Protein AF-0000000075741171 (afdb_homodimer)

Sequence (704 aa):
MGLRVVQWATGSVGVAAIKGVLEHPELELVGCWVYSEAKSGVDVGEIIGTPPLGVITTNSVDEILALDADAVIYAPLMPSVDEVAALLHSGKNVVTPLGWFYPTEKEAAPLEVAAQSGNATLHGAGIGPGAATELFPLLLSVMSTGVTFVRSEEFSDLRTYGAPDVLRYVMGFGGTPDSALTGPMQKLLDGGFMQSVRLCVDRLGFAADPQIRTSQEVAVATSPIESPIGVIEPGQVAGRRFHWEAVVGDTAVVEITVNWLMGEENLDPPWSFGPAGERYEIEVRGHPDAFVTIKGWQPDSVAAGLQSNPGIVATAAHCVNAVPATCAAPAGIQSFFDLPLITGRAAPELSNMGLRVVQWATGSVGVAAIKGVLEHPELELVGCWVYSEAKSGVDVGEIIGTPPLGVITTNSVDEILALDADAVIYAPLMPSVDEVAALLHSGKNVVTPLGWFYPTEKEAAPLEVAAQSGNATLHGAGIGPGAATELFPLLLSVMSTGVTFVRSEEFSDLRTYGAPDVLRYVMGFGGTPDSALTGPMQKLLDGGFMQSVRLCVDRLGFAADPQIRTSQEVAVATSPIESPIGVIEPGQVAGRRFHWEAVVGDTAVVEITVNWLMGEENLDPPWSFGPAGERYEIEVRGHPDAFVTIKGWQPDSVAAGLQSNPGIVATAAHCVNAVPATCAAPAGIQSFFDLPLITGRAAPELSN

Solvent-accessible surface area (backbone atoms only — not comparable to full-atom values): 33930 Å² total; per-residue (Å²): 133,51,49,31,29,26,39,30,28,69,49,72,43,24,42,37,26,53,55,34,30,73,44,35,90,58,39,36,76,67,38,33,36,32,85,48,72,86,54,32,72,33,44,47,15,64,75,69,73,48,70,79,69,84,31,56,23,33,60,52,67,66,58,58,54,70,46,94,45,48,30,31,45,46,42,55,96,67,88,50,72,67,60,53,24,52,39,13,44,57,35,21,15,38,30,22,62,84,34,63,37,59,58,53,69,80,72,34,47,66,46,36,54,20,7,52,72,17,62,7,18,36,31,32,26,18,41,75,45,50,26,54,51,28,49,46,51,41,48,58,26,18,36,16,28,41,32,59,31,38,36,19,37,40,34,42,56,53,48,20,50,78,44,40,64,51,43,36,74,47,65,22,39,57,34,44,59,68,56,38,76,69,42,63,42,62,65,62,48,44,66,37,49,50,31,26,50,49,49,48,34,61,68,29,38,42,47,46,48,88,66,67,47,72,51,73,50,71,18,20,17,70,40,76,38,85,42,69,74,41,72,28,46,59,62,14,23,38,27,41,35,42,39,40,35,31,25,42,87,91,41,69,36,34,40,39,37,41,37,40,23,53,60,63,61,52,38,47,62,76,57,65,65,59,96,73,40,60,32,37,36,33,36,37,37,37,42,28,38,38,41,34,41,40,34,42,49,56,51,93,39,48,73,50,9,56,74,53,38,25,42,44,28,20,24,18,15,25,33,51,43,41,45,65,59,44,62,71,43,72,53,18,70,40,30,77,76,70,41,70,81,52,41,23,38,27,18,63,90,46,41,104,136,49,50,31,30,26,40,31,27,71,48,73,42,23,42,38,26,52,56,35,30,73,45,36,90,56,39,36,76,67,38,33,37,31,85,48,74,87,55,32,72,33,45,48,16,65,75,69,73,48,69,79,70,83,29,55,22,32,60,50,67,66,59,58,54,69,46,92,46,47,30,32,44,47,44,58,96,65,88,49,71,67,59,52,26,52,38,14,46,56,34,22,15,37,30,21,58,86,36,64,38,57,57,52,68,80,73,35,48,66,44,37,53,19,7,53,71,19,62,8,18,36,33,31,26,19,42,77,44,50,25,54,50,28,48,48,52,41,48,58,27,18,36,15,28,39,31,58,34,38,37,19,37,40,34,43,56,52,47,21,50,78,43,42,64,50,42,38,73,47,66,22,38,58,33,45,59,68,56,38,76,69,42,62,41,63,64,64,48,43,68,35,49,50,30,24,50,50,50,47,34,61,68,29,38,43,47,45,49,87,66,68,48,72,52,73,49,71,16,19,18,70,40,76,37,86,44,69,74,43,71,26,44,58,62,15,22,37,27,42,35,42,39,41,35,32,25,42,87,90,40,67,38,35,39,41,38,41,37,42,24,55,60,62,61,52,38,46,62,76,55,64,64,61,97,75,40,60,32,37,37,32,36,36,38,36,43,27,38,39,40,33,40,39,33,44,47,56,52,94,39,49,72,50,8,54,74,52,36,25,42,44,29,19,24,17,15,26,31,50,44,40,45,65,58,43,63,71,45,71,54,19,70,40,30,79,76,70,40,70,80,51,39,24,36,27,18,65,90,46,41,105

pLDDT: mean 96.68, std 3.21, range [69.19, 98.94]

Nearest PDB structures (foldseek):
  6g1m-assembly2_C  TM=8.496E-01  e=7.023E-28  Petrotoga mobilis SJ95
  6g1h-assembly1_A-2  TM=8.628E-01  e=2.404E-27  Petrotoga mobilis SJ95
  6g1m-assembly2_D  TM=8.468E-01  e=2.557E-27  Petrotoga mobilis SJ95
  6g1m-assembly1_B  TM=8.532E-01  e=1.346E-26  Petrotoga mobilis SJ95
  6iaq-assembly1_A  TM=8.305E-01  e=4.998E-22  Mycolicibacterium smegmatis

Structure (mmCIF, N/CA/C/O backbone):
data_AF-0000000075741171-model_v1
#
loop_
_entity.id
_entity.type
_entity.pdbx_description
1 polymer '2,4-diaminopentanoate dehydrogenase C-terminal domain-containing protein'
#
loop_
_atom_site.group_PDB
_atom_site.id
_atom_site.type_symbol
_atom_site.label_atom_id
_atom_site.label_alt_id
_atom_site.label_comp_id
_atom_site.label_asym_id
_atom_site.label_entity_id
_atom_site.label_seq_id
_atom_site.pdbx_PDB_ins_code
_atom_site.Cartn_x
_atom_site.Cartn_y
_atom_site.Cartn_z
_atom_site.occupancy
_atom_site.B_iso_or_equiv
_atom_site.auth_seq_id
_atom_site.auth_comp_id
_atom_site.auth_asym_id
_atom_site.auth_atom_id
_atom_site.pdbx_PDB_model_num
ATOM 1 N N . MET A 1 1 ? -20.875 2.428 21.984 1 69.19 1 MET A N 1
ATOM 2 C CA . MET A 1 1 ? -20.609 3.865 22.031 1 69.19 1 MET A CA 1
ATOM 3 C C . MET A 1 1 ? -19.25 4.191 21.406 1 69.19 1 MET A C 1
ATOM 5 O O . MET A 1 1 ? -18.344 3.369 21.453 1 69.19 1 MET A O 1
ATOM 9 N N . GLY A 1 2 ? -19.062 5.25 20.516 1 92.12 2 GLY A N 1
ATOM 10 C CA . GLY A 1 2 ? -17.844 5.57 19.766 1 92.12 2 GLY A CA 1
ATOM 11 C C . GLY A 1 2 ? -16.734 6.129 20.641 1 92.12 2 GLY A C 1
ATOM 12 O O . GLY A 1 2 ? -17 6.59 21.766 1 92.12 2 GLY A O 1
ATOM 13 N N . LEU A 1 3 ? -15.523 5.996 20.391 1 98.62 3 LEU A N 1
ATOM 14 C CA . LEU A 1 3 ? -14.383 6.586 21.078 1 98.62 3 LEU A CA 1
ATOM 15 C C . LEU A 1 3 ? -14.484 8.109 21.094 1 98.62 3 LEU A C 1
ATOM 17 O O . LEU A 1 3 ? -14.773 8.727 20.062 1 98.62 3 LEU A O 1
ATOM 21 N N . ARG A 1 4 ? -14.391 8.672 22.266 1 98.88 4 ARG A N 1
ATOM 22 C CA . ARG A 1 4 ? -14.469 10.109 22.5 1 98.88 4 ARG A CA 1
ATOM 23 C C . ARG A 1 4 ? -13.148 10.797 22.141 1 98.88 4 ARG A C 1
ATOM 25 O O . ARG A 1 4 ? -12.133 10.555 22.797 1 98.88 4 ARG A O 1
ATOM 32 N N . VAL A 1 5 ? -13.203 11.766 21.203 1 98.94 5 VAL A N 1
ATOM 33 C CA . VAL A 1 5 ? -11.977 12.297 20.625 1 98.94 5 VAL A CA 1
ATOM 34 C C . VAL A 1 5 ? -11.938 13.82 20.797 1 98.94 5 VAL A C 1
ATOM 36 O O . VAL A 1 5 ? -12.961 14.484 20.641 1 98.94 5 VAL A O 1
ATOM 39 N N . VAL A 1 6 ? -10.766 14.328 21.125 1 98.94 6 VAL A N 1
ATOM 40 C CA . VAL A 1 6 ? -10.492 15.758 21.156 1 98.94 6 VAL A CA 1
ATOM 41 C C . VAL A 1 6 ? -9.617 16.156 19.969 1 98.94 6 VAL A C 1
ATOM 43 O O . VAL A 1 6 ? -8.656 15.453 19.641 1 98.94 6 VAL A O 1
ATOM 46 N N . GLN A 1 7 ? -9.984 17.203 19.312 1 98.94 7 GLN A N 1
ATOM 47 C CA . GLN A 1 7 ? -9.094 17.781 18.312 1 98.94 7 GLN A CA 1
ATOM 48 C C . GLN A 1 7 ? -8.242 18.891 18.938 1 98.94 7 GLN A C 1
ATOM 50 O O . GLN A 1 7 ? -8.766 19.812 19.562 1 98.94 7 GLN A O 1
ATOM 55 N N . TRP A 1 8 ? -6.918 18.703 18.812 1 98.81 8 TRP A N 1
ATOM 56 C CA . TRP A 1 8 ? -5.977 19.703 19.297 1 98.81 8 TRP A CA 1
ATOM 57 C C . TRP A 1 8 ? -5.488 20.594 18.156 1 98.81 8 TRP A C 1
ATOM 59 O O . TRP A 1 8 ? -4.719 20.141 17.312 1 98.81 8 TRP A O 1
ATOM 69 N N . ALA A 1 9 ? -5.82 21.891 18.156 1 97.5 9 ALA A N 1
ATOM 70 C CA . ALA A 1 9 ? -5.516 22.906 17.156 1 97.5 9 ALA A CA 1
ATOM 71 C C . ALA A 1 9 ? -6.453 22.797 15.961 1 97.5 9 ALA A C 1
ATOM 73 O O . ALA A 1 9 ? -6.879 21.688 15.594 1 97.5 9 ALA A O 1
ATOM 74 N N . THR A 1 10 ? -6.789 23.891 15.344 1 96.38 10 THR A N 1
ATOM 75 C CA . THR A 1 10 ? -7.797 23.938 14.289 1 96.38 10 THR A CA 1
ATOM 76 C C . THR A 1 10 ? -7.238 24.594 13.031 1 96.38 10 THR A C 1
ATOM 78 O O . THR A 1 10 ? -7.918 25.406 12.398 1 96.38 10 THR A O 1
ATOM 81 N N . GLY A 1 11 ? -5.934 24.359 12.758 1 92.69 11 GLY A N 1
ATOM 82 C CA . GLY A 1 11 ? -5.445 24.656 11.422 1 92.69 11 GLY A CA 1
ATOM 83 C C . GLY A 1 11 ? -6.059 23.781 10.352 1 92.69 11 GLY A C 1
ATOM 84 O O . GLY A 1 11 ? -7.07 23.109 10.586 1 92.69 11 GLY A O 1
ATOM 85 N N . SER A 1 12 ? -5.496 23.797 9.18 1 93.12 12 SER A N 1
ATOM 86 C CA . SER A 1 12 ? -6.062 23.047 8.047 1 93.12 12 SER A CA 1
ATOM 87 C C . SER A 1 12 ? -6.156 21.562 8.359 1 93.12 12 SER A C 1
ATOM 89 O O . SER A 1 12 ? -7.168 20.922 8.047 1 93.12 12 SER A O 1
ATOM 91 N N . VAL A 1 13 ? -5.086 21 8.969 1 95.31 13 VAL A N 1
ATOM 92 C CA . VAL A 1 13 ? -5.113 19.594 9.336 1 95.31 13 VAL A CA 1
ATOM 93 C C . VAL A 1 13 ? -6.184 19.359 10.398 1 95.31 13 VAL A C 1
ATOM 95 O O . VAL A 1 13 ? -6.934 18.375 10.32 1 95.31 13 VAL A O 1
ATOM 98 N N . GLY A 1 14 ? -6.25 20.219 11.383 1 97.06 14 GLY A N 1
ATOM 99 C CA . GLY A 1 14 ? -7.242 20.078 12.438 1 97.06 14 GLY A CA 1
ATOM 100 C C . GLY A 1 14 ? -8.672 20.125 11.922 1 97.06 14 GLY A C 1
ATOM 101 O O . GLY A 1 14 ? -9.5 19.312 12.32 1 97.06 14 GLY A O 1
ATOM 102 N N . VAL A 1 15 ? -8.953 21.078 11.07 1 96.56 15 VAL A N 1
ATOM 103 C CA . VAL A 1 15 ? -10.281 21.203 10.484 1 96.56 15 VAL A CA 1
ATOM 104 C C . VAL A 1 15 ? -10.633 19.938 9.711 1 96.56 15 VAL A C 1
ATOM 106 O O . VAL A 1 15 ? -11.742 19.406 9.836 1 96.56 15 VAL A O 1
ATOM 109 N N . ALA A 1 16 ? -9.68 19.469 8.906 1 97.12 16 ALA A N 1
ATOM 110 C CA . ALA A 1 16 ? -9.898 18.234 8.156 1 97.12 16 ALA A CA 1
ATOM 111 C C . ALA A 1 16 ? -10.141 17.062 9.102 1 97.12 16 ALA A C 1
ATOM 113 O O . ALA A 1 16 ? -10.992 16.203 8.828 1 97.12 16 ALA A O 1
ATOM 114 N N . ALA A 1 17 ? -9.422 17 10.188 1 98.56 17 ALA A N 1
ATOM 115 C CA . ALA A 1 17 ? -9.57 15.914 11.156 1 98.56 17 ALA A CA 1
ATOM 116 C C . ALA A 1 17 ? -10.945 15.945 11.812 1 98.56 17 ALA A C 1
ATOM 118 O O . ALA A 1 17 ? -11.578 14.906 12 1 98.56 17 ALA A O 1
ATOM 119 N N . ILE A 1 18 ? -11.391 17.141 12.18 1 98.62 18 ILE A N 1
ATOM 120 C CA . ILE A 1 18 ? -12.719 17.281 12.773 1 98.62 18 ILE A CA 1
ATOM 121 C C . ILE A 1 18 ? -13.766 16.703 11.828 1 98.62 18 ILE A C 1
ATOM 123 O O . ILE A 1 18 ? -14.602 15.891 12.242 1 98.62 18 ILE A O 1
ATOM 127 N N . LYS A 1 19 ? -13.695 17.078 10.578 1 98 19 LYS A N 1
ATOM 128 C CA . LYS A 1 19 ? -14.648 16.562 9.594 1 98 19 LYS A CA 1
ATOM 129 C C . LYS A 1 19 ? -14.562 15.047 9.477 1 98 19 LYS A C 1
ATOM 131 O O . LYS A 1 19 ? -15.586 14.367 9.375 1 98 19 LYS A O 1
ATOM 136 N N . GLY A 1 20 ? -13.336 14.523 9.484 1 98.19 20 GLY A N 1
ATOM 137 C CA . GLY A 1 20 ? -13.141 13.078 9.453 1 98.19 20 GLY A CA 1
ATOM 138 C C . GLY A 1 20 ? -13.727 12.367 10.648 1 98.19 20 GLY A C 1
ATOM 139 O O . GLY A 1 20 ? -14.32 11.297 10.508 1 98.19 20 GLY A O 1
ATOM 140 N N . VAL A 1 21 ? -13.555 12.945 11.797 1 98.56 21 VAL A N 1
ATOM 141 C CA . VAL A 1 21 ? -14.094 12.367 13.023 1 98.56 21 VAL A CA 1
ATOM 142 C C . VAL A 1 21 ? -15.617 12.305 12.945 1 98.56 21 VAL A C 1
ATOM 144 O O . VAL A 1 21 ? -16.219 11.297 13.305 1 98.56 21 VAL A O 1
ATOM 147 N N . LEU A 1 22 ? -16.219 13.352 12.461 1 97.12 22 LEU A N 1
ATOM 148 C CA . LEU A 1 22 ? -17.672 13.445 12.391 1 97.12 22 LEU A CA 1
ATOM 149 C C . LEU A 1 22 ? -18.234 12.406 11.43 1 97.12 22 LEU A C 1
ATOM 151 O O . LEU A 1 22 ? -19.359 11.953 11.602 1 97.12 22 LEU A O 1
ATOM 155 N N . GLU A 1 23 ? -17.422 11.984 10.477 1 94.94 23 GLU A N 1
ATOM 156 C CA . GLU A 1 23 ? -17.875 11.016 9.477 1 94.94 23 GLU A CA 1
ATOM 157 C C . GLU A 1 23 ? -17.547 9.586 9.906 1 94.94 23 GLU A C 1
ATOM 159 O O . GLU A 1 23 ? -18.078 8.625 9.344 1 94.94 23 GLU A O 1
ATOM 164 N N . HIS A 1 24 ? -16.703 9.43 10.82 1 97.31 24 HIS A N 1
ATOM 165 C CA . HIS A 1 24 ? -16.203 8.117 11.203 1 97.31 24 HIS A CA 1
ATOM 166 C C . HIS A 1 24 ? -17.188 7.379 12.094 1 97.31 24 HIS A C 1
ATOM 168 O O . HIS A 1 24 ? -17.688 7.93 13.078 1 97.31 24 HIS A O 1
ATOM 174 N N . PRO A 1 25 ? -17.453 6.137 11.867 1 96.44 25 PRO A N 1
ATOM 175 C CA . PRO A 1 25 ? -18.516 5.418 12.578 1 96.44 25 PRO A CA 1
ATOM 176 C C . PRO A 1 25 ? -18.141 5.086 14.016 1 96.44 25 PRO A C 1
ATOM 178 O O . PRO A 1 25 ? -19.016 4.785 14.836 1 96.44 25 PRO A O 1
ATOM 181 N N . GLU A 1 26 ? -16.891 5.184 14.344 1 97.44 26 GLU A N 1
ATOM 182 C CA . GLU A 1 26 ? -16.453 4.711 15.656 1 97.44 26 GLU A CA 1
ATOM 183 C C . GLU A 1 26 ? -15.977 5.867 16.531 1 97.44 26 GLU A C 1
ATOM 185 O O . GLU A 1 26 ? -15.398 5.648 17.594 1 97.44 26 GLU A O 1
ATOM 190 N N . LEU A 1 27 ? -16.188 7.145 16.047 1 98.56 27 LEU A N 1
ATOM 191 C CA . LEU A 1 27 ? -15.617 8.266 16.781 1 98.56 27 LEU A CA 1
ATOM 192 C C . LEU A 1 27 ? -16.672 9.328 17.062 1 98.56 27 LEU A C 1
ATOM 194 O O . LEU A 1 27 ? -17.641 9.477 16.297 1 98.56 27 LEU A O 1
ATOM 198 N N . GLU A 1 28 ? -16.469 9.969 18.156 1 98.5 28 GLU A N 1
ATOM 199 C CA . GLU A 1 28 ? -17.297 11.102 18.562 1 98.5 28 GLU A CA 1
ATOM 200 C C . GLU A 1 28 ? -16.422 12.289 19 1 98.5 28 GLU A C 1
ATOM 202 O O . GLU A 1 28 ? -15.531 12.141 19.828 1 98.5 28 GLU A O 1
ATOM 207 N N . LEU A 1 29 ? -16.688 13.438 18.438 1 98.75 29 LEU A N 1
ATOM 208 C CA . LEU A 1 29 ? -15.961 14.641 18.844 1 98.75 29 LEU A CA 1
ATOM 209 C C . LEU A 1 29 ? -16.516 15.188 20.156 1 98.75 29 LEU A C 1
ATOM 211 O O . LEU A 1 29 ? -17.703 15.523 20.234 1 98.75 29 LEU A O 1
ATOM 215 N N . VAL A 1 30 ? -15.594 15.344 21.156 1 98.69 30 VAL A N 1
ATOM 216 C CA . VAL A 1 30 ? -16.141 15.734 22.453 1 98.69 30 VAL A CA 1
ATOM 217 C C . VAL A 1 30 ? -15.422 16.984 22.953 1 98.69 30 VAL A C 1
ATOM 219 O O . VAL A 1 30 ? -15.82 17.578 23.969 1 98.69 30 VAL A O 1
ATOM 222 N N . GLY A 1 31 ? -14.344 17.375 22.266 1 98.81 31 GLY A N 1
ATOM 223 C CA . GLY A 1 31 ? -13.578 18.547 22.656 1 98.81 31 GLY A CA 1
ATOM 224 C C . GLY A 1 31 ? -12.727 19.109 21.531 1 98.81 31 GLY A C 1
ATOM 225 O O . GLY A 1 31 ? -12.516 18.438 20.516 1 98.81 31 GLY A O 1
ATOM 226 N N . CYS A 1 32 ? -12.289 20.312 21.75 1 98.88 32 CYS A N 1
ATOM 227 C CA . CYS A 1 32 ? -11.453 21 20.766 1 98.88 32 CYS A CA 1
ATOM 228 C C . CYS A 1 32 ? -10.617 22.094 21.438 1 98.88 32 CYS A C 1
ATOM 230 O O . CYS A 1 32 ? -11.164 23 22.062 1 98.88 32 CYS A O 1
ATOM 232 N N . TRP A 1 33 ? -9.336 21.938 21.297 1 98.69 33 TRP A N 1
ATOM 233 C CA . TRP A 1 33 ? -8.422 22.938 21.828 1 98.69 33 TRP A CA 1
ATOM 234 C C . TRP A 1 33 ? -7.98 23.906 20.734 1 98.69 33 TRP A C 1
ATOM 236 O O . TRP A 1 33 ? -7.664 23.484 19.625 1 98.69 33 TRP A O 1
ATOM 246 N N . VAL A 1 34 ? -7.918 25.234 21 1 97.88 34 VAL A N 1
ATOM 247 C CA . VAL A 1 34 ? -7.504 26.25 20.047 1 97.88 34 VAL A CA 1
ATOM 248 C C . VAL A 1 34 ? -6.445 27.156 20.688 1 97.88 34 VAL A C 1
ATOM 250 O O . VAL A 1 34 ? -6.363 27.266 21.906 1 97.88 34 VAL A O 1
ATOM 253 N N . TYR A 1 35 ? -5.668 27.766 19.844 1 93.81 35 TYR A N 1
ATOM 254 C CA . TYR A 1 35 ? -4.574 28.609 20.312 1 93.81 35 TYR A CA 1
ATOM 255 C C . TYR A 1 35 ? -5.09 29.984 20.719 1 93.81 35 TYR A C 1
ATOM 257 O O . TYR A 1 35 ? -4.758 30.469 21.812 1 93.81 35 TYR A O 1
ATOM 265 N N . SER A 1 36 ? -5.906 30.578 19.844 1 91.69 36 SER A N 1
ATOM 266 C CA . SER A 1 36 ? -6.219 32 20 1 91.69 36 SER A CA 1
ATOM 267 C C . SER A 1 36 ? -7.438 32.188 20.891 1 91.69 36 SER A C 1
ATOM 269 O O . SER A 1 36 ? -8.367 31.391 20.875 1 91.69 36 SER A O 1
ATOM 271 N N . GLU A 1 37 ? -7.457 33.281 21.547 1 93.31 37 GLU A N 1
ATOM 272 C CA . GLU A 1 37 ? -8.594 33.688 22.359 1 93.31 37 GLU A CA 1
ATOM 273 C C . GLU A 1 37 ? -9.844 33.906 21.516 1 93.31 37 GLU A C 1
ATOM 275 O O . GLU A 1 37 ? -10.961 33.594 21.953 1 93.31 37 GLU A O 1
ATOM 280 N N . ALA A 1 38 ? -9.609 34.312 20.344 1 93.31 38 ALA A N 1
ATOM 281 C CA . ALA A 1 38 ? -10.719 34.625 19.438 1 93.31 38 ALA A CA 1
ATOM 282 C C . ALA A 1 38 ? -11.484 33.375 19.062 1 93.31 38 ALA A C 1
ATOM 284 O O . ALA A 1 38 ? -12.68 33.438 18.781 1 93.31 38 ALA A O 1
ATOM 285 N N . LYS A 1 39 ? -10.875 32.25 19.078 1 94.75 39 LYS A N 1
ATOM 286 C CA . LYS A 1 39 ? -11.5 30.969 18.703 1 94.75 39 LYS A CA 1
ATOM 287 C C . LYS A 1 39 ? -12.023 30.234 19.938 1 94.75 39 LYS A C 1
ATOM 289 O O . LYS A 1 39 ? -12.719 29.219 19.812 1 94.75 39 LYS A O 1
ATOM 294 N N . SER A 1 40 ? -11.625 30.703 21.062 1 97.12 40 SER A N 1
ATOM 295 C CA . SER A 1 40 ? -12.055 30.031 22.297 1 97.12 40 SER A CA 1
ATOM 296 C C . SER A 1 40 ? -13.5 30.375 22.641 1 97.12 40 SER A C 1
ATOM 298 O O . SER A 1 40 ? -13.914 31.531 22.484 1 97.12 40 SER A O 1
ATOM 300 N N . GLY A 1 41 ? -14.227 29.375 23.125 1 97.75 41 GLY A N 1
ATOM 301 C CA . GLY A 1 41 ? -15.602 29.594 23.531 1 97.75 41 GLY A CA 1
ATOM 302 C C . GLY A 1 41 ? -16.594 29.578 22.375 1 97.75 41 GLY A C 1
ATOM 303 O O . GLY A 1 41 ? -17.75 29.969 22.531 1 97.75 41 GLY A O 1
ATOM 304 N N . VAL A 1 42 ? -16.109 29.172 21.281 1 97.31 42 VAL A N 1
ATOM 305 C CA . VAL A 1 42 ? -16.938 29.125 20.094 1 97.31 42 VAL A CA 1
ATOM 306 C C . VAL A 1 42 ? -17.297 27.688 19.75 1 97.31 42 VAL A C 1
ATOM 308 O O . VAL A 1 42 ? -16.547 26.766 20.078 1 97.31 42 VAL A O 1
ATOM 311 N N . ASP A 1 43 ? -18.516 27.484 19.188 1 98.5 43 ASP A N 1
ATOM 312 C CA . ASP A 1 43 ? -18.891 26.141 18.75 1 98.5 43 ASP A CA 1
ATOM 313 C C . ASP A 1 43 ? -17.984 25.672 17.609 1 98.5 43 ASP A C 1
ATOM 315 O O . ASP A 1 43 ? -17.703 26.438 16.672 1 98.5 43 ASP A O 1
ATOM 319 N N . VAL A 1 44 ? -17.547 24.438 17.641 1 98.5 44 VAL A N 1
ATOM 320 C CA . VAL A 1 44 ? -16.641 23.875 16.641 1 98.5 44 VAL A CA 1
ATOM 321 C C . VAL A 1 44 ? -17.297 23.969 15.258 1 98.5 44 VAL A C 1
ATOM 323 O O . VAL A 1 44 ? -16.609 24.141 14.25 1 98.5 44 VAL A O 1
ATOM 326 N N . GLY A 1 45 ? -18.609 23.797 15.164 1 98.12 45 GLY A N 1
ATOM 327 C CA . GLY A 1 45 ? -19.312 23.922 13.898 1 98.12 45 GLY A CA 1
ATOM 328 C C . GLY A 1 45 ? -19.016 25.219 13.18 1 98.12 45 GLY A C 1
ATOM 329 O O . GLY A 1 45 ? -18.891 25.25 11.953 1 98.12 45 GLY A O 1
ATOM 330 N N . GLU A 1 46 ? -18.859 26.328 13.938 1 97.31 46 GLU A N 1
ATOM 331 C CA . GLU A 1 46 ? -18.531 27.625 13.359 1 97.31 46 GLU A CA 1
ATOM 332 C C . GLU A 1 46 ? -17.141 27.609 12.727 1 97.31 46 GLU A C 1
ATOM 334 O O . GLU A 1 46 ? -16.922 28.219 11.68 1 97.31 46 GLU A O 1
ATOM 339 N N . ILE A 1 47 ? -16.312 26.922 13.336 1 95.62 47 ILE A N 1
ATOM 340 C CA . ILE A 1 47 ? -14.93 26.859 12.875 1 95.62 47 ILE A CA 1
ATOM 341 C C . ILE A 1 47 ? -14.852 26.094 11.562 1 95.62 47 ILE A C 1
ATOM 343 O O . ILE A 1 47 ? -14.117 26.469 10.656 1 95.62 47 ILE A O 1
ATOM 347 N N . ILE A 1 48 ? -15.609 25.062 11.422 1 96.06 48 ILE A N 1
ATOM 348 C CA . ILE A 1 48 ? -15.461 24.188 10.25 1 96.06 48 ILE A CA 1
ATOM 349 C C . ILE A 1 48 ? -16.547 24.516 9.227 1 96.06 48 ILE A C 1
ATOM 351 O O . ILE A 1 48 ? -16.641 23.859 8.188 1 96.06 48 ILE A O 1
ATOM 355 N N . GLY A 1 49 ? -17.422 25.453 9.477 1 95.38 49 GLY A N 1
ATOM 356 C CA . GLY A 1 49 ? -18.406 25.922 8.516 1 95.38 49 GLY A CA 1
ATOM 357 C C . GLY A 1 49 ? -19.641 25.031 8.445 1 95.38 49 GLY A C 1
ATOM 358 O O . GLY A 1 49 ? -20.156 24.781 7.355 1 95.38 49 GLY A O 1
ATOM 359 N N . THR A 1 50 ? -20.047 24.469 9.578 1 96.31 50 THR A N 1
ATOM 360 C CA . THR A 1 50 ? -21.234 23.641 9.672 1 96.31 50 THR A CA 1
ATOM 361 C C . THR A 1 50 ? -22.188 24.172 10.734 1 96.31 50 THR A C 1
ATOM 363 O O . THR A 1 50 ? -21.844 25.109 11.477 1 96.31 50 THR A O 1
ATOM 366 N N . PRO A 1 51 ? -23.469 23.625 10.781 1 96.94 51 PRO A N 1
ATOM 367 C CA . PRO A 1 51 ? -24.312 23.953 11.93 1 96.94 51 PRO A CA 1
ATOM 368 C C . PRO A 1 51 ? -23.688 23.562 13.266 1 96.94 51 PRO A C 1
ATOM 370 O O . PRO A 1 51 ? -22.75 22.766 13.297 1 96.94 51 PRO A O 1
ATOM 373 N N . PRO A 1 52 ? -24.188 24.172 14.305 1 97.88 52 PRO A N 1
ATOM 374 C CA . PRO A 1 52 ? -23.594 23.891 15.617 1 97.88 52 PRO A CA 1
ATOM 375 C C . PRO A 1 52 ? -23.516 22.406 15.93 1 97.88 52 PRO A C 1
ATOM 377 O O . PRO A 1 52 ? -24.438 21.656 15.609 1 97.88 52 PRO A O 1
ATOM 380 N N . LEU A 1 53 ? -22.391 22.016 16.469 1 97.94 53 LEU A N 1
ATOM 381 C CA . LEU A 1 53 ? -22.156 20.609 16.812 1 97.94 53 LEU A CA 1
ATOM 382 C C . LEU A 1 53 ? -22.375 20.375 18.312 1 97.94 53 LEU A C 1
ATOM 384 O O . LEU A 1 53 ? -22.469 19.234 18.75 1 97.94 53 LEU A O 1
ATOM 388 N N . GLY A 1 54 ? -22.359 21.469 19.062 1 98.25 54 GLY A N 1
ATOM 389 C CA . GLY A 1 54 ? -22.484 21.344 20.5 1 98.25 54 GLY A CA 1
ATOM 390 C C . GLY A 1 54 ? -21.172 21.109 21.203 1 98.25 54 GLY A C 1
ATOM 391 O O . GLY A 1 54 ? -21.141 20.75 22.391 1 98.25 54 GLY A O 1
ATOM 392 N N . VAL A 1 55 ? -20.078 21.172 20.547 1 98.62 55 VAL A N 1
ATOM 393 C CA . VAL A 1 55 ? -18.734 21.078 21.109 1 98.62 55 VAL A CA 1
ATOM 394 C C . VAL A 1 55 ? -18.078 22.453 21.125 1 98.62 55 VAL A C 1
ATOM 396 O O . VAL A 1 55 ? -17.875 23.062 20.078 1 98.62 55 VAL A O 1
ATOM 399 N N . ILE A 1 56 ? -17.75 22.953 22.344 1 98.5 56 ILE A N 1
ATOM 400 C CA . ILE A 1 56 ? -17.25 24.312 22.5 1 98.5 56 ILE A CA 1
ATOM 401 C C . ILE A 1 56 ? -15.727 24.266 22.641 1 98.5 56 ILE A C 1
ATOM 403 O O . ILE A 1 56 ? -15.18 23.453 23.391 1 98.5 56 ILE A O 1
ATOM 407 N N . THR A 1 57 ? -15.07 25.094 21.891 1 98.62 57 THR A N 1
ATOM 408 C CA . THR A 1 57 ? -13.617 25.156 21.906 1 98.62 57 THR A CA 1
ATOM 409 C C . THR A 1 57 ? -13.109 25.766 23.219 1 98.62 57 THR A C 1
ATOM 411 O O . THR A 1 57 ? -13.844 26.484 23.891 1 98.62 57 THR A O 1
ATOM 414 N N . THR A 1 58 ? -11.938 25.422 23.578 1 98.62 58 THR A N 1
ATOM 415 C CA . THR A 1 58 ? -11.266 26.016 24.734 1 98.62 58 THR A CA 1
ATOM 416 C C . THR A 1 58 ? -9.781 26.203 24.453 1 98.62 58 THR A C 1
ATOM 418 O O . THR A 1 58 ? -9.195 25.484 23.641 1 98.62 58 THR A O 1
ATOM 421 N N . ASN A 1 59 ? -9.195 27.172 25 1 98.19 59 ASN A N 1
ATOM 422 C CA . ASN A 1 59 ? -7.75 27.328 24.938 1 98.19 59 ASN A CA 1
ATOM 423 C C . ASN A 1 59 ? -7.086 26.953 26.266 1 98.19 59 ASN A C 1
ATOM 425 O O . ASN A 1 59 ? -5.918 27.266 26.484 1 98.19 59 ASN A O 1
ATOM 429 N N . SER A 1 60 ? -7.844 26.312 27.109 1 97.88 60 SER A N 1
ATOM 430 C CA . SER A 1 60 ? -7.34 25.828 28.391 1 97.88 60 SER A CA 1
ATOM 431 C C . SER A 1 60 ? -6.875 24.375 28.281 1 97.88 60 SER A C 1
ATOM 433 O O . SER A 1 60 ? -7.691 23.469 28.109 1 97.88 60 SER A O 1
ATOM 435 N N . VAL A 1 61 ? -5.598 24.172 28.516 1 98 61 VAL A N 1
ATOM 436 C CA . VAL A 1 61 ? -5.035 22.828 28.516 1 98 61 VAL A CA 1
ATOM 437 C C . VAL A 1 61 ? -5.629 22.016 29.656 1 98 61 VAL A C 1
ATOM 439 O O . VAL A 1 61 ? -5.969 20.844 29.484 1 98 61 VAL A O 1
ATOM 442 N N . ASP A 1 62 ? -5.859 22.641 30.75 1 98.25 62 ASP A N 1
ATOM 443 C CA . ASP A 1 62 ? -6.387 21.969 31.938 1 98.25 62 ASP A CA 1
ATOM 444 C C . ASP A 1 62 ? -7.789 21.422 31.672 1 98.25 62 ASP A C 1
ATOM 446 O O . ASP A 1 62 ? -8.141 20.328 32.156 1 98.25 62 ASP A O 1
ATOM 450 N N . GLU A 1 63 ? -8.539 22.172 30.953 1 98.5 63 GLU A N 1
ATOM 451 C CA . GLU A 1 63 ? -9.891 21.719 30.625 1 98.5 63 GLU A CA 1
ATOM 452 C C . GLU A 1 63 ? -9.859 20.469 29.766 1 98.5 63 GLU A C 1
ATOM 454 O O . GLU A 1 63 ? -10.68 19.562 29.938 1 98.5 63 GLU A O 1
ATOM 459 N N . ILE A 1 64 ? -8.922 20.406 28.859 1 98.75 64 ILE A N 1
ATOM 460 C CA . ILE A 1 64 ? -8.789 19.234 28 1 98.75 64 ILE A CA 1
ATOM 461 C C . ILE A 1 64 ? -8.312 18.047 28.828 1 98.75 64 ILE A C 1
ATOM 463 O O . ILE A 1 64 ? -8.852 16.938 28.703 1 98.75 64 ILE A O 1
ATOM 467 N N . LEU A 1 65 ? -7.34 18.297 29.688 1 98.75 65 LEU A N 1
ATOM 468 C CA . LEU A 1 65 ? -6.789 17.234 30.516 1 98.75 65 LEU A CA 1
ATOM 469 C C . LEU A 1 65 ? -7.855 16.641 31.422 1 98.75 65 LEU A C 1
ATOM 471 O O . LEU A 1 65 ? -7.84 15.438 31.719 1 98.75 65 LEU A O 1
ATOM 475 N N . ALA A 1 66 ? -8.805 17.469 31.844 1 98.44 66 ALA A N 1
ATOM 476 C CA . ALA A 1 66 ? -9.836 17.031 32.781 1 98.44 66 ALA A CA 1
ATOM 477 C C . ALA A 1 66 ? -11 16.375 32.062 1 98.44 66 ALA A C 1
ATOM 479 O O . ALA A 1 66 ? -11.82 15.688 32.688 1 98.44 66 ALA A O 1
ATOM 480 N N . LEU A 1 67 ? -11.102 16.609 30.766 1 98.44 67 LEU A N 1
ATOM 481 C CA . LEU A 1 67 ? -12.211 16.125 29.953 1 98.44 67 LEU A CA 1
ATOM 482 C C . LEU A 1 67 ? -12.156 14.602 29.828 1 98.44 67 LEU A C 1
ATOM 484 O O . LEU A 1 67 ? -11.078 14.031 29.625 1 98.44 67 LEU A O 1
ATOM 488 N N . ASP A 1 68 ? -13.273 13.93 30.031 1 98.31 68 ASP A N 1
ATOM 489 C CA . ASP A 1 68 ? -13.344 12.492 29.781 1 98.31 68 ASP A CA 1
ATOM 490 C C . ASP A 1 68 ? -13.289 12.203 28.281 1 98.31 68 ASP A C 1
ATOM 492 O O . ASP A 1 68 ? -14.297 12.312 27.578 1 98.31 68 ASP A O 1
ATOM 496 N N . ALA A 1 69 ? -12.141 11.859 27.766 1 98.75 69 ALA A N 1
ATOM 497 C CA . ALA A 1 69 ? -11.891 11.562 26.359 1 98.75 69 ALA A CA 1
ATOM 498 C C . ALA A 1 69 ? -10.914 10.398 26.219 1 98.75 69 ALA A C 1
ATOM 500 O O . ALA A 1 69 ? -10.078 10.164 27.094 1 98.75 69 ALA A O 1
ATOM 501 N N . ASP A 1 70 ? -11.078 9.656 25.109 1 98.88 70 ASP A N 1
ATOM 502 C CA . ASP A 1 70 ? -10.25 8.477 24.875 1 98.88 70 ASP A CA 1
ATOM 503 C C . ASP A 1 70 ? -8.969 8.844 24.109 1 98.88 70 ASP A C 1
ATOM 505 O O . ASP A 1 70 ? -7.945 8.18 24.266 1 98.88 70 ASP A O 1
ATOM 509 N N . ALA A 1 71 ? -9.039 9.875 23.266 1 98.94 71 ALA A N 1
ATOM 510 C CA . ALA A 1 71 ? -7.906 10.164 22.391 1 98.94 71 ALA A CA 1
ATOM 511 C C . ALA A 1 71 ? -7.887 11.641 22 1 98.94 71 ALA A C 1
ATOM 513 O O . ALA A 1 71 ? -8.922 12.312 22.047 1 98.94 71 ALA A O 1
ATOM 514 N N . VAL A 1 72 ? -6.738 12.102 21.688 1 98.94 72 VAL A N 1
ATOM 515 C CA . VAL A 1 72 ? -6.512 13.43 21.125 1 98.94 72 VAL A CA 1
ATOM 516 C C . VAL A 1 72 ? -5.816 13.312 19.766 1 98.94 72 VAL A C 1
ATOM 518 O O . VAL A 1 72 ? -4.805 12.617 19.641 1 98.94 72 VAL A O 1
ATOM 521 N N . ILE A 1 73 ? -6.402 13.891 18.781 1 98.94 73 ILE A N 1
ATOM 522 C CA . ILE A 1 73 ? -5.672 14.117 17.531 1 98.94 73 ILE A CA 1
ATOM 523 C C . ILE A 1 73 ? -4.91 15.438 17.625 1 98.94 73 ILE A C 1
ATOM 525 O O . ILE A 1 73 ? -5.512 16.516 17.578 1 98.94 73 ILE A O 1
ATOM 529 N N . TYR A 1 74 ? -3.584 15.312 17.781 1 98.81 74 TYR A N 1
ATOM 530 C CA . TYR A 1 74 ? -2.691 16.406 18.109 1 98.81 74 TYR A CA 1
ATOM 531 C C . TYR A 1 74 ? -2.027 16.969 16.859 1 98.81 74 TYR A C 1
ATOM 533 O O . TYR A 1 74 ? -1.107 16.359 16.312 1 98.81 74 TYR A O 1
ATOM 541 N N . ALA A 1 75 ? -2.459 18.219 16.422 1 97.31 75 ALA A N 1
ATOM 542 C CA . ALA A 1 75 ? -1.981 18.703 15.125 1 97.31 75 ALA A CA 1
ATOM 543 C C . ALA A 1 75 ? -1.646 20.188 15.195 1 97.31 75 ALA A C 1
ATOM 545 O O . ALA A 1 75 ? -2.084 20.969 14.352 1 97.31 75 ALA A O 1
ATOM 546 N N . PRO A 1 76 ? -0.882 20.609 16.172 1 94.94 76 PRO A N 1
ATOM 547 C CA . PRO A 1 76 ? -0.384 21.984 16.141 1 94.94 76 PRO A CA 1
ATOM 548 C C . PRO A 1 76 ? 0.687 22.203 15.078 1 94.94 76 PRO A C 1
ATOM 550 O O . PRO A 1 76 ? 1.124 21.25 14.438 1 94.94 76 PRO A O 1
ATOM 553 N N . LEU A 1 77 ? 1.031 23.453 14.859 1 86.19 77 LEU A N 1
ATOM 554 C CA . LEU A 1 77 ? 2.084 23.75 13.891 1 86.19 77 LEU A CA 1
ATOM 555 C C . LEU A 1 77 ? 3.416 23.156 14.336 1 86.19 77 LEU A C 1
ATOM 557 O O . LEU A 1 77 ? 4.125 22.531 13.539 1 86.19 77 LEU A O 1
ATOM 561 N N . MET A 1 78 ? 3.729 23.328 15.641 1 87.81 78 MET A N 1
ATOM 562 C CA . MET A 1 78 ? 4.961 22.797 16.219 1 87.81 78 MET A CA 1
ATOM 563 C C . MET A 1 78 ? 4.652 21.828 17.359 1 87.81 78 MET A C 1
ATOM 565 O O . MET A 1 78 ? 3.773 22.078 18.172 1 87.81 78 MET A O 1
ATOM 569 N N . PRO A 1 79 ? 5.34 20.781 17.344 1 91.62 79 PRO A N 1
ATOM 570 C CA . PRO A 1 79 ? 5.105 19.812 18.422 1 91.62 79 PRO A CA 1
ATOM 571 C C . PRO A 1 79 ? 5.625 20.297 19.766 1 91.62 79 PRO A C 1
ATOM 573 O O . PRO A 1 79 ? 6.598 21.047 19.828 1 91.62 79 PRO A O 1
ATOM 576 N N . SER A 1 80 ? 5.004 19.938 20.812 1 95.94 80 SER A N 1
ATOM 577 C CA . SER A 1 80 ? 5.438 20.125 22.188 1 95.94 80 SER A CA 1
ATOM 578 C C . SER A 1 80 ? 5.469 18.797 22.953 1 95.94 80 SER A C 1
ATOM 580 O O . SER A 1 80 ? 4.418 18.219 23.234 1 95.94 80 SER A O 1
ATOM 582 N N . VAL A 1 81 ? 6.66 18.406 23.297 1 97.19 81 VAL A N 1
ATOM 583 C CA . VAL A 1 81 ? 6.828 17.156 24.047 1 97.19 81 VAL A CA 1
ATOM 584 C C . VAL A 1 81 ? 6.066 17.25 25.359 1 97.19 81 VAL A C 1
ATOM 586 O O . VAL A 1 81 ? 5.426 16.281 25.781 1 97.19 81 VAL A O 1
ATOM 589 N N . ASP A 1 82 ? 6.078 18.406 25.938 1 97.94 82 ASP A N 1
ATOM 590 C CA . ASP A 1 82 ? 5.414 18.609 27.219 1 97.94 82 ASP A CA 1
ATOM 591 C C . ASP A 1 82 ? 3.902 18.453 27.094 1 97.94 82 ASP A C 1
ATOM 593 O O . ASP A 1 82 ? 3.258 17.859 27.953 1 97.94 82 ASP A O 1
ATOM 597 N N . GLU A 1 83 ? 3.344 19.016 26.031 1 98.12 83 GLU A N 1
ATOM 598 C CA . GLU A 1 83 ? 1.907 18.891 25.812 1 98.12 83 GLU A CA 1
ATOM 599 C C . GLU A 1 83 ? 1.507 17.438 25.594 1 98.12 83 GLU A C 1
ATOM 601 O O . GLU A 1 83 ? 0.538 16.953 26.188 1 98.12 83 GLU A O 1
ATOM 606 N N . VAL A 1 84 ? 2.273 16.781 24.781 1 98.69 84 VAL A N 1
ATOM 607 C CA . VAL A 1 84 ? 1.97 15.383 24.469 1 98.69 84 VAL A CA 1
ATOM 608 C C . VAL A 1 84 ? 2.115 14.531 25.734 1 98.69 84 VAL A C 1
ATOM 610 O O . VAL A 1 84 ? 1.268 13.68 26.016 1 98.69 84 VAL A O 1
ATOM 613 N N . ALA A 1 85 ? 3.156 14.797 26.5 1 98.69 85 ALA A N 1
ATOM 614 C CA . ALA A 1 85 ? 3.355 14.07 27.75 1 98.69 85 ALA A CA 1
ATOM 615 C C . ALA A 1 85 ? 2.191 14.297 28.703 1 98.69 85 ALA A C 1
ATOM 617 O O . ALA A 1 85 ? 1.717 13.359 29.344 1 98.69 85 ALA A O 1
ATOM 618 N N . ALA A 1 86 ? 1.772 15.523 28.797 1 98.75 86 ALA A N 1
ATOM 619 C CA . ALA A 1 86 ? 0.657 15.844 29.688 1 98.75 86 ALA A CA 1
ATOM 620 C C . ALA A 1 86 ? -0.607 15.094 29.281 1 98.75 86 ALA A C 1
ATOM 622 O O . ALA A 1 86 ? -1.336 14.578 30.125 1 98.75 86 ALA A O 1
ATOM 623 N N . LEU A 1 87 ? -0.864 15.055 28 1 98.88 87 LEU A N 1
ATOM 624 C CA . LEU A 1 87 ? -2.023 14.336 27.484 1 98.88 87 LEU A CA 1
ATOM 625 C C . LEU A 1 87 ? -1.938 12.852 27.812 1 98.88 87 LEU A C 1
ATOM 627 O O . LEU A 1 87 ? -2.898 12.266 28.312 1 98.88 87 LEU A O 1
ATOM 631 N N . LEU A 1 88 ? -0.793 12.266 27.578 1 98.88 88 LEU A N 1
ATOM 632 C CA . LEU A 1 88 ? -0.586 10.859 27.875 1 98.88 88 LEU A CA 1
ATOM 633 C C . LEU A 1 88 ? -0.748 10.586 29.375 1 98.88 88 LEU A C 1
ATOM 635 O O . LEU A 1 88 ? -1.432 9.641 29.766 1 98.88 88 LEU A O 1
ATOM 639 N N . HIS A 1 89 ? -0.198 11.477 30.203 1 98.5 89 HIS A N 1
ATOM 640 C CA . HIS A 1 89 ? -0.304 11.344 31.656 1 98.5 89 HIS A CA 1
ATOM 641 C C . HIS A 1 89 ? -1.762 11.359 32.094 1 98.5 89 HIS A C 1
ATOM 643 O O . HIS A 1 89 ? -2.125 10.695 33.062 1 98.5 89 HIS A O 1
ATOM 649 N N . SER A 1 90 ? -2.516 12.07 31.391 1 98.62 90 SER A N 1
ATOM 650 C CA . SER A 1 90 ? -3.918 12.219 31.766 1 98.62 90 SER A CA 1
ATOM 651 C C . SER A 1 90 ? -4.742 11.023 31.297 1 98.62 90 SER A C 1
ATOM 653 O O . SER A 1 90 ? -5.961 10.992 31.5 1 98.62 90 SER A O 1
ATOM 655 N N . GLY A 1 91 ? -4.121 10.055 30.609 1 98.75 91 GLY A N 1
ATOM 656 C CA . GLY A 1 91 ? -4.797 8.836 30.188 1 98.75 91 GLY A CA 1
ATOM 657 C C . GLY A 1 91 ? -5.367 8.922 28.781 1 98.75 91 GLY A C 1
ATOM 658 O O . GLY A 1 91 ? -6.07 8.016 28.328 1 98.75 91 GLY A O 1
ATOM 659 N N . LYS A 1 92 ? -5.113 9.977 28.141 1 98.94 92 LYS A N 1
ATOM 660 C CA . LYS A 1 92 ? -5.613 10.125 26.781 1 98.94 92 LYS A CA 1
ATOM 661 C C . LYS A 1 92 ? -4.594 9.633 25.75 1 98.94 92 LYS A C 1
ATOM 663 O O . LYS A 1 92 ? -3.42 10.008 25.812 1 98.94 92 LYS A O 1
ATOM 668 N N . ASN A 1 93 ? -5.016 8.742 24.828 1 98.94 93 ASN A N 1
ATOM 669 C CA . ASN A 1 93 ? -4.18 8.352 23.688 1 98.94 93 ASN A CA 1
ATOM 670 C C . ASN A 1 93 ? -3.953 9.523 22.734 1 98.94 93 ASN A C 1
ATOM 672 O O . ASN A 1 93 ? -4.785 10.43 22.641 1 98.94 93 ASN A O 1
ATOM 676 N N . VAL A 1 94 ? -2.814 9.523 22.062 1 98.94 94 VAL A N 1
ATOM 677 C CA . VAL A 1 94 ? -2.488 10.633 21.172 1 98.94 94 VAL A CA 1
ATOM 678 C C . VAL A 1 94 ? -2.133 10.086 19.797 1 98.94 94 VAL A C 1
ATOM 680 O O . VAL A 1 94 ? -1.32 9.164 19.672 1 98.94 94 VAL A O 1
ATOM 683 N N . VAL A 1 95 ? -2.789 10.594 18.797 1 98.88 95 VAL A N 1
ATOM 684 C CA . VAL A 1 95 ? -2.404 10.398 17.391 1 98.88 95 VAL A CA 1
ATOM 685 C C . VAL A 1 95 ? -1.974 11.734 16.797 1 98.88 95 VAL A C 1
ATOM 687 O O . VAL A 1 95 ? -2.654 12.75 16.953 1 98.88 95 VAL A O 1
ATOM 690 N N . THR A 1 96 ? -0.832 11.75 16.047 1 98.56 96 THR A N 1
ATOM 691 C CA . THR A 1 96 ? -0.316 13.039 15.586 1 98.56 96 THR A CA 1
ATOM 692 C C . THR A 1 96 ? 0.42 12.891 14.258 1 98.56 96 THR A C 1
ATOM 694 O O . THR A 1 96 ? 1.09 11.875 14.023 1 98.56 96 THR A O 1
ATOM 697 N N . PRO A 1 97 ? 0.314 13.867 13.391 1 96.75 97 PRO A N 1
ATOM 698 C CA . PRO A 1 97 ? 1.079 13.844 12.148 1 96.75 97 PRO A CA 1
ATOM 699 C C . PRO A 1 97 ? 2.471 14.453 12.297 1 96.75 97 PRO A C 1
ATOM 7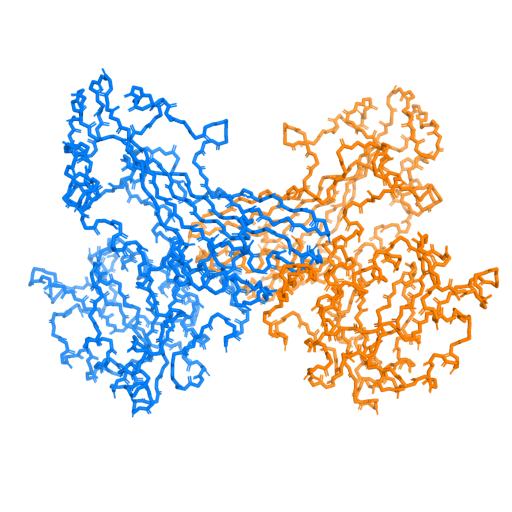01 O O . PRO A 1 97 ? 3.152 14.703 11.297 1 96.75 97 PRO A O 1
ATOM 704 N N . LEU A 1 98 ? 2.965 14.695 13.5 1 93.56 98 LEU A N 1
ATOM 705 C CA . LEU A 1 98 ? 4.16 15.5 13.719 1 93.56 98 LEU A CA 1
ATOM 706 C C . LEU A 1 98 ? 5.359 14.625 14.047 1 93.56 98 LEU A C 1
ATOM 708 O O . LEU A 1 98 ? 6.414 15.125 14.438 1 93.56 98 LEU A O 1
ATOM 712 N N . GLY A 1 99 ? 5.062 13.289 13.906 1 92.31 99 GLY A N 1
ATOM 713 C CA . GLY A 1 99 ? 6.195 12.398 14.117 1 92.31 99 GLY A CA 1
ATOM 714 C C . GLY A 1 99 ? 5.934 11.336 15.164 1 92.31 99 GLY A C 1
ATOM 715 O O . GLY A 1 99 ? 4.855 10.734 15.195 1 92.31 99 GLY A O 1
ATOM 716 N N . TRP A 1 100 ? 7.051 10.859 15.844 1 94.25 100 TRP A N 1
ATOM 717 C CA . TRP A 1 100 ? 7.098 9.891 16.938 1 94.25 100 TRP A CA 1
ATOM 718 C C . TRP A 1 100 ? 6.586 8.531 16.484 1 94.25 100 TRP A C 1
ATOM 720 O O . TRP A 1 100 ? 6.062 7.754 17.281 1 94.25 100 TRP A O 1
ATOM 730 N N . PHE A 1 101 ? 6.641 8.242 15.211 1 95.62 101 PHE A N 1
ATOM 731 C CA . PHE A 1 101 ? 6.289 6.902 14.75 1 95.62 101 PHE A CA 1
ATOM 732 C C . PHE A 1 101 ? 7.488 5.969 14.844 1 95.62 101 PHE A C 1
ATOM 734 O O . PHE A 1 101 ? 7.328 4.746 14.836 1 95.62 101 PHE A O 1
ATOM 741 N N . TYR A 1 102 ? 8.664 6.508 14.852 1 96.94 102 TYR A N 1
ATOM 742 C CA . TYR A 1 102 ? 9.891 5.734 15.008 1 96.94 102 TYR A CA 1
ATOM 743 C C . TYR A 1 102 ? 10.992 6.578 15.633 1 96.94 102 TYR A C 1
ATOM 745 O O . TYR A 1 102 ? 12.094 6.68 15.086 1 96.94 102 TYR A O 1
ATOM 753 N N . PRO A 1 103 ? 10.773 7.086 16.781 1 96.12 103 PRO A N 1
ATOM 754 C CA . PRO A 1 103 ? 11.742 7.977 17.422 1 96.12 103 PRO A CA 1
ATOM 755 C C . PRO A 1 103 ? 12.969 7.238 17.953 1 96.12 103 PRO A C 1
ATOM 757 O O . PRO A 1 103 ? 12.922 6.023 18.156 1 96.12 103 PRO A O 1
ATOM 760 N N . THR A 1 104 ? 14.055 7.996 18.141 1 95.12 104 THR A N 1
ATOM 761 C CA . THR A 1 104 ? 15.188 7.449 18.859 1 95.12 104 THR A CA 1
ATOM 762 C C . THR A 1 104 ? 14.82 7.191 20.328 1 95.12 104 THR A C 1
ATOM 764 O O . THR A 1 104 ? 13.805 7.688 20.812 1 95.12 104 THR A O 1
ATOM 767 N N . GLU A 1 105 ? 15.688 6.508 20.953 1 95.25 105 GLU A N 1
ATOM 768 C CA . GLU A 1 105 ? 15.453 6.227 22.359 1 95.25 105 GLU A CA 1
ATOM 769 C C . GLU A 1 105 ? 15.406 7.512 23.188 1 95.25 105 GLU A C 1
ATOM 771 O O . GLU A 1 105 ? 14.562 7.66 24.062 1 95.25 105 GLU A O 1
ATOM 776 N N . LYS A 1 106 ? 16.297 8.414 22.859 1 94.94 106 LYS A N 1
ATOM 777 C CA . LYS A 1 106 ? 16.375 9.672 23.594 1 94.94 106 LYS A CA 1
ATOM 778 C C . LYS A 1 106 ? 15.109 10.5 23.406 1 94.94 106 LYS A C 1
ATOM 780 O O . LYS A 1 106 ? 14.586 11.07 24.375 1 94.94 106 LYS A O 1
ATOM 785 N N . GLU A 1 107 ? 14.609 10.523 22.188 1 93.56 107 GLU A N 1
ATOM 786 C CA . GLU A 1 107 ? 13.398 11.273 21.875 1 93.56 107 GLU A CA 1
ATOM 787 C C . GLU A 1 107 ? 12.172 10.633 22.516 1 93.56 107 GLU A C 1
ATOM 789 O O . GLU A 1 107 ? 11.227 11.328 22.891 1 93.56 107 GLU A O 1
ATOM 794 N N . ALA A 1 108 ? 12.211 9.336 22.688 1 96.38 108 ALA A N 1
ATOM 795 C CA . ALA A 1 108 ? 11.055 8.547 23.109 1 96.38 108 ALA A CA 1
ATOM 796 C C . ALA A 1 108 ? 10.93 8.523 24.625 1 96.38 108 ALA A C 1
ATOM 798 O O . ALA A 1 108 ? 9.82 8.406 25.156 1 96.38 108 ALA A O 1
ATOM 799 N N . ALA A 1 109 ? 11.961 8.617 25.312 1 97 109 ALA A N 1
ATOM 800 C CA . ALA A 1 109 ? 12.055 8.289 26.734 1 97 109 ALA A CA 1
ATOM 801 C C . ALA A 1 109 ? 11.008 9.047 27.531 1 97 109 ALA A C 1
ATOM 803 O O . ALA A 1 109 ? 10.211 8.438 28.266 1 97 109 ALA A O 1
ATOM 804 N N . PRO A 1 110 ? 10.961 10.383 27.406 1 97.5 110 PRO A N 1
ATOM 805 C CA . PRO A 1 110 ? 9.977 11.094 28.234 1 97.5 110 PRO A CA 1
ATOM 806 C C . PRO A 1 110 ? 8.539 10.727 27.891 1 97.5 110 PRO A C 1
ATOM 808 O O . PRO A 1 110 ? 7.68 10.703 28.766 1 97.5 110 PRO A O 1
ATOM 811 N N . LEU A 1 111 ? 8.273 10.469 26.656 1 98.38 111 LEU A N 1
ATOM 812 C CA . LEU A 1 111 ? 6.922 10.156 26.219 1 98.38 111 LEU A CA 1
ATOM 813 C C . LEU A 1 111 ? 6.531 8.734 26.594 1 98.38 111 LEU A C 1
ATOM 815 O O . LEU A 1 111 ? 5.367 8.461 26.891 1 98.38 111 LEU A O 1
ATOM 819 N N . GLU A 1 112 ? 7.527 7.836 26.594 1 98.44 112 GLU A N 1
ATOM 820 C CA . GLU A 1 112 ? 7.285 6.477 27.062 1 98.44 112 GLU A CA 1
ATOM 821 C C . GLU A 1 112 ? 6.871 6.469 28.531 1 98.44 112 GLU A C 1
ATOM 823 O O . GLU A 1 112 ? 5.934 5.762 28.922 1 98.44 112 GLU A O 1
ATOM 828 N N . VAL A 1 113 ? 7.547 7.246 29.344 1 98.38 113 VAL A N 1
ATOM 829 C CA . VAL A 1 113 ? 7.238 7.34 30.766 1 98.38 113 VAL A CA 1
ATOM 830 C C . VAL A 1 113 ? 5.82 7.875 30.953 1 98.38 113 VAL A C 1
ATOM 832 O O . VAL A 1 113 ? 5.047 7.332 31.75 1 98.38 113 VAL A O 1
ATOM 835 N N . ALA A 1 114 ? 5.539 8.914 30.219 1 98.75 114 ALA A N 1
ATOM 836 C CA . ALA A 1 114 ? 4.211 9.516 30.297 1 98.75 114 ALA A CA 1
ATOM 837 C C . ALA A 1 114 ? 3.133 8.523 29.875 1 98.75 114 ALA A C 1
ATOM 839 O O . ALA A 1 114 ? 2.096 8.414 30.531 1 98.75 114 ALA A O 1
ATOM 840 N N . ALA A 1 115 ? 3.334 7.82 28.812 1 98.88 115 ALA A N 1
ATOM 841 C CA . ALA A 1 115 ? 2.379 6.855 28.266 1 98.88 115 ALA A CA 1
ATOM 842 C C . ALA A 1 115 ? 2.102 5.738 29.266 1 98.88 115 ALA A C 1
ATOM 844 O O . ALA A 1 115 ? 0.946 5.363 29.484 1 98.88 115 ALA A O 1
ATOM 845 N N . GLN A 1 116 ? 3.143 5.211 29.828 1 98.69 116 GLN A N 1
ATOM 846 C CA . GLN A 1 116 ? 2.992 4.148 30.812 1 98.69 116 GLN A CA 1
ATOM 847 C C . GLN A 1 116 ? 2.246 4.648 32.062 1 98.69 116 GLN A C 1
ATOM 849 O O . GLN A 1 116 ? 1.368 3.959 32.562 1 98.69 116 GLN A O 1
ATOM 854 N N . SER A 1 117 ? 2.629 5.844 32.469 1 98.5 117 SER A N 1
ATOM 855 C CA . SER A 1 117 ? 2.01 6.426 33.656 1 98.5 117 SER A CA 1
ATOM 856 C C . SER A 1 117 ? 0.512 6.633 33.438 1 98.5 117 SER A C 1
ATOM 858 O O . SER A 1 117 ? -0.28 6.426 34.375 1 98.5 117 SER A O 1
ATOM 860 N N . GLY A 1 118 ? 0.122 7.047 32.312 1 98.75 118 GLY A N 1
ATOM 861 C CA . GLY A 1 118 ? -1.271 7.34 32 1 98.75 118 GLY A CA 1
ATOM 862 C C . GLY A 1 118 ? -2.014 6.164 31.406 1 98.75 118 GLY A C 1
ATOM 863 O O . GLY A 1 118 ? -3.217 6.25 31.141 1 98.75 118 GLY A O 1
ATOM 864 N N . ASN A 1 119 ? -1.262 5.043 31.188 1 98.81 119 ASN A N 1
ATOM 865 C CA . ASN A 1 119 ? -1.81 3.9 30.453 1 98.81 119 ASN A CA 1
ATOM 866 C C . ASN A 1 119 ? -2.418 4.32 29.125 1 98.81 119 ASN A C 1
ATOM 868 O O . ASN A 1 119 ? -3.57 3.99 28.828 1 98.81 119 ASN A O 1
ATOM 872 N N . ALA A 1 120 ? -1.643 5.012 28.359 1 98.88 120 ALA A N 1
ATOM 873 C CA . ALA A 1 120 ? -2.086 5.582 27.078 1 98.88 120 ALA A CA 1
ATOM 874 C C . ALA A 1 120 ? -1.073 5.305 25.984 1 98.88 120 ALA A C 1
ATOM 876 O O . ALA A 1 120 ? 0.06 4.898 26.25 1 98.88 120 ALA A O 1
ATOM 877 N N . THR A 1 121 ? -1.471 5.488 24.766 1 98.94 121 THR A N 1
ATOM 878 C CA . THR A 1 121 ? -0.671 5.16 23.594 1 98.94 121 THR A CA 1
ATOM 879 C C . THR A 1 121 ? -0.441 6.398 22.734 1 98.94 121 THR A C 1
ATOM 881 O O . THR A 1 121 ? -1.354 7.203 22.531 1 98.94 121 THR A O 1
ATOM 884 N N . LEU A 1 122 ? 0.784 6.586 22.297 1 98.88 122 LEU A N 1
ATOM 885 C CA . LEU A 1 122 ? 1.151 7.578 21.281 1 98.88 122 LEU A CA 1
ATOM 886 C C . LEU A 1 122 ? 1.432 6.914 19.938 1 98.88 122 LEU A C 1
ATOM 888 O O . LEU A 1 122 ? 2.164 5.922 19.875 1 98.88 122 LEU A O 1
ATOM 892 N N . HIS A 1 123 ? 0.809 7.453 18.875 1 98.69 123 HIS A N 1
ATOM 893 C CA . HIS A 1 123 ? 1.039 6.961 17.516 1 98.69 123 HIS A CA 1
ATOM 894 C C . HIS A 1 123 ? 1.176 8.109 16.531 1 98.69 123 HIS A C 1
ATOM 896 O O . HIS A 1 123 ? 0.322 9 16.484 1 98.69 123 HIS A O 1
ATOM 902 N N . GLY A 1 124 ? 2.297 8.094 15.828 1 98 124 GLY A N 1
ATOM 903 C CA . GLY A 1 124 ? 2.479 9.039 14.734 1 98 124 GLY A CA 1
ATOM 904 C C . GLY A 1 124 ? 1.957 8.531 13.406 1 98 124 GLY A C 1
ATOM 905 O O . GLY A 1 124 ? 2.195 7.375 13.047 1 98 124 GLY A O 1
ATOM 906 N N . ALA A 1 125 ? 1.235 9.398 12.695 1 97 125 ALA A N 1
ATOM 907 C CA . ALA A 1 125 ? 0.675 9.07 11.383 1 97 125 ALA A CA 1
ATOM 908 C C . ALA A 1 125 ? 0.675 10.289 10.469 1 97 125 ALA A C 1
ATOM 910 O O . ALA A 1 125 ? 0.65 11.43 10.945 1 97 125 ALA A O 1
ATOM 911 N N . GLY A 1 126 ? 0.727 10.125 9.227 1 96.5 126 GLY A N 1
ATOM 912 C CA . GLY A 1 126 ? 0.746 11.203 8.258 1 96.5 126 GLY A CA 1
ATOM 913 C C . GLY A 1 126 ? 0.799 10.719 6.82 1 96.5 126 GLY A C 1
ATOM 914 O O . GLY A 1 126 ? 0.31 9.625 6.512 1 96.5 126 GLY A O 1
ATOM 915 N N . ILE A 1 127 ? 1.295 11.477 5.895 1 96.31 127 ILE A N 1
ATOM 916 C CA . ILE A 1 127 ? 1.35 11.133 4.477 1 96.31 127 ILE A CA 1
ATOM 917 C C . ILE A 1 127 ? 2.803 10.938 4.051 1 96.31 127 ILE A C 1
ATOM 919 O O . ILE A 1 127 ? 3.145 9.914 3.451 1 96.31 127 ILE A O 1
ATOM 923 N N . GLY A 1 128 ? 3.613 11.82 4.25 1 93.19 128 GLY A N 1
ATOM 924 C CA . GLY A 1 128 ? 5.051 11.875 4.043 1 93.19 128 GLY A CA 1
ATOM 925 C C . GLY A 1 128 ? 5.75 12.859 4.965 1 93.19 128 GLY A C 1
ATOM 926 O O . GLY A 1 128 ? 5.961 14.016 4.602 1 93.19 128 GLY A O 1
ATOM 927 N N . PRO A 1 129 ? 6.227 12.508 6.312 1 93.81 129 PRO A N 1
ATOM 928 C CA . PRO A 1 129 ? 6.297 11.117 6.766 1 93.81 129 PRO A CA 1
ATOM 929 C C . PRO A 1 129 ? 4.941 10.562 7.191 1 93.81 129 PRO A C 1
ATOM 931 O O . PRO A 1 129 ? 4.008 11.328 7.438 1 93.81 129 PRO A O 1
ATOM 934 N N . GLY A 1 130 ? 4.859 9.148 7.309 1 93.12 130 GLY A N 1
ATOM 935 C CA . GLY A 1 130 ? 3.682 8.477 7.836 1 93.12 130 GLY A CA 1
ATOM 936 C C . GLY A 1 130 ? 3.18 7.363 6.934 1 93.12 130 GLY A C 1
ATOM 937 O O . GLY A 1 130 ? 2.859 6.27 7.406 1 93.12 130 GLY A O 1
ATOM 938 N N . ALA A 1 131 ? 3.037 7.68 5.629 1 96 131 ALA A N 1
ATOM 939 C CA . ALA A 1 131 ? 2.441 6.691 4.734 1 96 131 ALA A CA 1
ATOM 940 C C . ALA A 1 131 ? 3.271 6.531 3.465 1 96 131 ALA A C 1
ATOM 942 O O . ALA A 1 131 ? 3.998 5.547 3.312 1 96 131 ALA A O 1
ATOM 943 N N . ALA A 1 132 ? 3.461 7.578 2.691 1 97.5 132 ALA A N 1
ATOM 944 C CA . ALA A 1 132 ? 4.031 7.531 1.348 1 97.5 132 ALA A CA 1
ATOM 945 C C . ALA A 1 132 ? 5.535 7.285 1.398 1 97.5 132 ALA A C 1
ATOM 947 O O . ALA A 1 132 ? 6.133 6.832 0.418 1 97.5 132 ALA A O 1
ATOM 948 N N . THR A 1 133 ? 6.16 7.539 2.566 1 97.94 133 THR A N 1
ATOM 949 C CA . THR A 1 133 ? 7.621 7.531 2.566 1 97.94 133 THR A CA 1
ATOM 950 C C . THR A 1 133 ? 8.156 6.328 3.338 1 97.94 133 THR A C 1
ATOM 952 O O . THR A 1 133 ? 9.344 6.008 3.25 1 97.94 133 THR A O 1
ATOM 955 N N . GLU A 1 134 ? 7.324 5.684 4.148 1 97.69 134 GLU A N 1
ATOM 956 C CA . GLU A 1 134 ? 7.809 4.516 4.875 1 97.69 134 GLU A CA 1
ATOM 957 C C . GLU A 1 134 ? 6.77 3.398 4.887 1 97.69 134 GLU A C 1
ATOM 959 O O . GLU A 1 134 ? 7.012 2.311 4.359 1 97.69 134 GLU A O 1
ATOM 964 N N . LEU A 1 135 ? 5.543 3.701 5.293 1 97.94 135 LEU A N 1
ATOM 965 C CA . LEU A 1 135 ? 4.535 2.656 5.449 1 97.94 135 LEU A CA 1
ATOM 966 C C . LEU A 1 135 ? 4.25 1.975 4.113 1 97.94 135 LEU A C 1
ATOM 968 O O . LEU A 1 135 ? 4.375 0.753 3.998 1 97.94 135 LEU A O 1
ATOM 972 N N . PHE A 1 136 ? 3.918 2.74 3.084 1 98.44 136 PHE A N 1
ATOM 973 C CA . PHE A 1 136 ? 3.486 2.15 1.823 1 98.44 136 PHE A CA 1
ATOM 974 C C . PHE A 1 136 ? 4.656 1.486 1.107 1 98.44 136 PHE A C 1
ATOM 976 O O . PHE A 1 136 ? 4.531 0.365 0.61 1 98.44 136 PHE A O 1
ATOM 983 N N . PRO A 1 137 ? 5.848 2.125 1.056 1 98.5 137 PRO A N 1
ATOM 984 C CA . PRO A 1 137 ? 6.961 1.406 0.425 1 98.5 137 PRO A CA 1
ATOM 985 C C . PRO A 1 137 ? 7.285 0.089 1.126 1 98.5 137 PRO A C 1
ATOM 987 O O . PRO A 1 137 ? 7.605 -0.903 0.467 1 98.5 137 PRO A O 1
ATOM 990 N N . LEU A 1 138 ? 7.211 0.086 2.434 1 98.5 138 LEU A N 1
ATOM 991 C CA . LEU A 1 138 ? 7.48 -1.138 3.18 1 98.5 138 LEU A CA 1
ATOM 992 C C . LEU A 1 138 ? 6.418 -2.195 2.891 1 98.5 138 LEU A C 1
ATOM 994 O O . LEU A 1 138 ? 6.746 -3.363 2.672 1 98.5 138 LEU A O 1
ATOM 998 N N . LEU A 1 139 ? 5.195 -1.769 2.84 1 97.44 139 LEU A N 1
ATOM 999 C CA . LEU A 1 139 ? 4.125 -2.721 2.557 1 97.44 139 LEU A CA 1
ATOM 1000 C C . LEU A 1 139 ? 4.219 -3.229 1.122 1 97.44 139 LEU A C 1
ATOM 1002 O O . LEU A 1 139 ? 4.012 -4.418 0.866 1 97.44 139 LEU A O 1
ATOM 1006 N N . LEU A 1 140 ? 4.555 -2.324 0.189 1 98.25 140 LEU A N 1
ATOM 1007 C CA . LEU A 1 140 ? 4.715 -2.695 -1.213 1 98.25 140 LEU A CA 1
ATOM 1008 C C . LEU A 1 140 ? 5.855 -3.691 -1.386 1 98.25 140 LEU A C 1
ATOM 1010 O O . LEU A 1 140 ? 5.812 -4.547 -2.273 1 98.25 140 LEU A O 1
ATOM 1014 N N . SER A 1 141 ? 6.816 -3.658 -0.511 1 98.75 141 SER A N 1
ATOM 1015 C CA . SER A 1 141 ? 8.016 -4.48 -0.639 1 98.75 141 SER A CA 1
ATOM 1016 C C . SER A 1 141 ? 7.699 -5.957 -0.428 1 98.75 141 SER A C 1
ATOM 1018 O O . SER A 1 141 ? 8.5 -6.824 -0.785 1 98.75 141 SER A O 1
ATOM 1020 N N . VAL A 1 142 ? 6.508 -6.281 0.118 1 98.56 142 VAL A N 1
ATOM 1021 C CA . VAL A 1 142 ? 6.133 -7.672 0.341 1 98.56 142 VAL A CA 1
ATOM 1022 C C . VAL A 1 142 ? 6.07 -8.414 -0.994 1 98.56 142 VAL A C 1
ATOM 1024 O O . VAL A 1 142 ? 6.211 -9.633 -1.04 1 98.56 142 VAL A O 1
ATOM 1027 N N . MET A 1 143 ? 5.973 -7.648 -2.123 1 98.75 143 MET A N 1
ATOM 1028 C CA . MET A 1 143 ? 5.789 -8.203 -3.459 1 98.75 143 MET A CA 1
ATOM 1029 C C . MET A 1 143 ? 7.137 -8.469 -4.129 1 98.75 143 MET A C 1
ATOM 1031 O O . MET A 1 143 ? 7.188 -8.844 -5.301 1 98.75 143 MET A O 1
ATOM 1035 N N . SER A 1 144 ? 8.211 -8.273 -3.375 1 98.69 144 SER A N 1
ATOM 1036 C CA . SER A 1 144 ? 9.555 -8.461 -3.928 1 98.69 144 SER A CA 1
ATOM 1037 C C . SER A 1 144 ? 10.438 -9.258 -2.977 1 98.69 144 SER A C 1
ATOM 1039 O O . SER A 1 144 ? 10.266 -9.195 -1.757 1 98.69 144 SER A O 1
ATOM 1041 N N . THR A 1 145 ? 11.336 -10.031 -3.486 1 98.31 145 THR A N 1
ATOM 1042 C CA . THR A 1 145 ? 12.43 -10.602 -2.717 1 98.31 145 THR A CA 1
ATOM 1043 C C . THR A 1 145 ? 13.758 -9.938 -3.084 1 98.31 145 THR A C 1
ATOM 1045 O O . THR A 1 145 ? 13.852 -9.258 -4.105 1 98.31 145 THR A O 1
ATOM 1048 N N . GLY A 1 146 ? 14.711 -10.078 -2.221 1 98.38 146 GLY A N 1
ATOM 1049 C CA . GLY A 1 146 ? 16.016 -9.523 -2.516 1 98.38 146 GLY A CA 1
ATOM 1050 C C . GLY A 1 146 ? 15.984 -8.031 -2.801 1 98.38 146 GLY A C 1
ATOM 1051 O O . GLY A 1 146 ? 16.516 -7.574 -3.811 1 98.38 146 GLY A O 1
ATOM 1052 N N . VAL A 1 147 ? 15.359 -7.266 -1.959 1 98.81 147 VAL A N 1
ATOM 1053 C CA . VAL A 1 147 ? 15.195 -5.832 -2.166 1 98.81 147 VAL A CA 1
ATOM 1054 C C . VAL A 1 147 ? 16.562 -5.145 -2.125 1 98.81 147 VAL A C 1
ATOM 1056 O O . VAL A 1 147 ? 17.344 -5.367 -1.201 1 98.81 147 VAL A O 1
ATOM 1059 N N . THR A 1 148 ? 16.828 -4.258 -3.129 1 98.81 148 THR A N 1
ATOM 1060 C CA . THR A 1 148 ? 18.125 -3.592 -3.193 1 98.81 148 THR A CA 1
ATOM 1061 C C . THR A 1 148 ? 17.969 -2.088 -2.992 1 98.81 148 THR A C 1
ATOM 1063 O O . THR A 1 148 ? 18.953 -1.388 -2.719 1 98.81 148 THR A O 1
ATOM 1066 N N . PHE A 1 149 ? 16.844 -1.638 -3.221 1 98.88 149 PHE A N 1
ATOM 1067 C CA . PHE A 1 149 ? 16.625 -0.196 -3.209 1 98.88 149 PHE A CA 1
ATOM 1068 C C . PHE A 1 149 ? 15.148 0.127 -2.996 1 98.88 149 PHE A C 1
ATOM 1070 O O . PHE A 1 149 ? 14.273 -0.531 -3.566 1 98.88 149 PHE A O 1
ATOM 1077 N N . VAL A 1 150 ? 14.836 1.126 -2.111 1 98.94 150 VAL A N 1
ATOM 1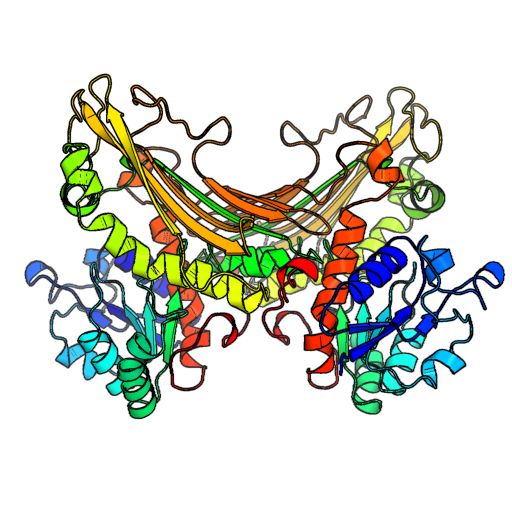078 C CA . VAL A 1 150 ? 13.492 1.682 -1.943 1 98.94 150 VAL A CA 1
ATOM 1079 C C . VAL A 1 150 ? 13.547 3.203 -2.051 1 98.94 150 VAL A C 1
ATOM 1081 O O . VAL A 1 150 ? 14.422 3.844 -1.454 1 98.94 150 VAL A O 1
ATOM 1084 N N . ARG A 1 151 ? 12.602 3.766 -2.814 1 98.75 151 ARG A N 1
ATOM 1085 C CA . ARG A 1 151 ? 12.555 5.211 -3.018 1 98.75 151 ARG A CA 1
ATOM 1086 C C . ARG A 1 151 ? 11.133 5.738 -2.869 1 98.75 151 ARG A C 1
ATOM 1088 O O . ARG A 1 151 ? 10.18 5.098 -3.318 1 98.75 151 ARG A O 1
ATOM 1095 N N . SER A 1 152 ? 11.008 6.875 -2.225 1 98.81 152 SER A N 1
ATOM 1096 C CA . SER A 1 152 ? 9.781 7.664 -2.191 1 98.81 152 SER A CA 1
ATOM 1097 C C . SER A 1 152 ? 10.039 9.109 -2.588 1 98.81 152 SER A C 1
ATOM 1099 O O . SER A 1 152 ? 11.031 9.711 -2.162 1 98.81 152 SER A O 1
ATOM 1101 N N . GLU A 1 153 ? 9.188 9.672 -3.381 1 98.62 153 GLU A N 1
ATOM 1102 C CA . GLU A 1 153 ? 9.414 11.023 -3.887 1 98.62 153 GLU A CA 1
ATOM 1103 C C . GLU A 1 153 ? 8.094 11.789 -4.02 1 98.62 153 GLU A C 1
ATOM 1105 O O . GLU A 1 153 ? 7.105 11.242 -4.52 1 98.62 153 GLU A O 1
ATOM 1110 N N . GLU A 1 154 ? 8.094 12.961 -3.479 1 98.38 154 GLU A N 1
ATOM 1111 C CA . GLU A 1 154 ? 6.938 13.852 -3.539 1 98.38 154 GLU A CA 1
ATOM 1112 C C . GLU A 1 154 ? 7.141 14.953 -4.57 1 98.38 154 GLU A C 1
ATOM 1114 O O . GLU A 1 154 ? 8.203 15.57 -4.633 1 98.38 154 GLU A O 1
ATOM 1119 N N . PHE A 1 155 ? 6.117 15.242 -5.395 1 98.31 155 PHE A N 1
ATOM 1120 C CA . PHE A 1 155 ? 6.07 16.359 -6.336 1 98.31 155 PHE A CA 1
ATOM 1121 C C . PHE A 1 155 ? 4.863 17.25 -6.066 1 98.31 155 PHE A C 1
ATOM 1123 O O . PHE A 1 155 ? 3.727 16.859 -6.348 1 98.31 155 PHE A O 1
ATOM 1130 N N . SER A 1 156 ? 5.109 18.438 -5.543 1 97.62 156 SER A N 1
ATOM 1131 C CA . SER A 1 156 ? 3.986 19.266 -5.121 1 97.62 156 SER A CA 1
ATOM 1132 C C . SER A 1 156 ? 4.156 20.703 -5.594 1 97.62 156 SER A C 1
ATOM 1134 O O . SER A 1 156 ? 5.25 21.266 -5.5 1 97.62 156 SER A O 1
ATOM 1136 N N . ASP A 1 157 ? 3.123 21.297 -6.133 1 97.5 157 ASP A N 1
ATOM 1137 C CA . ASP A 1 157 ? 3.033 22.734 -6.406 1 97.5 157 ASP A CA 1
ATOM 1138 C C . ASP A 1 157 ? 2.619 23.5 -5.16 1 97.5 157 ASP A C 1
ATOM 1140 O O . ASP A 1 157 ? 1.456 23.469 -4.754 1 97.5 157 ASP A O 1
ATOM 1144 N N . LEU A 1 158 ? 3.529 24.266 -4.605 1 96.5 158 LEU A N 1
ATOM 1145 C CA . LEU A 1 158 ? 3.301 24.906 -3.316 1 96.5 158 LEU A CA 1
ATOM 1146 C C . LEU A 1 158 ? 2.471 26.172 -3.484 1 96.5 158 LEU A C 1
ATOM 1148 O O . LEU A 1 158 ? 2.072 26.797 -2.494 1 96.5 158 LEU A O 1
ATOM 1152 N N . ARG A 1 159 ? 2.156 26.609 -4.738 1 95.81 159 ARG A N 1
ATOM 1153 C CA . ARG A 1 159 ? 1.189 27.672 -4.965 1 95.81 159 ARG A CA 1
ATOM 1154 C C . ARG A 1 159 ? -0.188 27.297 -4.434 1 95.81 159 ARG A C 1
ATOM 1156 O O . ARG A 1 159 ? -1.041 28.156 -4.223 1 95.81 159 ARG A O 1
ATOM 1163 N N . THR A 1 160 ? -0.349 25.922 -4.172 1 93.31 160 THR A N 1
ATOM 1164 C CA . THR A 1 160 ? -1.634 25.391 -3.734 1 93.31 160 THR A CA 1
ATOM 1165 C C . THR A 1 160 ? -1.729 25.391 -2.211 1 93.31 160 THR A C 1
ATOM 1167 O O . THR A 1 160 ? -2.766 25.031 -1.647 1 93.31 160 THR A O 1
ATOM 1170 N N . TYR A 1 161 ? -0.701 25.797 -1.542 1 90.25 161 TYR A N 1
ATOM 1171 C CA . TYR A 1 161 ? -0.628 25.766 -0.085 1 90.25 161 TYR A CA 1
ATOM 1172 C C . TYR A 1 161 ? -1.059 27.109 0.502 1 90.25 161 TYR A C 1
ATOM 1174 O O . TYR A 1 161 ? -0.336 28.109 0.394 1 90.25 161 TYR A O 1
ATOM 1182 N N . GLY A 1 162 ? -2.172 27.156 1.136 1 85.44 162 GLY A N 1
ATOM 1183 C CA . GLY A 1 162 ? -2.785 28.391 1.618 1 85.44 162 GLY A CA 1
ATOM 1184 C C . GLY A 1 162 ? -2.227 28.844 2.951 1 85.44 162 GLY A C 1
ATOM 1185 O O . GLY A 1 162 ? -2.984 29.125 3.883 1 85.44 162 GLY A O 1
ATOM 1186 N N . ALA A 1 163 ? -0.998 28.906 3.137 1 87.12 163 ALA A N 1
ATOM 1187 C CA . ALA A 1 163 ? -0.318 29.422 4.324 1 87.12 163 ALA A CA 1
ATOM 1188 C C . ALA A 1 163 ? 0.88 30.281 3.941 1 87.12 163 ALA A C 1
ATOM 1190 O O . ALA A 1 163 ? 2.029 29.859 4.086 1 87.12 163 ALA A O 1
ATOM 1191 N N . PRO A 1 164 ? 0.656 31.5 3.559 1 91.69 164 PRO A N 1
ATOM 1192 C CA . PRO A 1 164 ? 1.707 32.344 2.996 1 91.69 164 PRO A CA 1
ATOM 1193 C C . PRO A 1 164 ? 2.859 32.594 3.971 1 91.69 164 PRO A C 1
ATOM 1195 O O . PRO A 1 164 ? 4.023 32.594 3.562 1 91.69 164 PRO A O 1
ATOM 1198 N N . ASP A 1 165 ? 2.568 32.75 5.219 1 90.06 165 ASP A N 1
ATOM 1199 C CA . ASP A 1 165 ? 3.619 33 6.195 1 90.06 165 ASP A CA 1
ATOM 1200 C C . ASP A 1 165 ? 4.543 31.797 6.348 1 90.06 165 ASP A C 1
ATOM 1202 O O . ASP A 1 165 ? 5.762 31.953 6.457 1 90.06 165 ASP A O 1
ATOM 1206 N N . VAL A 1 166 ? 3.957 30.656 6.359 1 88.06 166 VAL A N 1
ATOM 1207 C CA . VAL A 1 166 ? 4.75 29.422 6.434 1 88.06 166 VAL A CA 1
ATOM 1208 C C . VAL A 1 166 ? 5.617 29.297 5.184 1 88.06 166 VAL A C 1
ATOM 1210 O O . VAL A 1 166 ? 6.809 29 5.277 1 88.06 166 VAL A O 1
ATOM 1213 N N . LEU A 1 167 ? 5.074 29.578 3.99 1 93.62 167 LEU A N 1
ATOM 1214 C CA . LEU A 1 167 ? 5.781 29.484 2.719 1 93.62 167 LEU A CA 1
ATOM 1215 C C . LEU A 1 167 ? 6.996 30.406 2.693 1 93.62 167 LEU A C 1
ATOM 1217 O O . LEU A 1 167 ? 8.094 29.984 2.312 1 93.62 167 LEU A O 1
ATOM 1221 N N . ARG A 1 168 ? 6.75 31.578 3.213 1 93.69 168 ARG A N 1
ATOM 1222 C CA . ARG A 1 168 ? 7.797 32.594 3.115 1 93.69 168 ARG A CA 1
ATOM 1223 C C . ARG A 1 168 ? 8.82 32.438 4.238 1 93.69 168 ARG A C 1
ATOM 1225 O O . ARG A 1 168 ? 10.016 32.312 3.979 1 93.69 168 ARG A O 1
ATOM 1232 N N . TYR A 1 169 ? 8.336 32.219 5.438 1 90.56 169 TYR A N 1
ATOM 1233 C CA . TYR A 1 169 ? 9.234 32.438 6.57 1 90.56 169 TYR A CA 1
ATOM 1234 C C . TYR A 1 169 ? 9.766 31.094 7.086 1 90.56 169 TYR A C 1
ATOM 1236 O O . TYR A 1 169 ? 10.82 31.047 7.719 1 90.56 169 TYR A O 1
ATOM 1244 N N . VAL A 1 170 ? 9.039 30.094 6.797 1 88.25 170 VAL A N 1
ATOM 1245 C CA . VAL A 1 170 ? 9.484 28.781 7.262 1 88.25 170 VAL A CA 1
ATOM 1246 C C . VAL A 1 170 ? 10.125 28.016 6.105 1 88.25 170 VAL A C 1
ATOM 1248 O O . VAL A 1 170 ? 11.25 27.531 6.227 1 88.25 170 VAL A O 1
ATOM 1251 N N . MET A 1 171 ? 9.523 28.016 4.926 1 93.06 171 MET A N 1
ATOM 1252 C CA . MET A 1 171 ? 9.977 27.219 3.791 1 93.06 171 MET A CA 1
ATOM 1253 C C . MET A 1 171 ? 10.992 27.984 2.949 1 93.06 171 MET A C 1
ATOM 1255 O O . MET A 1 171 ? 11.711 27.391 2.143 1 93.06 171 MET A O 1
ATOM 1259 N N . GLY A 1 172 ? 10.984 29.312 3.148 1 95.19 172 GLY A N 1
ATOM 1260 C CA . GLY A 1 172 ? 12.055 30.109 2.566 1 95.19 172 GLY A CA 1
ATOM 1261 C C . GLY A 1 172 ? 11.766 30.531 1.14 1 95.19 172 GLY A C 1
ATOM 1262 O O . GLY A 1 172 ? 12.641 31.047 0.449 1 95.19 172 GLY A O 1
ATOM 1263 N N . PHE A 1 173 ? 10.547 30.469 0.66 1 97.38 173 PHE A N 1
ATOM 1264 C CA . PHE A 1 173 ? 10.203 30.922 -0.682 1 97.38 173 PHE A CA 1
ATOM 1265 C C . PHE A 1 173 ? 10.195 32.438 -0.753 1 97.38 173 PHE A C 1
ATOM 1267 O O . PHE A 1 173 ? 9.844 33.125 0.219 1 97.38 173 PHE A O 1
ATOM 1274 N N . GLY A 1 174 ? 10.531 32.938 -1.869 1 97.69 174 GLY A N 1
ATOM 1275 C CA . GLY A 1 174 ? 10.523 34.375 -2.066 1 97.69 174 GLY A CA 1
ATOM 1276 C C . GLY A 1 174 ? 11.727 35.094 -1.456 1 97.69 174 GLY A C 1
ATOM 1277 O O . GLY A 1 174 ? 11.875 36.312 -1.582 1 97.69 174 GLY A O 1
ATOM 1278 N N . GLY A 1 175 ? 12.547 34.344 -0.771 1 97.25 175 GLY A N 1
ATOM 1279 C CA . GLY A 1 175 ? 13.789 34.875 -0.225 1 97.25 175 GLY A CA 1
ATOM 1280 C C . GLY A 1 175 ? 14.984 34.594 -1.109 1 97.25 175 GLY A C 1
ATOM 1281 O O . GLY A 1 175 ? 14.836 34.312 -2.297 1 97.25 175 GLY A O 1
ATOM 1282 N N . THR A 1 176 ? 16.172 34.75 -0.481 1 97.31 176 THR A N 1
ATOM 1283 C CA . THR A 1 176 ? 17.406 34.469 -1.219 1 97.31 176 THR A CA 1
ATOM 1284 C C . THR A 1 176 ? 17.797 33 -1.085 1 97.31 176 THR A C 1
ATOM 1286 O O . THR A 1 176 ? 17.422 32.344 -0.111 1 97.31 176 THR A O 1
ATOM 1289 N N . PRO A 1 177 ? 18.5 32.469 -2.143 1 97.19 177 PRO A N 1
ATOM 1290 C CA . PRO A 1 177 ? 19 31.109 -2.018 1 97.19 177 PRO A CA 1
ATOM 1291 C C . PRO A 1 177 ? 19.766 30.875 -0.72 1 97.19 177 PRO A C 1
ATOM 1293 O O . PRO A 1 177 ? 19.578 29.859 -0.059 1 97.19 177 PRO A O 1
ATOM 1296 N N . ASP A 1 178 ? 20.609 31.844 -0.337 1 96.81 178 ASP A N 1
ATOM 1297 C CA . ASP A 1 178 ? 21.406 31.688 0.878 1 96.81 178 ASP A CA 1
ATOM 1298 C C . ASP A 1 178 ? 20.516 31.578 2.111 1 96.81 178 ASP A C 1
ATOM 1300 O O . ASP A 1 178 ? 20.75 30.734 2.975 1 96.81 178 ASP A O 1
ATOM 1304 N N . SER A 1 179 ? 19.594 32.406 2.17 1 95.44 179 SER A N 1
ATOM 1305 C CA . SER A 1 179 ? 18.672 32.406 3.305 1 95.44 179 SER A CA 1
ATOM 1306 C C . SER A 1 179 ? 17.891 31.094 3.361 1 95.44 179 SER A C 1
ATOM 1308 O O . SER A 1 179 ? 17.656 30.547 4.441 1 95.44 179 SER A O 1
ATOM 1310 N N . ALA A 1 180 ? 17.5 30.656 2.232 1 95.19 180 ALA A N 1
ATOM 1311 C CA . ALA A 1 180 ? 16.734 29.406 2.176 1 95.19 180 ALA A CA 1
ATOM 1312 C C . ALA A 1 180 ? 17.594 28.219 2.598 1 95.19 180 ALA A C 1
ATOM 1314 O O . ALA A 1 180 ? 17.156 27.344 3.348 1 95.19 180 ALA A O 1
ATOM 1315 N N . LEU A 1 181 ? 18.828 28.141 2.16 1 95.19 181 LEU A N 1
ATOM 1316 C CA . LEU A 1 181 ? 19.719 27 2.379 1 95.19 181 LEU A CA 1
ATOM 1317 C C . LEU A 1 181 ? 20.219 26.984 3.82 1 95.19 181 LEU A C 1
ATOM 1319 O O . LEU A 1 181 ? 20.656 25.938 4.305 1 95.19 181 LEU A O 1
ATOM 1323 N N . THR A 1 182 ? 20.141 28.078 4.52 1 92.56 182 THR A N 1
ATOM 1324 C CA . THR A 1 182 ? 20.609 28.141 5.898 1 92.56 182 THR A CA 1
ATOM 1325 C C . THR A 1 182 ? 19.438 28.234 6.871 1 92.56 182 THR A C 1
ATOM 1327 O O . THR A 1 182 ? 19.641 28.25 8.086 1 92.56 182 THR A O 1
ATOM 1330 N N . GLY A 1 183 ? 18.25 28.344 6.336 1 88.5 183 GLY A N 1
ATOM 1331 C CA . GLY A 1 183 ? 17.062 28.453 7.164 1 88.5 183 GLY A CA 1
ATOM 1332 C C . GLY A 1 183 ? 16.734 27.172 7.914 1 88.5 183 GLY A C 1
ATOM 1333 O O . GLY A 1 183 ? 17.469 26.188 7.812 1 88.5 183 GLY A O 1
ATOM 1334 N N . PRO A 1 184 ? 15.719 27.172 8.656 1 88.38 184 PRO A N 1
ATOM 1335 C CA . PRO A 1 184 ? 15.406 26.094 9.586 1 88.38 184 PRO A CA 1
ATOM 1336 C C . PRO A 1 184 ? 14.695 24.922 8.914 1 88.38 184 PRO A C 1
ATOM 1338 O O . PRO A 1 184 ? 14.562 23.844 9.516 1 88.38 184 PRO A O 1
ATOM 1341 N N . MET A 1 185 ? 14.305 25.047 7.672 1 89.38 185 MET A N 1
ATOM 1342 C CA . MET A 1 185 ? 13.367 24.109 7.066 1 89.38 185 MET A CA 1
ATOM 1343 C C . MET A 1 185 ? 13.969 22.703 7.012 1 89.38 185 MET A C 1
ATOM 1345 O O . MET A 1 185 ? 13.305 21.719 7.359 1 89.38 185 MET A O 1
ATOM 1349 N N . GLN A 1 186 ? 15.188 22.609 6.633 1 89 186 GLN A N 1
ATOM 1350 C CA . GLN A 1 186 ? 15.828 21.297 6.547 1 89 186 GLN A CA 1
ATOM 1351 C C . GLN A 1 186 ? 15.797 20.578 7.895 1 89 186 GLN A C 1
ATOM 1353 O O . GLN A 1 186 ? 15.469 19.391 7.965 1 89 186 GLN A O 1
ATOM 1358 N N . LYS A 1 187 ? 16.156 21.266 8.891 1 88.31 187 LYS A N 1
ATOM 1359 C CA . LYS A 1 187 ? 16.188 20.688 10.227 1 88.31 187 LYS A CA 1
ATOM 1360 C C . LYS A 1 187 ? 14.797 20.234 10.672 1 88.31 187 LYS A C 1
ATOM 1362 O O . LYS A 1 187 ? 14.648 19.188 11.297 1 88.31 187 LYS A O 1
ATOM 1367 N N . LEU A 1 188 ? 13.875 21.031 10.336 1 88.19 188 LEU A N 1
ATOM 1368 C CA . LEU A 1 188 ? 12.492 20.703 10.672 1 88.19 188 LEU A CA 1
ATOM 1369 C C . LEU A 1 188 ? 12.047 19.438 9.953 1 88.19 188 LEU A C 1
ATOM 1371 O O . LEU A 1 188 ? 11.383 18.578 10.547 1 88.19 188 LEU A O 1
ATOM 1375 N N . LEU A 1 189 ? 12.453 19.281 8.695 1 92.5 189 LEU A N 1
ATOM 1376 C CA . LEU A 1 189 ? 12.078 18.109 7.898 1 92.5 189 LEU A CA 1
ATOM 1377 C C . LEU A 1 189 ? 12.859 16.875 8.344 1 92.5 189 LEU A C 1
ATOM 1379 O O . LEU A 1 189 ? 12.344 15.758 8.281 1 92.5 189 LEU A O 1
ATOM 1383 N N . ASP A 1 190 ? 14.086 17.062 8.82 1 93.5 190 ASP A N 1
ATOM 1384 C CA . ASP A 1 190 ? 14.945 15.953 9.234 1 93.5 190 ASP A CA 1
ATOM 1385 C C . ASP A 1 190 ? 14.266 15.102 10.305 1 93.5 190 ASP A C 1
ATOM 1387 O O . ASP A 1 190 ? 14.375 13.875 10.281 1 93.5 190 ASP A O 1
ATOM 1391 N N . GLY A 1 191 ? 13.617 15.695 11.211 1 88.5 191 GLY A N 1
ATOM 1392 C CA . GLY A 1 191 ? 12.992 14.969 12.305 1 88.5 191 GLY A CA 1
ATOM 1393 C C . GLY A 1 191 ? 12.07 13.859 11.844 1 88.5 191 GLY A C 1
ATOM 1394 O O . GLY A 1 191 ? 12.109 12.75 12.383 1 88.5 191 GLY A O 1
ATOM 1395 N N . GLY A 1 192 ? 11.273 14.117 10.836 1 93.62 192 GLY A N 1
ATOM 1396 C CA . GLY A 1 192 ? 10.328 13.141 10.328 1 93.62 192 GLY A CA 1
ATOM 1397 C C . GLY A 1 192 ? 10.93 12.227 9.273 1 93.62 192 GLY A C 1
ATOM 1398 O O . GLY A 1 192 ? 10.836 11 9.383 1 93.62 192 GLY A O 1
ATOM 1399 N N . PHE A 1 193 ? 11.688 12.766 8.336 1 97.38 193 PHE A N 1
ATOM 1400 C CA . PHE A 1 193 ? 12.117 12 7.176 1 97.38 193 PHE A CA 1
ATOM 1401 C C . PHE A 1 193 ? 13.273 11.07 7.539 1 97.38 193 PHE A C 1
ATOM 1403 O O . PHE A 1 193 ? 13.43 10 6.945 1 97.38 193 PHE A O 1
ATOM 1410 N N . MET A 1 194 ? 14.039 11.469 8.57 1 97.25 194 MET A N 1
ATOM 1411 C CA . MET A 1 194 ? 15.086 10.555 9.023 1 97.25 194 MET A CA 1
ATOM 1412 C C . MET A 1 194 ? 14.477 9.328 9.695 1 97.25 194 MET A C 1
ATOM 1414 O O . MET A 1 194 ? 15.016 8.227 9.594 1 97.25 194 MET A O 1
ATOM 1418 N N . GLN A 1 195 ? 13.367 9.523 10.453 1 97.12 195 GLN A N 1
ATOM 1419 C CA . GLN A 1 195 ? 12.648 8.367 10.992 1 97.12 195 GLN A CA 1
ATOM 1420 C C . GLN A 1 195 ? 12.188 7.441 9.875 1 97.12 195 GLN A C 1
ATOM 1422 O O . GLN A 1 195 ? 12.297 6.219 9.992 1 97.12 195 GLN A O 1
ATOM 1427 N N . SER A 1 196 ? 11.68 8.055 8.758 1 98.12 196 SER A N 1
ATOM 1428 C CA . SER A 1 196 ? 11.219 7.277 7.613 1 98.12 196 SER A CA 1
ATOM 1429 C C . SER A 1 196 ? 12.344 6.414 7.043 1 98.12 196 SER A C 1
ATOM 1431 O O . SER A 1 196 ? 12.156 5.215 6.824 1 98.12 196 SER A O 1
ATOM 1433 N N . VAL A 1 197 ? 13.461 7.059 6.832 1 98.62 197 VAL A N 1
ATOM 1434 C CA . VAL A 1 197 ? 14.602 6.355 6.246 1 98.62 197 VAL A CA 1
ATOM 1435 C C . VAL A 1 197 ? 15.055 5.234 7.18 1 98.62 197 VAL A C 1
ATOM 1437 O O . VAL A 1 197 ? 15.242 4.094 6.746 1 98.62 197 VAL A O 1
ATOM 1440 N N . ARG A 1 198 ? 15.164 5.527 8.453 1 98 198 ARG A N 1
ATOM 1441 C CA . ARG A 1 198 ? 15.625 4.535 9.422 1 98 198 ARG A CA 1
ATOM 1442 C C . ARG A 1 198 ? 14.664 3.361 9.508 1 98 198 ARG A C 1
ATOM 1444 O O . ARG A 1 198 ? 15.086 2.207 9.586 1 98 198 ARG A O 1
ATOM 1451 N N . LEU A 1 199 ? 13.414 3.682 9.531 1 98.06 199 LEU A N 1
ATOM 1452 C CA . LEU A 1 199 ? 12.414 2.619 9.609 1 98.06 199 LEU A CA 1
ATOM 1453 C C . LEU A 1 199 ? 12.523 1.69 8.398 1 98.06 199 LEU A C 1
ATOM 1455 O O . LEU A 1 199 ? 12.469 0.467 8.547 1 98.06 199 LEU A O 1
ATOM 1459 N N . CYS A 1 200 ? 12.664 2.23 7.164 1 98.69 200 CYS A N 1
ATOM 1460 C CA . CYS A 1 200 ? 12.82 1.411 5.969 1 98.69 200 CYS A CA 1
ATOM 1461 C C . CYS A 1 200 ? 14.062 0.533 6.066 1 98.69 200 CYS A C 1
ATOM 1463 O O . CYS A 1 200 ? 14 -0.667 5.793 1 98.69 200 CYS A O 1
ATOM 1465 N N . VAL A 1 201 ? 15.141 1.184 6.508 1 98.69 201 VAL A N 1
ATOM 1466 C CA . VAL A 1 201 ? 16.406 0.466 6.629 1 98.69 201 VAL A CA 1
ATOM 1467 C C . VAL A 1 201 ? 16.234 -0.705 7.598 1 98.69 201 VAL A C 1
ATOM 1469 O O . VAL A 1 201 ? 16.594 -1.84 7.273 1 98.69 201 VAL A O 1
ATOM 1472 N N . ASP A 1 202 ? 15.68 -0.428 8.742 1 97.94 202 ASP A N 1
ATOM 1473 C CA . ASP A 1 202 ? 15.578 -1.418 9.805 1 97.94 202 ASP A CA 1
ATOM 1474 C C . ASP A 1 202 ? 14.625 -2.549 9.422 1 97.94 202 ASP A C 1
ATOM 1476 O O . ASP A 1 202 ? 14.945 -3.725 9.609 1 97.94 202 ASP A O 1
ATOM 1480 N N . ARG A 1 203 ? 13.492 -2.244 8.867 1 97.88 203 ARG A N 1
ATOM 1481 C CA . ARG A 1 203 ? 12.469 -3.248 8.594 1 97.88 203 ARG A CA 1
ATOM 1482 C C . ARG A 1 203 ? 12.883 -4.145 7.43 1 97.88 203 ARG A C 1
ATOM 1484 O O . ARG A 1 203 ? 12.57 -5.336 7.414 1 97.88 203 ARG A O 1
ATOM 1491 N N . LEU A 1 204 ? 13.562 -3.594 6.426 1 98.56 204 LEU A N 1
ATOM 1492 C CA . LEU A 1 204 ? 13.984 -4.387 5.277 1 98.56 204 LEU A CA 1
ATOM 1493 C C . LEU A 1 204 ? 15.266 -5.152 5.59 1 98.56 204 LEU A C 1
ATOM 1495 O O . LEU A 1 204 ? 15.594 -6.129 4.91 1 98.56 204 LEU A O 1
ATOM 1499 N N . GLY A 1 205 ? 16.031 -4.641 6.523 1 98.31 205 GLY A N 1
ATOM 1500 C CA . GLY A 1 205 ? 17.234 -5.344 6.969 1 98.31 205 GLY A CA 1
ATOM 1501 C C . GLY A 1 205 ? 18.484 -4.934 6.215 1 98.31 205 GLY A C 1
ATOM 1502 O O . GLY A 1 205 ? 19.375 -5.754 6 1 98.31 205 GLY A O 1
ATOM 1503 N N . PHE A 1 206 ? 18.547 -3.682 5.754 1 98.69 206 PHE A N 1
ATOM 1504 C CA . PHE A 1 206 ? 19.766 -3.191 5.109 1 98.69 206 PHE A CA 1
ATOM 1505 C C . PHE A 1 206 ? 20.875 -2.963 6.133 1 98.69 206 PHE A C 1
ATOM 1507 O O . PHE A 1 206 ? 20.609 -2.467 7.23 1 98.69 206 PHE A O 1
ATOM 1514 N N . ALA A 1 207 ? 22.062 -3.305 5.812 1 98.44 207 ALA A N 1
ATOM 1515 C CA . ALA A 1 207 ? 23.219 -2.969 6.641 1 98.44 207 ALA A CA 1
ATOM 1516 C C . ALA A 1 207 ? 23.75 -1.575 6.309 1 98.44 207 ALA A C 1
ATOM 1518 O O . ALA A 1 207 ? 24.922 -1.407 5.992 1 98.44 207 ALA A O 1
ATOM 1519 N N . ALA A 1 208 ? 22.906 -0.591 6.453 1 98.56 208 ALA A N 1
ATOM 1520 C CA . ALA A 1 208 ? 23.234 0.761 6.004 1 98.56 208 ALA A CA 1
ATOM 1521 C C . ALA A 1 208 ? 24.078 1.495 7.035 1 98.56 208 ALA A C 1
ATOM 1523 O O . ALA A 1 208 ? 24.016 1.197 8.234 1 98.56 208 ALA A O 1
ATOM 1524 N N . ASP A 1 209 ? 24.906 2.42 6.547 1 97.5 209 ASP A N 1
ATOM 1525 C CA . ASP A 1 209 ? 25.562 3.379 7.43 1 97.5 209 ASP A CA 1
ATOM 1526 C C . ASP A 1 209 ? 24.562 4.074 8.336 1 97.5 209 ASP A C 1
ATOM 1528 O O . ASP A 1 209 ? 23.484 4.473 7.891 1 97.5 209 ASP A O 1
ATOM 1532 N N . PRO A 1 210 ? 24.906 4.125 9.594 1 95.38 210 PRO A N 1
ATOM 1533 C CA . PRO A 1 210 ? 23.969 4.758 10.531 1 95.38 210 PRO A CA 1
ATOM 1534 C C . PRO A 1 210 ? 23.719 6.223 10.195 1 95.38 210 PRO A C 1
ATOM 1536 O O . PRO A 1 210 ? 22.656 6.766 10.555 1 95.38 210 PRO A O 1
ATOM 1539 N N . GLN A 1 211 ? 24.656 6.832 9.547 1 96.5 211 GLN A N 1
ATOM 1540 C CA . GLN A 1 211 ? 24.484 8.234 9.18 1 96.5 211 GLN A CA 1
ATOM 1541 C C . GLN A 1 211 ? 23.625 8.375 7.93 1 96.5 211 GLN A C 1
ATOM 1543 O O . GLN A 1 211 ? 23.969 7.836 6.871 1 96.5 211 GLN A O 1
ATOM 1548 N N . ILE A 1 212 ? 22.547 9.07 8.078 1 97.62 212 ILE A N 1
ATOM 1549 C CA . ILE A 1 212 ? 21.688 9.398 6.945 1 97.62 212 ILE A CA 1
ATOM 1550 C C . ILE A 1 212 ? 22.203 10.664 6.262 1 97.62 212 ILE A C 1
ATOM 1552 O O . ILE A 1 212 ? 22.406 11.688 6.914 1 97.62 212 ILE A O 1
ATOM 1556 N N . ARG A 1 213 ? 22.406 10.57 4.973 1 97.5 213 ARG A N 1
ATOM 1557 C CA . ARG A 1 213 ? 22.859 11.727 4.203 1 97.5 213 ARG A CA 1
ATOM 1558 C C . ARG A 1 213 ? 21.688 12.633 3.844 1 97.5 213 ARG A C 1
ATOM 1560 O O . ARG A 1 213 ? 20.609 12.156 3.457 1 97.5 213 ARG A O 1
ATOM 1567 N N . THR A 1 214 ? 21.906 13.93 4.078 1 97.06 214 THR A N 1
ATOM 1568 C CA . THR A 1 214 ? 20.875 14.906 3.744 1 97.06 214 THR A CA 1
ATOM 1569 C C . THR A 1 214 ? 21.438 15.992 2.826 1 97.06 214 THR A C 1
ATOM 1571 O O . THR A 1 214 ? 22.625 16.328 2.906 1 97.06 214 THR A O 1
ATOM 1574 N N . SER A 1 215 ? 20.641 16.406 1.897 1 96.25 215 SER A N 1
ATOM 1575 C CA . SER A 1 215 ? 21.016 17.531 1.045 1 96.25 215 SER A CA 1
ATOM 1576 C C . SER A 1 215 ? 19.797 18.344 0.617 1 96.25 215 SER A C 1
ATOM 1578 O O . SER A 1 215 ? 18.656 17.859 0.73 1 96.25 215 SER A O 1
ATOM 1580 N N . GLN A 1 216 ? 19.953 19.531 0.208 1 96.69 216 GLN A N 1
ATOM 1581 C CA . GLN A 1 216 ? 18.891 20.391 -0.314 1 96.69 216 GLN A CA 1
ATOM 1582 C C . GLN A 1 216 ? 19.375 21.188 -1.523 1 96.69 216 GLN A C 1
ATOM 1584 O O . GLN A 1 216 ? 20.578 21.469 -1.652 1 96.69 216 GLN A O 1
ATOM 1589 N N . GLU A 1 217 ? 18.5 21.453 -2.416 1 97.69 217 GLU A N 1
ATOM 1590 C CA . GLU A 1 217 ? 18.688 22.281 -3.604 1 97.69 217 GLU A CA 1
ATOM 1591 C C . GLU A 1 217 ? 17.625 23.359 -3.705 1 97.69 217 GLU A C 1
ATOM 1593 O O . GLU A 1 217 ? 16.531 23.219 -3.146 1 97.69 217 GLU A O 1
ATOM 1598 N N . VAL A 1 218 ? 18.031 24.484 -4.387 1 98.12 218 VAL A N 1
ATOM 1599 C CA . VAL A 1 218 ? 17.062 25.562 -4.602 1 98.12 218 VAL A CA 1
ATOM 1600 C C . VAL A 1 218 ? 17.031 25.938 -6.082 1 98.12 218 VAL A C 1
ATOM 1602 O O . VAL A 1 218 ? 18.031 25.75 -6.797 1 98.12 218 VAL A O 1
ATOM 1605 N N . ALA A 1 219 ? 15.922 26.328 -6.551 1 98.69 219 ALA A N 1
ATOM 1606 C CA . ALA A 1 219 ? 15.734 27 -7.836 1 98.69 219 ALA A CA 1
ATOM 1607 C C . ALA A 1 219 ? 15.164 28.406 -7.645 1 98.69 219 ALA A C 1
ATOM 1609 O O . ALA A 1 219 ? 14.367 28.641 -6.73 1 98.69 219 ALA A O 1
ATOM 1610 N N . VAL A 1 220 ? 15.594 29.312 -8.492 1 98.75 220 VAL A N 1
ATOM 1611 C CA . VAL A 1 220 ? 15.109 30.688 -8.383 1 98.75 220 VAL A CA 1
ATOM 1612 C C . VAL A 1 220 ? 14.234 31.031 -9.586 1 98.75 220 VAL A C 1
ATOM 1614 O O . VAL A 1 220 ? 14.328 30.375 -10.633 1 98.75 220 VAL A O 1
ATOM 1617 N N . ALA A 1 221 ? 13.43 32.031 -9.422 1 98.75 221 ALA A N 1
ATOM 1618 C CA . ALA A 1 221 ? 12.594 32.531 -10.508 1 98.75 221 ALA A CA 1
ATOM 1619 C C . ALA A 1 221 ? 13.43 33.25 -11.555 1 98.75 221 ALA A C 1
ATOM 1621 O O . ALA A 1 221 ? 14.328 34.031 -11.211 1 98.75 221 ALA A O 1
ATOM 1622 N N . THR A 1 222 ? 13.148 33 -12.852 1 98.69 222 THR A N 1
ATOM 1623 C CA . THR A 1 222 ? 13.797 33.719 -13.938 1 98.69 222 THR A CA 1
ATOM 1624 C C . THR A 1 222 ? 12.914 34.844 -14.453 1 98.69 222 THR A C 1
ATOM 1626 O O . THR A 1 222 ? 13.383 35.719 -15.164 1 98.69 222 THR A O 1
ATOM 1629 N N . SER A 1 223 ? 11.648 34.812 -14.156 1 98.56 223 SER A N 1
ATOM 1630 C CA . SER A 1 223 ? 10.609 35.812 -14.383 1 98.56 223 SER A CA 1
ATOM 1631 C C . SER A 1 223 ? 9.617 35.875 -13.227 1 98.56 223 SER A C 1
ATOM 1633 O O . SER A 1 223 ? 9.586 34.938 -12.398 1 98.56 223 SER A O 1
ATOM 1635 N N . PRO A 1 224 ? 8.898 36.969 -13.125 1 98.38 224 PRO A N 1
ATOM 1636 C CA . PRO A 1 224 ? 7.934 37.031 -12.023 1 98.38 224 PRO A CA 1
ATOM 1637 C C . PRO A 1 224 ? 6.98 35.844 -12.016 1 98.38 224 PRO A C 1
ATOM 1639 O O . PRO A 1 224 ? 6.461 35.469 -13.062 1 98.38 224 PRO A O 1
ATOM 1642 N N . ILE A 1 225 ? 6.777 35.219 -10.82 1 98.06 225 ILE A N 1
ATOM 1643 C CA . ILE A 1 225 ? 5.867 34.094 -10.617 1 98.06 225 ILE A CA 1
ATOM 1644 C C . ILE A 1 225 ? 4.777 34.5 -9.617 1 98.06 225 ILE A C 1
ATOM 1646 O O . ILE A 1 225 ? 5.074 34.844 -8.477 1 98.06 225 ILE A O 1
ATOM 1650 N N . GLU A 1 226 ? 3.529 34.469 -10.07 1 96.31 226 GLU A N 1
ATOM 1651 C CA . GLU A 1 226 ? 2.416 34.688 -9.148 1 96.31 226 GLU A CA 1
ATOM 1652 C C . GLU A 1 226 ? 2.295 33.562 -8.148 1 96.31 226 GLU A C 1
ATOM 1654 O O . GLU A 1 226 ? 2.41 32.375 -8.516 1 96.31 226 GLU A O 1
ATOM 1659 N N . SER A 1 227 ? 2.088 33.906 -6.891 1 95.06 227 SER A N 1
ATOM 1660 C CA . SER A 1 227 ? 2.004 32.906 -5.828 1 95.06 227 SER A CA 1
ATOM 1661 C C . SER A 1 227 ? 1.17 33.406 -4.66 1 95.06 227 SER A C 1
ATOM 1663 O O . SER A 1 227 ? 0.793 34.594 -4.621 1 95.06 227 SER A O 1
ATOM 1665 N N . PRO A 1 228 ? 0.891 32.562 -3.725 1 92.31 228 PRO A N 1
ATOM 1666 C CA . PRO A 1 228 ? 0.132 32.969 -2.543 1 92.31 228 PRO A CA 1
ATOM 1667 C C . PRO A 1 228 ? 0.896 33.969 -1.669 1 92.31 228 PRO A C 1
ATOM 1669 O O . PRO A 1 228 ? 0.301 34.625 -0.817 1 92.31 228 PRO A O 1
ATOM 1672 N N . ILE A 1 229 ? 2.162 34.125 -1.852 1 94.88 229 ILE A N 1
ATOM 1673 C CA . ILE A 1 229 ? 2.953 35.031 -1.049 1 94.88 229 ILE A CA 1
ATOM 1674 C C . ILE A 1 229 ? 3.211 36.312 -1.844 1 94.88 229 ILE A C 1
ATOM 1676 O O . ILE A 1 229 ? 4.07 37.125 -1.475 1 94.88 229 ILE A O 1
ATOM 1680 N N . GLY A 1 230 ? 2.459 36.469 -2.818 1 95.62 230 GLY A N 1
ATOM 1681 C CA . GLY A 1 230 ? 2.723 37.531 -3.752 1 95.62 230 GLY A CA 1
ATOM 1682 C C . GLY A 1 230 ? 3.607 37.125 -4.914 1 95.62 230 GLY A C 1
ATOM 1683 O O . GLY A 1 230 ? 3.797 35.938 -5.16 1 95.62 230 GLY A O 1
ATOM 1684 N N . VAL A 1 231 ? 4.078 38.094 -5.57 1 97.75 231 VAL A N 1
ATOM 1685 C CA . VAL A 1 231 ? 4.914 37.844 -6.734 1 97.75 231 VAL A CA 1
ATOM 1686 C C . VAL A 1 231 ? 6.328 37.469 -6.285 1 97.75 231 VAL A C 1
ATOM 1688 O O . VAL A 1 231 ? 6.938 38.188 -5.488 1 97.75 231 VAL A O 1
ATOM 1691 N N . ILE A 1 232 ? 6.773 36.344 -6.711 1 98.44 232 ILE A N 1
ATOM 1692 C CA . ILE A 1 232 ? 8.172 35.969 -6.535 1 98.44 232 ILE A CA 1
ATOM 1693 C C . ILE A 1 232 ? 9.008 36.562 -7.664 1 98.44 232 ILE A C 1
ATOM 1695 O O . ILE A 1 232 ? 8.828 36.219 -8.828 1 98.44 232 ILE A O 1
ATOM 1699 N N . GLU A 1 233 ? 9.922 37.438 -7.34 1 98.44 233 GLU A N 1
ATOM 1700 C CA . GLU A 1 233 ? 10.703 38.156 -8.336 1 98.44 233 GLU A CA 1
ATOM 1701 C C . GLU A 1 233 ? 11.898 37.344 -8.805 1 98.44 233 GLU A C 1
ATOM 1703 O O . GLU A 1 233 ? 12.359 36.438 -8.102 1 98.44 233 GLU A O 1
ATOM 1708 N N . PRO A 1 234 ? 12.406 37.688 -10.055 1 98.56 234 PRO A N 1
ATOM 1709 C CA . PRO A 1 234 ? 13.609 37 -10.531 1 98.56 234 PRO A CA 1
ATOM 1710 C C . PRO A 1 234 ? 14.742 37 -9.5 1 98.56 234 PRO A C 1
ATOM 1712 O O . PRO A 1 234 ? 15 38.031 -8.883 1 98.56 234 PRO A O 1
ATOM 1715 N N . GLY A 1 235 ? 15.297 35.844 -9.32 1 98.5 235 GLY A N 1
ATOM 1716 C CA . GLY A 1 235 ? 16.391 35.719 -8.367 1 98.5 235 GLY A CA 1
ATOM 1717 C C . GLY A 1 235 ? 15.938 35.219 -7.004 1 98.5 235 GLY A C 1
ATOM 1718 O O . GLY A 1 235 ? 16.766 34.812 -6.191 1 98.5 235 GLY A O 1
ATOM 1719 N N . GLN A 1 236 ? 14.672 35.25 -6.738 1 98.56 236 GLN A N 1
ATOM 1720 C CA . GLN A 1 236 ? 14.133 34.75 -5.473 1 98.56 236 GLN A CA 1
ATOM 1721 C C . GLN A 1 236 ? 13.805 33.281 -5.543 1 98.56 236 GLN A C 1
ATOM 1723 O O . GLN A 1 236 ? 13.477 32.75 -6.609 1 98.56 236 GLN A O 1
ATOM 1728 N N . VAL A 1 237 ? 13.891 32.625 -4.426 1 98.69 237 VAL A N 1
ATOM 1729 C CA . VAL A 1 237 ? 13.688 31.172 -4.344 1 98.69 237 VAL A CA 1
ATOM 1730 C C . VAL A 1 237 ? 12.258 30.828 -4.758 1 98.69 237 VAL A C 1
ATOM 1732 O O . VAL A 1 237 ? 11.297 31.375 -4.211 1 98.69 237 VAL A O 1
ATOM 1735 N N . ALA A 1 238 ? 12.133 29.875 -5.699 1 98.75 238 ALA A N 1
ATOM 1736 C CA . ALA A 1 238 ? 10.844 29.453 -6.23 1 98.75 238 ALA A CA 1
ATOM 1737 C C . ALA A 1 238 ? 10.758 27.938 -6.34 1 98.75 238 ALA A C 1
ATOM 1739 O O . ALA A 1 238 ? 9.758 27.391 -6.809 1 98.75 238 ALA A O 1
ATOM 1740 N N . GLY A 1 239 ? 11.719 27.266 -5.996 1 98.56 239 GLY A N 1
ATOM 1741 C CA . GLY A 1 239 ? 11.773 25.812 -5.91 1 98.56 239 GLY A CA 1
ATOM 1742 C C . GLY A 1 239 ? 12.695 25.312 -4.82 1 98.56 239 GLY A C 1
ATOM 1743 O O . GLY A 1 239 ? 13.773 25.875 -4.605 1 98.56 239 GLY A O 1
ATOM 1744 N N . ARG A 1 240 ? 12.32 24.328 -4.156 1 98.25 240 ARG A N 1
ATOM 1745 C CA . ARG A 1 240 ? 13.141 23.688 -3.135 1 98.25 240 ARG A CA 1
ATOM 1746 C C . ARG A 1 240 ? 13.07 22.156 -3.262 1 98.25 240 ARG A C 1
ATOM 1748 O O . ARG A 1 240 ? 12 21.609 -3.521 1 98.25 240 ARG A O 1
ATOM 1755 N N . ARG A 1 241 ? 14.164 21.547 -3.195 1 97.94 241 ARG A N 1
ATOM 1756 C CA . ARG A 1 241 ? 14.273 20.094 -3.199 1 97.94 241 ARG A CA 1
ATOM 1757 C C . ARG A 1 241 ? 15.07 19.609 -1.995 1 97.94 241 ARG A C 1
ATOM 1759 O O . ARG A 1 241 ? 16.141 20.141 -1.688 1 97.94 241 ARG A O 1
ATOM 1766 N N . PHE A 1 242 ? 14.531 18.625 -1.271 1 98.25 242 PHE A N 1
ATOM 1767 C CA . PHE A 1 242 ? 15.18 18.031 -0.109 1 98.25 242 PHE A CA 1
ATOM 1768 C C . PHE A 1 242 ? 15.414 16.547 -0.323 1 98.25 242 PHE A C 1
ATOM 1770 O O . PHE A 1 242 ? 14.562 15.852 -0.888 1 98.25 242 PHE A O 1
ATOM 1777 N N . HIS A 1 243 ? 16.547 16.031 0.16 1 97.62 243 HIS A N 1
ATOM 1778 C CA . HIS A 1 243 ? 16.922 14.633 -0.031 1 97.62 243 HIS A CA 1
ATOM 1779 C C . HIS A 1 243 ? 17.375 14 1.279 1 97.62 243 HIS A C 1
ATOM 1781 O O . HIS A 1 243 ? 18.078 14.641 2.066 1 97.62 243 HIS A O 1
ATOM 1787 N N . TRP A 1 244 ? 16.984 12.812 1.526 1 98.56 244 TRP A N 1
ATOM 1788 C CA . TRP A 1 244 ? 17.484 11.938 2.578 1 98.56 244 TRP A CA 1
ATOM 1789 C C . TRP A 1 244 ? 17.875 10.578 2.01 1 98.56 244 TRP A C 1
ATOM 1791 O O . TRP A 1 244 ? 17.125 9.977 1.242 1 98.56 244 TRP A O 1
ATOM 1801 N N . GLU A 1 245 ? 19.047 10.086 2.387 1 98.31 245 GLU A N 1
ATOM 1802 C CA . GLU A 1 245 ? 19.562 8.867 1.766 1 98.31 245 GLU A CA 1
ATOM 1803 C C . GLU A 1 245 ? 20.312 8 2.777 1 98.31 245 GLU A C 1
ATOM 1805 O O . GLU A 1 245 ? 21.078 8.516 3.588 1 98.31 245 GLU A O 1
ATOM 1810 N N . ALA A 1 246 ? 20.016 6.754 2.789 1 98.81 246 ALA A N 1
ATOM 1811 C CA . ALA A 1 246 ? 20.828 5.75 3.465 1 98.81 246 ALA A CA 1
ATOM 1812 C C . ALA A 1 246 ? 21.656 4.945 2.463 1 98.81 246 ALA A C 1
ATOM 1814 O O . ALA A 1 246 ? 21.156 4.598 1.385 1 98.81 246 ALA A O 1
ATOM 1815 N N . VAL A 1 247 ? 22.906 4.645 2.814 1 98.69 247 VAL A N 1
ATOM 1816 C CA . VAL A 1 247 ? 23.797 3.951 1.886 1 98.69 247 VAL A CA 1
ATOM 1817 C C . VAL A 1 247 ? 24.422 2.74 2.574 1 98.69 247 VAL A C 1
ATOM 1819 O O . VAL A 1 247 ? 24.609 2.74 3.791 1 98.69 247 VAL A O 1
ATOM 1822 N N . VAL A 1 248 ? 24.625 1.689 1.891 1 98.44 248 VAL A N 1
ATOM 1823 C CA . VAL A 1 248 ? 25.531 0.597 2.23 1 98.44 248 VAL A CA 1
ATOM 1824 C C . VAL A 1 248 ? 26.812 0.709 1.405 1 98.44 248 VAL A C 1
ATOM 1826 O O . VAL A 1 248 ? 26.797 0.522 0.187 1 98.44 248 VAL A O 1
ATOM 1829 N N . GLY A 1 249 ? 27.938 0.992 2.072 1 96.19 249 GLY A N 1
ATOM 1830 C CA . GLY A 1 249 ? 29.078 1.423 1.288 1 96.19 249 GLY A CA 1
ATOM 1831 C C . GLY A 1 249 ? 28.797 2.65 0.444 1 96.19 249 GLY A C 1
ATOM 1832 O O . GLY A 1 249 ? 28.422 3.701 0.972 1 96.19 249 GLY A O 1
ATOM 1833 N N . ASP A 1 250 ? 28.859 2.49 -0.853 1 94.88 250 ASP A N 1
ATOM 1834 C CA . ASP A 1 250 ? 28.609 3.613 -1.751 1 94.88 250 ASP A CA 1
ATOM 1835 C C . ASP A 1 250 ? 27.281 3.443 -2.479 1 94.88 250 ASP A C 1
ATOM 1837 O O . ASP A 1 250 ? 26.953 4.215 -3.383 1 94.88 250 ASP A O 1
ATOM 1841 N N . THR A 1 251 ? 26.5 2.447 -2.018 1 97.62 251 THR A N 1
ATOM 1842 C CA . THR A 1 251 ? 25.25 2.137 -2.701 1 97.62 251 THR A CA 1
ATOM 1843 C C . THR A 1 251 ? 24.062 2.697 -1.93 1 97.62 251 THR A C 1
ATOM 1845 O O . THR A 1 251 ? 23.859 2.363 -0.76 1 97.62 251 THR A O 1
ATOM 1848 N N . ALA A 1 252 ? 23.297 3.557 -2.615 1 98.56 252 ALA A N 1
ATOM 1849 C CA . ALA A 1 252 ? 22.047 4.023 -2.01 1 98.56 252 ALA A CA 1
ATOM 1850 C C . ALA A 1 252 ? 21.031 2.889 -1.905 1 98.56 252 ALA A C 1
ATOM 1852 O O . ALA A 1 252 ? 20.781 2.178 -2.881 1 98.56 252 ALA A O 1
ATOM 1853 N N . VAL A 1 253 ? 20.422 2.705 -0.705 1 98.88 253 VAL A N 1
ATOM 1854 C CA . VAL A 1 253 ? 19.469 1.615 -0.532 1 98.88 253 VAL A CA 1
ATOM 1855 C C . VAL A 1 253 ? 18.094 2.182 -0.164 1 98.88 253 VAL A C 1
ATOM 1857 O O . VAL A 1 253 ? 17.078 1.521 -0.36 1 98.88 253 VAL A O 1
ATOM 1860 N N . VAL A 1 254 ? 18.062 3.377 0.422 1 98.94 254 VAL A N 1
ATOM 1861 C CA . VAL A 1 254 ? 16.812 4.09 0.692 1 98.94 254 VAL A CA 1
ATOM 1862 C C . VAL A 1 254 ? 16.969 5.559 0.305 1 98.94 254 VAL A C 1
ATOM 1864 O O . VAL A 1 254 ? 17.969 6.195 0.639 1 98.94 254 VAL A O 1
ATOM 1867 N N . GLU A 1 255 ? 16.062 6.066 -0.451 1 98.88 255 GLU A N 1
ATOM 1868 C CA . GLU A 1 255 ? 16.062 7.477 -0.829 1 98.88 255 GLU A CA 1
ATOM 1869 C C . GLU A 1 255 ? 14.664 8.086 -0.682 1 98.88 255 GLU A C 1
ATOM 1871 O O . GLU A 1 255 ? 13.672 7.484 -1.098 1 98.88 255 GLU A O 1
ATOM 1876 N N . ILE A 1 256 ? 14.609 9.195 -0.072 1 98.81 256 ILE A N 1
ATOM 1877 C CA . ILE A 1 256 ? 13.391 10 -0.009 1 98.81 256 ILE A CA 1
ATOM 1878 C C . ILE A 1 256 ? 13.672 11.398 -0.538 1 98.81 256 ILE A C 1
ATOM 1880 O O . ILE A 1 256 ? 14.664 12.023 -0.164 1 98.81 256 ILE A O 1
ATOM 1884 N N . THR A 1 257 ? 12.867 11.875 -1.46 1 98.62 257 THR A N 1
ATOM 1885 C CA . THR A 1 257 ? 13.031 13.203 -2.035 1 98.62 257 THR A CA 1
ATOM 1886 C C . THR A 1 257 ? 11.703 13.961 -2.02 1 98.62 257 THR A C 1
ATOM 1888 O O . THR A 1 257 ? 10.641 13.375 -2.234 1 98.62 257 THR A O 1
ATOM 1891 N N . VAL A 1 258 ? 11.781 15.188 -1.706 1 98.06 258 VAL A N 1
ATOM 1892 C CA . VAL A 1 258 ? 10.641 16.094 -1.74 1 98.06 258 VAL A CA 1
ATOM 1893 C C . VAL A 1 258 ? 10.914 17.234 -2.725 1 98.06 258 VAL A C 1
ATOM 1895 O O . VAL A 1 258 ? 11.922 17.938 -2.607 1 98.06 258 VAL A O 1
ATOM 1898 N N . ASN A 1 259 ? 10.031 17.422 -3.713 1 98.31 259 ASN A N 1
ATOM 1899 C CA . ASN A 1 259 ? 10.102 18.5 -4.68 1 98.31 259 ASN A CA 1
ATOM 1900 C C . ASN A 1 259 ? 8.969 19.5 -4.477 1 98.31 259 ASN A C 1
ATOM 1902 O O . ASN A 1 259 ? 7.809 19.203 -4.773 1 98.31 259 ASN A O 1
ATOM 1906 N N . TRP A 1 260 ? 9.344 20.641 -4.004 1 97.88 260 TRP A N 1
ATOM 1907 C CA . TRP A 1 260 ? 8.406 21.75 -3.82 1 97.88 260 TRP A CA 1
ATOM 1908 C C . TRP A 1 260 ? 8.695 22.875 -4.816 1 97.88 260 TRP A C 1
ATOM 1910 O O . TRP A 1 260 ? 9.711 23.562 -4.707 1 97.88 260 TRP A O 1
ATOM 1920 N N . LEU A 1 261 ? 7.773 23.078 -5.742 1 98.12 261 LEU A N 1
ATOM 1921 C CA . LEU A 1 261 ? 7.984 24.094 -6.766 1 98.12 261 LEU A CA 1
ATOM 1922 C C . LEU A 1 261 ? 6.859 25.125 -6.746 1 98.12 261 LEU A C 1
ATOM 1924 O O . LEU A 1 261 ? 5.715 24.797 -6.426 1 98.12 261 LEU A O 1
ATOM 1928 N N . MET A 1 262 ? 7.199 26.375 -7.055 1 97.75 262 MET A N 1
ATOM 1929 C CA . MET A 1 262 ? 6.215 27.406 -7.406 1 97.75 262 MET A CA 1
ATOM 1930 C C . MET A 1 262 ? 5.922 27.375 -8.906 1 97.75 262 MET A C 1
ATOM 1932 O O . MET A 1 262 ? 6.359 28.266 -9.641 1 97.75 262 MET A O 1
ATOM 1936 N N . GLY A 1 263 ? 5.102 26.344 -9.297 1 95.31 263 GLY A N 1
ATOM 1937 C CA . GLY A 1 263 ? 4.91 26.109 -10.719 1 95.31 263 GLY A CA 1
ATOM 1938 C C . GLY A 1 263 ? 6.109 25.469 -11.391 1 95.31 263 GLY A C 1
ATOM 1939 O O . GLY A 1 263 ? 7.098 25.156 -10.727 1 95.31 263 GLY A O 1
ATOM 1940 N N . GLU A 1 264 ? 5.98 25.234 -12.688 1 95.81 264 GLU A N 1
ATOM 1941 C CA . GLU A 1 264 ? 7.035 24.516 -13.406 1 95.81 264 GLU A CA 1
ATOM 1942 C C . GLU A 1 264 ? 7.656 25.406 -14.484 1 95.81 264 GLU A C 1
ATOM 1944 O O . GLU A 1 264 ? 8.422 24.922 -15.32 1 95.81 264 GLU A O 1
ATOM 1949 N N . GLU A 1 265 ? 7.301 26.625 -14.453 1 96.06 265 GLU A N 1
ATOM 1950 C CA . GLU A 1 265 ? 7.844 27.562 -15.422 1 96.06 265 GLU A CA 1
ATOM 1951 C C . GLU A 1 265 ? 8.75 28.594 -14.742 1 96.06 265 GLU A C 1
ATOM 1953 O O . GLU A 1 265 ? 8.586 28.891 -13.562 1 96.06 265 GLU A O 1
ATOM 1958 N N . ASN A 1 266 ? 9.711 29.094 -15.508 1 98 266 ASN A N 1
ATOM 1959 C CA . ASN A 1 266 ? 10.547 30.219 -15.102 1 98 266 ASN A CA 1
ATOM 1960 C C . ASN A 1 266 ? 11.398 29.875 -13.883 1 98 266 ASN A C 1
ATOM 1962 O O . ASN A 1 266 ? 11.531 30.688 -12.961 1 98 266 ASN A O 1
ATOM 1966 N N . LEU A 1 267 ? 11.828 28.672 -13.789 1 98.56 267 LEU A N 1
ATOM 1967 C CA . LEU A 1 267 ? 12.727 28.234 -12.727 1 98.56 267 LEU A CA 1
ATOM 1968 C C . LEU A 1 267 ? 14.148 28.062 -13.258 1 98.56 267 LEU A C 1
ATOM 1970 O O . LEU A 1 267 ? 14.352 27.625 -14.391 1 98.56 267 LEU A O 1
ATOM 1974 N N . ASP A 1 268 ? 15.141 28.391 -12.461 1 98.56 268 ASP A N 1
ATOM 1975 C CA . ASP A 1 268 ? 16.547 28.109 -12.719 1 98.56 268 ASP A CA 1
ATOM 1976 C C . ASP A 1 268 ? 17.219 27.484 -11.5 1 98.56 268 ASP A C 1
ATOM 1978 O O . ASP A 1 268 ? 17.406 28.141 -10.469 1 98.56 268 ASP A O 1
ATOM 1982 N N . PRO A 1 269 ? 17.688 26.266 -11.586 1 98.25 269 PRO A N 1
ATOM 1983 C CA . PRO A 1 269 ? 17.594 25.391 -12.766 1 98.25 269 PRO A CA 1
ATOM 1984 C C . PRO A 1 269 ? 16.156 25.094 -13.164 1 98.25 269 PRO A C 1
ATOM 1986 O O . PRO A 1 269 ? 15.234 25.312 -12.375 1 98.25 269 PRO A O 1
ATOM 1989 N N . PRO A 1 270 ? 15.93 24.609 -14.367 1 98.25 270 PRO A N 1
ATOM 1990 C CA . PRO A 1 270 ? 14.57 24.422 -14.891 1 98.25 270 PRO A CA 1
ATOM 1991 C C . PRO A 1 270 ? 13.938 23.125 -14.406 1 98.25 270 PRO A C 1
ATOM 1993 O O . PRO A 1 270 ? 13.742 22.188 -15.195 1 98.25 270 PRO A O 1
ATOM 1996 N N . TRP A 1 271 ? 13.57 23.062 -13.211 1 98.06 271 TRP A N 1
ATOM 1997 C CA . TRP A 1 271 ? 12.898 21.922 -12.625 1 98.06 271 TRP A CA 1
ATOM 1998 C C . TRP A 1 271 ? 11.484 21.781 -13.172 1 98.06 271 TRP A C 1
ATOM 2000 O O . TRP A 1 271 ? 10.844 22.766 -13.516 1 98.06 271 TRP A O 1
ATOM 2010 N N . SER A 1 272 ? 11.07 20.531 -13.32 1 97.12 272 SER A N 1
ATOM 2011 C CA . SER A 1 272 ? 9.695 20.219 -13.719 1 97.12 272 SER A CA 1
ATOM 2012 C C . SER A 1 272 ? 9.219 18.922 -13.078 1 97.12 272 SER A C 1
ATOM 2014 O O . SER A 1 272 ? 10.023 18.125 -12.594 1 97.12 272 SER A O 1
ATOM 2016 N N . PHE A 1 273 ? 7.914 18.75 -12.961 1 96.5 273 PHE A N 1
ATOM 2017 C CA . PHE A 1 273 ? 7.34 17.516 -12.445 1 96.5 273 PHE A CA 1
ATOM 2018 C C . PHE A 1 273 ? 7.332 16.438 -13.516 1 96.5 273 PHE A C 1
ATOM 2020 O O . PHE A 1 273 ? 7.121 15.258 -13.211 1 96.5 273 PHE A O 1
ATOM 2027 N N . GLY A 1 274 ? 7.566 16.828 -14.773 1 94.38 274 GLY A N 1
ATOM 2028 C CA . GLY A 1 274 ? 7.457 15.891 -15.883 1 94.38 274 GLY A CA 1
ATOM 2029 C C . GLY A 1 274 ? 6.023 15.633 -16.297 1 94.38 274 GLY A C 1
ATOM 2030 O O . GLY A 1 274 ? 5.105 16.312 -15.852 1 94.38 274 GLY A O 1
ATOM 2031 N N . PRO A 1 275 ? 5.828 14.641 -17.188 1 92.5 275 PRO A N 1
ATOM 2032 C CA . PRO A 1 275 ? 4.512 14.414 -17.797 1 92.5 275 PRO A CA 1
ATOM 2033 C C . PRO A 1 275 ? 3.467 13.953 -16.781 1 92.5 275 PRO A C 1
ATOM 2035 O O . PRO A 1 275 ? 2.268 14.148 -17 1 92.5 275 PRO A O 1
ATOM 2038 N N . ALA A 1 276 ? 3.9 13.445 -15.727 1 93.56 276 ALA A N 1
ATOM 2039 C CA . ALA A 1 276 ? 2.955 12.898 -14.758 1 93.56 276 ALA A CA 1
ATOM 2040 C C . ALA A 1 276 ? 2.459 13.977 -13.805 1 93.56 276 ALA A C 1
ATOM 2042 O O . ALA A 1 276 ? 1.511 13.758 -13.047 1 93.56 276 ALA A O 1
ATOM 2043 N N . GLY A 1 277 ? 3.096 15.18 -13.812 1 96.44 277 GLY A N 1
ATOM 2044 C CA . GLY A 1 277 ? 2.66 16.266 -12.953 1 96.44 277 GLY A CA 1
ATOM 2045 C C . GLY A 1 277 ? 2.836 15.969 -11.477 1 96.44 277 GLY A C 1
ATOM 2046 O O . GLY A 1 277 ? 3.75 15.242 -11.086 1 96.44 277 GLY A O 1
ATOM 2047 N N . GLU A 1 278 ? 2.072 16.609 -10.625 1 97.5 278 GLU A N 1
ATOM 2048 C CA . GLU A 1 278 ? 2.131 16.422 -9.18 1 97.5 278 GLU A CA 1
ATOM 2049 C C . GLU A 1 278 ? 1.708 15.008 -8.789 1 97.5 278 GLU A C 1
ATOM 2051 O O . GLU A 1 278 ? 0.757 14.461 -9.352 1 97.5 278 GLU A O 1
ATOM 2056 N N . ARG A 1 279 ? 2.459 14.406 -7.93 1 98.06 279 ARG A N 1
ATOM 2057 C CA . ARG A 1 279 ? 2.182 13.039 -7.496 1 98.06 279 ARG A CA 1
ATOM 2058 C C . ARG A 1 279 ? 3.131 12.617 -6.379 1 98.06 279 ARG A C 1
ATOM 2060 O O . ARG A 1 279 ? 4.031 13.375 -6.004 1 98.06 279 ARG A O 1
ATOM 2067 N N . TYR A 1 280 ? 2.846 11.523 -5.777 1 98.5 280 TYR A N 1
ATOM 2068 C CA . TYR A 1 280 ? 3.832 10.75 -5.039 1 98.5 280 TYR A CA 1
ATOM 2069 C C . TYR A 1 280 ? 4.316 9.562 -5.859 1 98.5 280 TYR A C 1
ATOM 2071 O O . TYR A 1 280 ? 3.555 8.984 -6.637 1 98.5 280 TYR A O 1
ATOM 2079 N N . GLU A 1 281 ? 5.559 9.234 -5.762 1 98.62 281 GLU A N 1
ATOM 2080 C CA . GLU A 1 281 ? 6.125 8.031 -6.363 1 98.62 281 GLU A CA 1
ATOM 2081 C C . GLU A 1 281 ? 6.742 7.121 -5.305 1 98.62 281 GLU A C 1
ATOM 2083 O O . GLU A 1 281 ? 7.316 7.602 -4.324 1 98.62 281 GLU A O 1
ATOM 2088 N N . ILE A 1 282 ? 6.617 5.867 -5.488 1 98.88 282 ILE A N 1
ATOM 2089 C CA . ILE A 1 282 ? 7.293 4.844 -4.699 1 98.88 282 ILE A CA 1
ATOM 2090 C C . ILE A 1 282 ? 7.949 3.824 -5.629 1 98.88 282 ILE A C 1
ATOM 2092 O O . ILE A 1 282 ? 7.328 3.371 -6.594 1 98.88 282 ILE A O 1
ATOM 2096 N N . GLU A 1 283 ? 9.148 3.539 -5.395 1 98.88 283 GLU A N 1
ATOM 2097 C CA . GLU A 1 283 ? 9.867 2.516 -6.145 1 98.88 283 GLU A CA 1
ATOM 2098 C C . GLU A 1 283 ? 10.484 1.479 -5.207 1 98.88 283 GLU A C 1
ATOM 2100 O O . GLU A 1 283 ? 11.086 1.833 -4.191 1 98.88 283 GLU A O 1
ATOM 2105 N N . VAL A 1 284 ? 10.281 0.253 -5.445 1 98.88 284 VAL A N 1
ATOM 2106 C CA . VAL A 1 284 ? 10.969 -0.868 -4.809 1 98.88 284 VAL A CA 1
ATOM 2107 C C . VAL A 1 284 ? 11.742 -1.663 -5.859 1 98.88 284 VAL A C 1
ATOM 2109 O O . VAL A 1 284 ? 11.156 -2.184 -6.809 1 98.88 284 VAL A O 1
ATOM 2112 N N . ARG A 1 285 ? 13.039 -1.743 -5.727 1 98.81 285 ARG A N 1
ATOM 2113 C CA . ARG A 1 285 ? 13.844 -2.58 -6.609 1 98.81 285 ARG A CA 1
ATOM 2114 C C . ARG A 1 285 ? 14.172 -3.912 -5.949 1 98.81 285 ARG A C 1
ATOM 2116 O O . ARG A 1 285 ? 14.719 -3.943 -4.844 1 98.81 285 ARG A O 1
ATOM 2123 N N . GLY A 1 286 ? 13.852 -4.941 -6.5 1 98.38 286 GLY A N 1
ATOM 2124 C CA . GLY A 1 286 ? 14.055 -6.328 -6.129 1 98.38 286 GLY A CA 1
ATOM 2125 C C . GLY A 1 286 ? 13.602 -7.309 -7.195 1 98.38 286 GLY A C 1
ATOM 2126 O O . GLY A 1 286 ? 13.781 -7.059 -8.391 1 98.38 286 GLY A O 1
ATOM 2127 N N . HIS A 1 287 ? 13.047 -8.516 -6.668 1 97.69 287 HIS A N 1
ATOM 2128 C CA . HIS A 1 287 ? 12.492 -9.5 -7.59 1 97.69 287 HIS A CA 1
ATOM 2129 C C . HIS A 1 287 ? 11 -9.719 -7.328 1 97.69 287 HIS A C 1
ATOM 2131 O O . HIS A 1 287 ? 10.633 -10.453 -6.41 1 97.69 287 HIS A O 1
ATOM 2137 N N . PRO A 1 288 ? 10.203 -9.047 -8.156 1 98.06 288 PRO A N 1
ATOM 2138 C CA . PRO A 1 288 ? 10.492 -8.078 -9.211 1 98.06 288 PRO A CA 1
ATOM 2139 C C . PRO A 1 288 ? 10.602 -6.648 -8.68 1 98.06 288 PRO A C 1
ATOM 2141 O O . PRO A 1 288 ? 10.461 -6.418 -7.48 1 98.06 288 PRO A O 1
ATOM 2144 N N . ASP A 1 289 ? 10.938 -5.715 -9.586 1 98.31 289 ASP A N 1
ATOM 2145 C CA . ASP A 1 289 ? 10.82 -4.285 -9.297 1 98.31 289 ASP A CA 1
ATOM 2146 C C . ASP A 1 289 ? 9.359 -3.844 -9.305 1 98.31 289 ASP A C 1
ATOM 2148 O O . ASP A 1 289 ? 8.508 -4.488 -9.93 1 98.31 289 ASP A O 1
ATOM 2152 N N . ALA A 1 290 ? 9.078 -2.797 -8.57 1 98.38 290 ALA A N 1
ATOM 2153 C CA . ALA A 1 290 ? 7.773 -2.146 -8.578 1 98.38 290 ALA A CA 1
ATOM 2154 C C . ALA A 1 290 ? 7.914 -0.628 -8.633 1 98.38 290 ALA A C 1
ATOM 2156 O O . ALA A 1 290 ? 8.789 -0.059 -7.977 1 98.38 290 ALA A O 1
ATOM 2157 N N . PHE A 1 291 ? 7.133 0.009 -9.445 1 98.5 291 PHE A N 1
ATOM 2158 C CA . PHE A 1 291 ? 7.035 1.46 -9.539 1 98.5 291 PHE A CA 1
ATOM 2159 C C . PHE A 1 291 ? 5.586 1.915 -9.391 1 98.5 291 PHE A C 1
ATOM 2161 O O . PHE A 1 291 ? 4.723 1.521 -10.18 1 98.5 291 PHE A O 1
ATOM 2168 N N . VAL A 1 292 ? 5.344 2.787 -8.414 1 98.56 292 VAL A N 1
ATOM 2169 C CA . VAL A 1 292 ? 3.984 3.172 -8.055 1 98.56 292 VAL A CA 1
ATOM 2170 C C . VAL A 1 292 ? 3.842 4.691 -8.117 1 98.56 292 VAL A C 1
ATOM 2172 O O . VAL A 1 292 ? 4.711 5.422 -7.637 1 98.56 292 VAL A O 1
ATOM 2175 N N . THR A 1 293 ? 2.801 5.164 -8.719 1 98.38 293 THR A N 1
ATOM 2176 C CA . THR A 1 293 ? 2.418 6.574 -8.695 1 98.38 293 THR A CA 1
ATOM 2177 C C . THR A 1 293 ? 1.097 6.762 -7.953 1 98.38 293 THR A C 1
ATOM 2179 O O . THR A 1 293 ? 0.151 5.996 -8.156 1 98.38 293 THR A O 1
ATOM 2182 N N . ILE A 1 294 ? 1.034 7.734 -7.109 1 98.44 294 ILE A N 1
ATOM 2183 C CA . ILE A 1 294 ? -0.175 8.039 -6.355 1 98.44 294 ILE A CA 1
ATOM 2184 C C . ILE A 1 294 ? -0.648 9.453 -6.688 1 98.44 294 ILE A C 1
ATOM 2186 O O . ILE A 1 294 ? 0.096 10.422 -6.512 1 98.44 294 ILE A O 1
ATOM 2190 N N . LYS A 1 295 ? -1.806 9.578 -7.141 1 98 295 LYS A N 1
ATOM 2191 C CA . LYS A 1 295 ? -2.475 10.844 -7.426 1 98 295 LYS A CA 1
ATOM 2192 C C . LYS A 1 295 ? -3.709 11.023 -6.551 1 98 295 LYS A C 1
ATOM 2194 O O . LYS A 1 295 ? -4.223 10.055 -5.98 1 98 295 LYS A O 1
ATOM 2199 N N . GLY A 1 296 ? -4.105 12.234 -6.406 1 97.75 296 GLY A N 1
ATOM 2200 C CA . GLY A 1 296 ? -5.281 12.539 -5.609 1 97.75 296 GLY A CA 1
ATOM 2201 C C . GLY A 1 296 ? -4.957 13.266 -4.316 1 97.75 296 GLY A C 1
ATOM 2202 O O . GLY A 1 296 ? -5.844 13.82 -3.67 1 97.75 296 GLY A O 1
ATOM 2203 N N . TRP A 1 297 ? -3.68 13.305 -4.043 1 97.75 297 TRP A N 1
ATOM 2204 C CA . TRP A 1 297 ? -3.266 13.945 -2.801 1 97.75 297 TRP A CA 1
ATOM 2205 C C . TRP A 1 297 ? -2.709 15.344 -3.072 1 97.75 297 TRP A C 1
ATOM 2207 O O . TRP A 1 297 ? -2.168 15.984 -2.172 1 97.75 297 TRP A O 1
ATOM 2217 N N . GLN A 1 298 ? -2.729 15.781 -4.34 1 96.62 298 GLN A N 1
ATOM 2218 C CA . GLN A 1 298 ? -2.453 17.156 -4.758 1 96.62 298 GLN A CA 1
ATOM 2219 C C . GLN A 1 298 ? -3.68 17.781 -5.414 1 96.62 298 GLN A C 1
ATOM 2221 O O . GLN A 1 298 ? -4.453 17.094 -6.086 1 96.62 298 GLN A O 1
ATOM 2226 N N . PRO A 1 299 ? -3.771 19.031 -5.195 1 94.94 299 PRO A N 1
ATOM 2227 C CA . PRO A 1 299 ? -4.93 19.688 -5.805 1 94.94 299 PRO A CA 1
ATOM 2228 C C . PRO A 1 299 ? -4.852 19.719 -7.328 1 94.94 299 PRO A C 1
ATOM 2230 O O . PRO A 1 299 ? -3.756 19.719 -7.895 1 94.94 299 PRO A O 1
ATOM 2233 N N . ASP A 1 300 ? -6.023 19.859 -7.969 1 91.69 300 ASP A N 1
ATOM 2234 C CA . ASP A 1 300 ? -6.113 19.891 -9.422 1 91.69 300 ASP A CA 1
ATOM 2235 C C . ASP A 1 300 ? -5.723 21.266 -9.969 1 91.69 300 ASP A C 1
ATOM 2237 O O . ASP A 1 300 ? -5.43 21.406 -11.156 1 91.69 300 ASP A O 1
ATOM 2241 N N . SER A 1 301 ? -5.836 22.266 -9.086 1 93.19 301 SER A N 1
ATOM 2242 C CA . SER A 1 301 ? -5.492 23.641 -9.445 1 93.19 301 SER A CA 1
ATOM 2243 C C . SER A 1 301 ? -5.094 24.438 -8.211 1 93.19 301 SER A C 1
ATOM 2245 O O . SER A 1 301 ? -5.355 24.031 -7.078 1 93.19 301 SER A O 1
ATOM 2247 N N . VAL A 1 302 ? -4.465 25.531 -8.461 1 91.94 302 VAL A N 1
ATOM 2248 C CA . VAL A 1 302 ? -4.086 26.422 -7.367 1 91.94 302 VAL A CA 1
ATOM 2249 C C . VAL A 1 302 ? -5.332 26.891 -6.617 1 91.94 302 VAL A C 1
ATOM 2251 O O . VAL A 1 302 ? -5.379 26.828 -5.387 1 91.94 302 VAL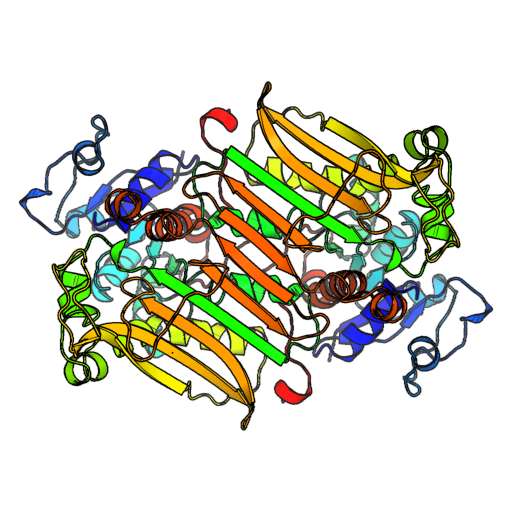 A O 1
ATOM 2254 N N . ALA A 1 303 ? -6.34 27.266 -7.344 1 92.81 303 ALA A N 1
ATOM 2255 C CA . ALA A 1 303 ? -7.59 27.75 -6.754 1 92.81 303 ALA A CA 1
ATOM 2256 C C . ALA A 1 303 ? -8.227 26.672 -5.871 1 92.81 303 ALA A C 1
ATOM 2258 O O . ALA A 1 303 ? -8.672 26.969 -4.758 1 92.81 303 ALA A O 1
ATOM 2259 N N . ALA A 1 304 ? -8.227 25.453 -6.312 1 92.19 304 ALA A N 1
ATOM 2260 C CA . ALA A 1 304 ? -8.797 24.344 -5.551 1 92.19 304 ALA A CA 1
ATOM 2261 C C . ALA A 1 304 ? -8 24.094 -4.273 1 92.19 304 ALA A C 1
ATOM 2263 O O . ALA A 1 304 ? -8.578 23.812 -3.219 1 92.19 304 ALA A O 1
ATOM 2264 N N . GLY A 1 305 ? -6.684 24.188 -4.418 1 92.12 305 GLY A N 1
ATOM 2265 C CA . GLY A 1 305 ? -5.809 23.953 -3.283 1 92.12 305 GLY A CA 1
ATOM 2266 C C . GLY A 1 305 ? -5.973 24.969 -2.172 1 92.12 305 GLY A C 1
ATOM 2267 O O . GLY A 1 305 ? -5.863 24.625 -0.991 1 92.12 305 GLY A O 1
ATOM 2268 N N . LEU A 1 306 ? -6.227 26.188 -2.576 1 88.62 306 LEU A N 1
ATOM 2269 C CA . LEU A 1 306 ? -6.383 27.25 -1.599 1 88.62 306 LEU A CA 1
ATOM 2270 C C . LEU A 1 306 ? -7.707 27.141 -0.859 1 88.62 306 LEU A C 1
ATOM 2272 O O . LEU A 1 306 ? -7.867 27.672 0.238 1 88.62 306 LEU A O 1
ATOM 2276 N N . GLN A 1 307 ? -8.609 26.359 -1.444 1 87.31 307 GLN A N 1
ATOM 2277 C CA . GLN A 1 307 ? -9.867 26.047 -0.762 1 87.31 307 GLN A CA 1
ATOM 2278 C C . GLN A 1 307 ? -9.711 24.828 0.145 1 87.31 307 GLN A C 1
ATOM 2280 O O . GLN A 1 307 ? -10.133 24.859 1.303 1 87.31 307 GLN A O 1
ATOM 2285 N N . SER A 1 308 ? -9.172 23.812 -0.395 1 89.81 308 SER A N 1
ATOM 2286 C CA . SER A 1 308 ? -8.898 22.578 0.336 1 89.81 308 SER A CA 1
ATOM 2287 C C . SER A 1 308 ? -7.766 21.781 -0.309 1 89.81 308 SER A C 1
ATOM 2289 O O . SER A 1 308 ? -7.809 21.484 -1.504 1 89.81 308 SER A O 1
ATOM 2291 N N . ASN A 1 309 ? -6.773 21.594 0.444 1 94.25 309 ASN A N 1
ATOM 2292 C CA . ASN A 1 309 ? -5.637 20.812 -0.042 1 94.25 309 ASN A CA 1
ATOM 2293 C C . ASN A 1 309 ? -5.793 19.328 0.275 1 94.25 309 ASN A C 1
ATOM 2295 O O . ASN A 1 309 ? -5.781 18.938 1.442 1 94.25 309 ASN A O 1
ATOM 2299 N N . PRO A 1 310 ? -5.91 18.453 -0.737 1 97.31 310 PRO A N 1
ATOM 2300 C CA . PRO A 1 310 ? -6.152 17.031 -0.491 1 97.31 310 PRO A CA 1
ATOM 2301 C C . PRO A 1 310 ? -5.031 16.359 0.305 1 97.31 310 PRO A C 1
ATOM 2303 O O . PRO A 1 310 ? -5.27 15.383 1.018 1 97.31 310 PRO A O 1
ATOM 2306 N N . GLY A 1 311 ? -3.824 16.781 0.111 1 96.75 311 GLY A N 1
ATOM 2307 C CA . GLY A 1 311 ? -2.734 16.25 0.913 1 96.75 311 GLY A CA 1
ATOM 2308 C C . GLY A 1 311 ? -2.926 16.469 2.402 1 96.75 311 GLY A C 1
ATOM 2309 O O . GLY A 1 311 ? -2.596 15.602 3.211 1 96.75 311 GLY A O 1
ATOM 2310 N N . ILE A 1 312 ? -3.42 17.656 2.744 1 95.75 312 ILE A N 1
ATOM 2311 C CA . ILE A 1 312 ? -3.746 17.984 4.129 1 95.75 312 ILE A CA 1
ATOM 2312 C C . ILE A 1 312 ? -4.867 17.078 4.621 1 95.75 312 ILE A C 1
ATOM 2314 O O . ILE A 1 312 ? -4.785 16.516 5.723 1 95.75 312 ILE A O 1
ATOM 2318 N N . VAL A 1 313 ? -5.84 16.891 3.801 1 97.56 313 VAL A N 1
ATOM 2319 C CA . VAL A 1 313 ? -6.984 16.047 4.141 1 97.56 313 VAL A CA 1
ATOM 2320 C C . VAL A 1 313 ? -6.523 14.602 4.328 1 97.56 313 VAL A C 1
ATOM 2322 O O . VAL A 1 313 ? -6.969 13.914 5.25 1 97.56 313 VAL A O 1
ATOM 2325 N N . ALA A 1 314 ? -5.648 14.125 3.48 1 98.5 314 ALA A N 1
ATOM 2326 C CA . ALA A 1 314 ? -5.109 12.773 3.594 1 98.5 314 ALA A CA 1
ATOM 2327 C C . ALA A 1 314 ? -4.352 12.594 4.906 1 98.5 314 ALA A C 1
ATOM 2329 O O . ALA A 1 314 ? -4.473 11.555 5.562 1 98.5 314 ALA A O 1
ATOM 2330 N N . THR A 1 315 ? -3.557 13.555 5.25 1 97.81 315 THR A N 1
ATOM 2331 C CA . THR A 1 315 ? -2.83 13.539 6.516 1 97.81 315 THR A CA 1
ATOM 2332 C C . THR A 1 315 ? -3.793 13.375 7.688 1 97.81 315 THR A C 1
ATOM 2334 O O . THR A 1 315 ? -3.59 12.523 8.555 1 97.81 315 THR A O 1
ATOM 2337 N N . ALA A 1 316 ? -4.824 14.156 7.688 1 98.38 316 ALA A N 1
ATOM 2338 C CA . ALA A 1 316 ? -5.828 14.109 8.742 1 98.38 316 ALA A CA 1
ATOM 2339 C C . ALA A 1 316 ? -6.539 12.758 8.766 1 98.38 316 ALA A C 1
ATOM 2341 O O . ALA A 1 316 ? -6.777 12.195 9.836 1 98.38 316 ALA A O 1
ATOM 2342 N N . ALA A 1 317 ? -6.855 12.273 7.594 1 98.81 317 ALA A N 1
ATOM 2343 C CA . ALA A 1 317 ? -7.578 11.008 7.48 1 98.81 317 ALA A CA 1
ATOM 2344 C C . ALA A 1 317 ? -6.781 9.859 8.102 1 98.81 317 ALA A C 1
ATOM 2346 O O . ALA A 1 317 ? -7.344 9.016 8.797 1 98.81 317 ALA A O 1
ATOM 2347 N N . HIS A 1 318 ? -5.52 9.852 7.82 1 98.81 318 HIS A N 1
ATOM 2348 C CA . HIS A 1 318 ? -4.664 8.82 8.398 1 98.81 318 HIS A CA 1
ATOM 2349 C C . HIS A 1 318 ? -4.715 8.859 9.922 1 98.81 318 HIS A C 1
ATOM 2351 O O . HIS A 1 318 ? -4.832 7.816 10.578 1 98.81 318 HIS A O 1
ATOM 2357 N N . CYS A 1 319 ? -4.66 10.016 10.5 1 98.81 319 CYS A N 1
ATOM 2358 C CA . CYS A 1 319 ? -4.742 10.164 11.953 1 98.81 319 CYS A CA 1
ATOM 2359 C C . CYS A 1 319 ? -6.094 9.688 12.477 1 98.81 319 CYS A C 1
ATOM 2361 O O . CYS A 1 319 ? -6.156 8.93 13.438 1 98.81 319 CYS A O 1
ATOM 2363 N N . VAL A 1 320 ? -7.145 10.117 11.805 1 98.88 320 VAL A N 1
ATOM 2364 C CA . VAL A 1 320 ? -8.508 9.797 12.219 1 98.88 320 VAL A CA 1
ATOM 2365 C C . VAL A 1 320 ? -8.703 8.281 12.219 1 98.88 320 VAL A C 1
ATOM 2367 O O . VAL A 1 320 ? -9.18 7.715 13.203 1 98.88 320 VAL A O 1
ATOM 2370 N N . ASN A 1 321 ? -8.281 7.629 11.148 1 98.81 321 ASN A N 1
ATOM 2371 C CA . ASN A 1 321 ? -8.508 6.195 10.992 1 98.81 321 ASN A CA 1
ATOM 2372 C C . ASN A 1 321 ? -7.629 5.387 11.945 1 98.81 321 ASN A C 1
ATOM 2374 O O . ASN A 1 321 ? -7.918 4.219 12.227 1 98.81 321 ASN A O 1
ATOM 2378 N N . ALA A 1 322 ? -6.617 5.988 12.523 1 98.69 322 ALA A N 1
ATOM 2379 C CA . ALA A 1 322 ? -5.688 5.277 13.391 1 98.69 322 ALA A CA 1
ATOM 2380 C C . ALA A 1 322 ? -6.176 5.285 14.836 1 98.69 322 ALA A C 1
ATOM 2382 O O . ALA A 1 322 ? -5.664 4.535 15.672 1 98.69 322 ALA A O 1
ATOM 2383 N N . VAL A 1 323 ? -7.145 6.102 15.148 1 98.88 323 VAL A N 1
ATOM 2384 C CA . VAL A 1 323 ? -7.551 6.344 16.531 1 98.88 323 VAL A CA 1
ATOM 2385 C C . VAL A 1 323 ? -8 5.035 17.172 1 98.88 323 VAL A C 1
ATOM 2387 O O . VAL A 1 323 ? -7.523 4.668 18.25 1 98.88 323 VAL A O 1
ATOM 2390 N N . PRO A 1 324 ? -8.898 4.238 16.516 1 98.69 324 PRO A N 1
ATOM 2391 C CA . PRO A 1 324 ? -9.375 3.027 17.188 1 98.69 324 PRO A CA 1
ATOM 2392 C C . PRO A 1 324 ? -8.242 2.057 17.531 1 98.69 324 PRO A C 1
ATOM 2394 O O . PRO A 1 324 ? -8.18 1.54 18.641 1 98.69 324 PRO A O 1
ATOM 2397 N N . ALA A 1 325 ? -7.395 1.793 16.578 1 98.25 325 ALA A N 1
ATOM 2398 C CA . ALA A 1 325 ? -6.289 0.865 16.812 1 98.25 325 ALA A CA 1
ATOM 2399 C C . ALA A 1 325 ? -5.352 1.391 17.891 1 98.25 325 ALA A C 1
ATOM 2401 O O . ALA A 1 325 ? -4.82 0.617 18.688 1 98.25 325 ALA A O 1
ATOM 2402 N N . THR A 1 326 ? -5.117 2.748 17.906 1 98.75 326 THR A 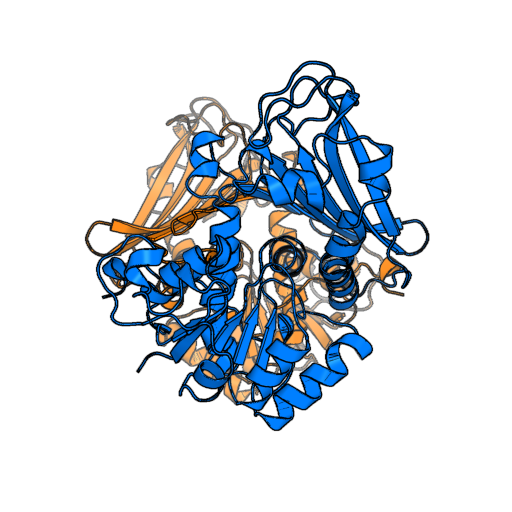N 1
ATOM 2403 C CA . THR A 1 326 ? -4.25 3.365 18.906 1 98.75 326 THR A CA 1
ATOM 2404 C C . THR A 1 326 ? -4.836 3.201 20.312 1 98.75 326 THR A C 1
ATOM 2406 O O . THR A 1 326 ? -4.121 2.846 21.25 1 98.75 326 THR A O 1
ATOM 2409 N N . CYS A 1 327 ? -6.102 3.377 20.438 1 98.75 327 CYS A N 1
ATOM 2410 C CA . CYS A 1 327 ? -6.781 3.279 21.719 1 98.75 327 CYS A CA 1
ATOM 2411 C C . CYS A 1 327 ? -6.777 1.843 22.234 1 98.75 327 CYS A C 1
ATOM 2413 O O . CYS A 1 327 ? -6.816 1.608 23.438 1 98.75 327 CYS A O 1
ATOM 2415 N N . ALA A 1 328 ? -6.727 0.898 21.297 1 98.31 328 ALA A N 1
ATOM 2416 C CA . ALA A 1 328 ? -6.777 -0.515 21.672 1 98.31 328 ALA A CA 1
ATOM 2417 C C . ALA A 1 328 ? -5.383 -1.061 21.953 1 98.31 328 ALA A C 1
ATOM 2419 O O . ALA A 1 328 ? -5.234 -2.17 22.469 1 98.31 328 ALA A O 1
ATOM 2420 N N . ALA A 1 329 ? -4.352 -0.345 21.672 1 98.44 329 ALA A N 1
ATOM 2421 C CA . ALA A 1 329 ? -2.971 -0.814 21.766 1 98.44 329 ALA A CA 1
ATOM 2422 C C . ALA A 1 329 ? -2.461 -0.736 23.203 1 98.44 329 ALA A C 1
ATOM 2424 O O . ALA A 1 329 ? -2.992 0.022 24.016 1 98.44 329 ALA A O 1
ATOM 2425 N N . PRO A 1 330 ? -1.395 -1.488 23.547 1 98.25 330 PRO A N 1
ATOM 2426 C CA . PRO A 1 330 ? -0.751 -1.33 24.844 1 98.25 330 PRO A CA 1
ATOM 2427 C C . PRO A 1 330 ? -0.131 0.053 25.031 1 98.25 330 PRO A C 1
ATOM 2429 O O . PRO A 1 330 ? 0.244 0.704 24.062 1 98.25 330 PRO A O 1
ATOM 2432 N N . ALA A 1 331 ? 0.01 0.482 26.281 1 98.75 331 ALA A N 1
ATOM 2433 C CA . ALA A 1 331 ? 0.588 1.782 26.609 1 98.75 331 ALA A CA 1
ATOM 2434 C C . ALA A 1 331 ? 2.004 1.909 26.062 1 98.75 331 ALA A C 1
ATOM 2436 O O . ALA A 1 331 ? 2.781 0.952 26.094 1 98.75 331 ALA A O 1
ATOM 2437 N N . GLY A 1 332 ? 2.35 3.033 25.562 1 98.69 332 GLY A N 1
ATOM 2438 C CA . GLY A 1 332 ? 3.66 3.316 25 1 98.69 332 GLY A CA 1
ATOM 2439 C C . GLY A 1 332 ? 3.598 3.963 23.625 1 98.69 332 GLY A C 1
ATOM 2440 O O . GLY A 1 332 ? 2.521 4.348 23.172 1 98.69 332 GLY A O 1
ATOM 2441 N N . ILE A 1 333 ? 4.707 4.172 23.047 1 98.56 333 ILE A N 1
ATOM 2442 C CA . ILE A 1 333 ? 4.789 4.609 21.656 1 98.56 333 ILE A CA 1
ATOM 2443 C C . ILE A 1 333 ? 4.664 3.406 20.734 1 98.56 333 ILE A C 1
ATOM 2445 O O . ILE A 1 333 ? 5.473 2.477 20.797 1 98.56 333 ILE A O 1
ATOM 2449 N N . GLN A 1 334 ? 3.584 3.406 19.953 1 97.94 334 GLN A N 1
ATOM 2450 C CA . GLN A 1 334 ? 3.338 2.299 19.047 1 97.94 334 GLN A CA 1
ATOM 2451 C C . GLN A 1 334 ? 3.588 2.715 17.594 1 97.94 334 GLN A C 1
ATOM 2453 O O . GLN A 1 334 ? 3.012 3.695 17.125 1 97.94 334 GLN A O 1
ATOM 2458 N N . SER A 1 335 ? 4.457 1.977 16.938 1 95.62 335 SER A N 1
ATOM 2459 C CA . SER A 1 335 ? 4.762 2.219 15.539 1 95.62 335 SER A CA 1
ATOM 2460 C C . SER A 1 335 ? 3.773 1.496 14.625 1 95.62 335 SER A C 1
ATOM 2462 O O . SER A 1 335 ? 2.854 0.828 15.102 1 95.62 335 SER A O 1
ATOM 2464 N N . PHE A 1 336 ? 4.004 1.643 13.336 1 96.31 336 PHE A N 1
ATOM 2465 C CA . PHE A 1 336 ? 3.141 1.035 12.328 1 96.31 336 PHE A CA 1
ATOM 2466 C C . PHE A 1 336 ? 3.131 -0.482 12.469 1 96.31 336 PHE A C 1
ATOM 2468 O O . PHE A 1 336 ? 2.113 -1.129 12.203 1 96.31 336 PHE A O 1
ATOM 2475 N N . PHE A 1 337 ? 4.176 -1.033 12.945 1 95.5 337 PHE A N 1
ATOM 2476 C CA . PHE A 1 337 ? 4.324 -2.484 12.977 1 95.5 337 PHE A CA 1
ATOM 2477 C C . PHE A 1 337 ? 3.908 -3.041 14.328 1 95.5 337 PHE A C 1
ATOM 2479 O O . PHE A 1 337 ? 3.951 -4.254 14.547 1 95.5 337 PHE A O 1
ATOM 2486 N N . ASP A 1 338 ? 3.518 -2.123 15.219 1 95.88 338 ASP A N 1
ATOM 2487 C CA . ASP A 1 338 ? 2.955 -2.518 16.5 1 95.88 338 ASP A CA 1
ATOM 2488 C C . ASP A 1 338 ? 1.429 -2.521 16.453 1 95.88 338 ASP A C 1
ATOM 2490 O O . ASP A 1 338 ? 0.777 -3.057 17.359 1 95.88 338 ASP A O 1
ATOM 2494 N N . LEU A 1 339 ? 0.862 -1.904 15.469 1 96.5 339 LEU A N 1
ATOM 2495 C CA . LEU A 1 339 ? -0.584 -1.803 15.305 1 96.5 339 LEU A CA 1
ATOM 2496 C C . LEU A 1 339 ? -1.075 -2.756 14.219 1 96.5 339 LEU A C 1
ATOM 2498 O O . LEU A 1 339 ? -0.294 -3.193 13.375 1 96.5 339 LEU A O 1
ATOM 2502 N N . PRO A 1 340 ? -2.344 -3.141 14.242 1 95.19 340 PRO A N 1
ATOM 2503 C CA . PRO A 1 340 ? -2.896 -3.943 13.148 1 95.19 340 PRO A CA 1
ATOM 2504 C C . PRO A 1 340 ? -2.992 -3.166 11.836 1 95.19 340 PRO A C 1
ATOM 2506 O O . PRO A 1 340 ? -2.699 -1.968 11.805 1 95.19 340 PRO A O 1
ATOM 2509 N N . LEU A 1 341 ? -3.355 -3.855 10.805 1 95.5 341 LEU A N 1
ATOM 2510 C CA . LEU A 1 341 ? -3.666 -3.197 9.539 1 95.5 341 LEU A CA 1
ATOM 2511 C C . LEU A 1 341 ? -4.867 -2.27 9.695 1 95.5 341 LEU A C 1
ATOM 2513 O O . LEU A 1 341 ? -5.934 -2.697 10.141 1 95.5 341 LEU A O 1
ATOM 2517 N N . ILE A 1 342 ? -4.648 -1.052 9.375 1 97.5 342 ILE A N 1
ATOM 2518 C CA . ILE A 1 342 ? -5.691 -0.044 9.547 1 97.5 342 ILE A CA 1
ATOM 2519 C C . ILE A 1 342 ? -6.266 0.34 8.188 1 97.5 342 ILE A C 1
ATOM 2521 O O . ILE A 1 342 ? -5.523 0.512 7.219 1 97.5 342 ILE A O 1
ATOM 2525 N N . THR A 1 343 ? -7.551 0.485 8.078 1 98.38 343 THR A N 1
ATOM 2526 C CA . THR A 1 343 ? -8.242 0.859 6.848 1 98.38 343 THR A CA 1
ATOM 2527 C C . THR A 1 343 ? -9.125 2.082 7.074 1 98.38 343 THR A C 1
ATOM 2529 O O . THR A 1 343 ? -9.305 2.525 8.211 1 98.38 343 THR A O 1
ATOM 2532 N N . GLY A 1 344 ? -9.578 2.682 5.953 1 98.44 344 GLY A N 1
ATOM 2533 C CA . GLY A 1 344 ? -10.68 3.627 6.047 1 98.44 344 GLY A CA 1
ATOM 2534 C C . GLY A 1 344 ? -12.008 2.969 6.367 1 98.44 344 GLY A C 1
ATOM 2535 O O . GLY A 1 344 ? -12.062 1.77 6.648 1 98.44 344 GLY A O 1
ATOM 2536 N N . ARG A 1 345 ? -13.047 3.777 6.422 1 98.44 345 ARG A N 1
ATOM 2537 C CA . ARG A 1 345 ? -14.414 3.311 6.656 1 98.44 345 ARG A CA 1
ATOM 2538 C C . ARG A 1 345 ? -15.375 3.898 5.629 1 98.44 345 ARG A C 1
ATOM 2540 O O . ARG A 1 345 ? -15.18 5.023 5.16 1 98.44 345 ARG A O 1
ATOM 2547 N N . ALA A 1 346 ? -16.328 3.16 5.355 1 98.56 346 ALA A N 1
ATOM 2548 C CA . ALA A 1 346 ? -17.344 3.582 4.395 1 98.56 346 ALA A CA 1
ATOM 2549 C C . ALA A 1 346 ? -18.062 4.848 4.867 1 98.56 346 ALA A C 1
ATOM 2551 O O . ALA A 1 346 ? -18.219 5.059 6.07 1 98.56 346 ALA A O 1
ATOM 2552 N N . ALA A 1 347 ? -18.422 5.648 3.898 1 97.94 347 ALA A N 1
ATOM 2553 C CA . ALA A 1 347 ? -19.281 6.793 4.188 1 97.94 347 ALA A CA 1
ATOM 2554 C C . ALA A 1 347 ? -20.547 6.355 4.91 1 97.94 347 ALA A C 1
ATOM 2556 O O . ALA A 1 347 ? -21.094 5.285 4.633 1 97.94 347 ALA A O 1
ATOM 2557 N N . PRO A 1 348 ? -21.062 7.23 5.75 1 95.81 348 PRO A N 1
ATOM 2558 C CA . PRO A 1 348 ? -22.219 6.867 6.559 1 95.81 348 PRO A CA 1
ATOM 2559 C C . PRO A 1 348 ? -23.422 6.43 5.715 1 95.81 348 PRO A C 1
ATOM 2561 O O . PRO A 1 348 ? -24.125 5.488 6.078 1 95.81 348 PRO A O 1
ATOM 2564 N N . GLU A 1 349 ? -23.656 6.988 4.582 1 96.12 349 GLU A N 1
ATOM 2565 C CA . GLU A 1 349 ? -24.828 6.691 3.76 1 96.12 349 GLU A CA 1
ATOM 2566 C C . GLU A 1 349 ? -24.703 5.336 3.074 1 96.12 349 GLU A C 1
ATOM 2568 O O . GLU A 1 349 ? -25.672 4.801 2.551 1 96.12 349 GLU A O 1
ATOM 2573 N N . LEU A 1 350 ? -23.484 4.773 3.088 1 97.75 350 LEU A N 1
ATOM 2574 C CA . LEU A 1 350 ? -23.25 3.5 2.422 1 97.75 350 LEU A CA 1
ATOM 2575 C C . LEU A 1 350 ? -22.984 2.396 3.438 1 97.75 350 LEU A C 1
ATOM 2577 O O . LEU A 1 350 ? -22.641 1.271 3.064 1 97.75 350 LEU A O 1
ATOM 2581 N N . SER A 1 351 ? -22.984 2.66 4.699 1 94.69 351 SER A N 1
ATOM 2582 C CA . SER A 1 351 ? -22.641 1.718 5.754 1 94.69 351 SER A CA 1
ATOM 2583 C C . SER A 1 351 ? -23.859 1.312 6.562 1 94.69 351 SER A C 1
ATOM 2585 O O . SER A 1 351 ? -23.766 0.481 7.469 1 94.69 351 SER A O 1
ATOM 2587 N N . ASN A 1 352 ? -25.109 1.791 6.367 1 80.12 352 ASN A N 1
ATOM 2588 C CA . ASN A 1 352 ? -26.328 1.523 7.121 1 80.12 352 ASN A CA 1
ATOM 2589 C C . ASN A 1 352 ? -27.281 0.635 6.336 1 80.12 352 ASN A C 1
ATOM 2591 O O . ASN A 1 352 ? -27.359 0.727 5.109 1 80.12 352 ASN A O 1
ATOM 2595 N N . MET B 1 1 ? 18.438 -20.375 13.547 1 69.94 1 MET B N 1
ATOM 2596 C CA . MET B 1 1 ? 18.25 -21.25 12.391 1 69.94 1 MET B CA 1
ATOM 2597 C C . MET B 1 1 ? 17 -20.875 11.617 1 69.94 1 MET B C 1
ATOM 2599 O O . MET B 1 1 ? 16.047 -20.344 12.195 1 69.94 1 MET B O 1
ATOM 2603 N N . GLY B 1 2 ? 16.953 -20.766 10.211 1 92.31 2 GLY B N 1
ATOM 2604 C CA . GLY B 1 2 ? 15.859 -20.297 9.383 1 92.31 2 GLY B CA 1
ATOM 2605 C C . GLY B 1 2 ? 14.695 -21.266 9.328 1 92.31 2 GLY B C 1
ATOM 2606 O O . GLY B 1 2 ? 14.844 -22.438 9.648 1 92.31 2 GLY B O 1
ATOM 2607 N N . LEU B 1 3 ? 13.508 -20.906 9.148 1 98.69 3 LEU B N 1
ATOM 2608 C CA . LEU B 1 3 ? 12.328 -21.734 8.953 1 98.69 3 LEU B CA 1
ATOM 2609 C C . LEU B 1 3 ? 12.508 -22.672 7.77 1 98.69 3 LEU B C 1
ATOM 2611 O O . LEU B 1 3 ? 12.945 -22.25 6.695 1 98.69 3 LEU B O 1
ATOM 2615 N N . ARG B 1 4 ? 12.305 -23.938 8.008 1 98.88 4 ARG B N 1
ATOM 2616 C CA . ARG B 1 4 ? 12.445 -25 7.008 1 98.88 4 ARG B CA 1
ATOM 2617 C C . ARG B 1 4 ? 11.219 -25.047 6.105 1 98.88 4 ARG B C 1
ATOM 2619 O O . ARG B 1 4 ? 10.109 -25.359 6.562 1 98.88 4 ARG B O 1
ATOM 2626 N N . VAL B 1 5 ? 11.43 -24.906 4.777 1 98.94 5 VAL B N 1
ATOM 2627 C CA . VAL B 1 5 ? 10.312 -24.688 3.863 1 98.94 5 VAL B CA 1
ATOM 2628 C C . VAL B 1 5 ? 10.344 -25.734 2.754 1 98.94 5 VAL B C 1
ATOM 2630 O O . VAL B 1 5 ? 11.422 -26.078 2.25 1 98.94 5 VAL B O 1
ATOM 2633 N N . VAL B 1 6 ? 9.18 -26.234 2.412 1 98.94 6 VAL B N 1
ATOM 2634 C CA . VAL B 1 6 ? 8.984 -27.109 1.267 1 98.94 6 VAL B CA 1
ATOM 2635 C C . VAL B 1 6 ? 8.281 -26.359 0.146 1 98.94 6 VAL B C 1
ATOM 2637 O O . VAL B 1 6 ? 7.324 -25.609 0.395 1 98.94 6 VAL B O 1
ATOM 2640 N N . GLN B 1 7 ? 8.781 -26.484 -1.034 1 98.94 7 GLN B N 1
ATOM 2641 C CA . GLN B 1 7 ? 8.039 -26.016 -2.195 1 98.94 7 GLN B CA 1
ATOM 2642 C C . GLN B 1 7 ? 7.184 -27.125 -2.799 1 98.94 7 GLN B C 1
ATOM 2644 O O . GLN B 1 7 ? 7.688 -28.219 -3.084 1 98.94 7 GLN B O 1
ATOM 2649 N N . TRP B 1 8 ? 5.875 -26.828 -2.877 1 98.81 8 TRP B N 1
ATOM 2650 C CA . TRP B 1 8 ? 4.941 -27.766 -3.494 1 98.81 8 TRP B CA 1
ATOM 2651 C C . TRP B 1 8 ? 4.641 -27.375 -4.934 1 98.81 8 TRP B C 1
ATOM 2653 O O . TRP B 1 8 ? 3.945 -26.375 -5.176 1 98.81 8 TRP B O 1
ATOM 2663 N N . ALA B 1 9 ? 5.047 -28.172 -5.93 1 97.56 9 ALA B N 1
ATOM 2664 C CA . ALA B 1 9 ? 4.918 -27.969 -7.371 1 97.56 9 ALA B CA 1
ATOM 2665 C C . ALA B 1 9 ? 5.977 -27 -7.887 1 97.56 9 ALA B C 1
ATOM 2667 O O . ALA B 1 9 ? 6.375 -26.078 -7.18 1 97.56 9 ALA B O 1
ATOM 2668 N N . THR B 1 10 ? 6.445 -27.203 -9.086 1 96.44 10 THR B N 1
ATOM 2669 C CA . THR B 1 10 ? 7.566 -26.438 -9.633 1 96.44 10 THR B CA 1
ATOM 2670 C C . THR B 1 10 ? 7.195 -25.812 -10.977 1 96.44 10 THR B C 1
ATOM 2672 O O . THR B 1 10 ? 7.988 -25.844 -11.922 1 96.44 10 THR B O 1
ATOM 2675 N N . GLY B 1 11 ? 5.922 -25.375 -11.102 1 92.75 11 GLY B N 1
ATOM 2676 C CA . GLY B 1 11 ? 5.609 -24.469 -12.195 1 92.75 11 GLY B CA 1
ATOM 2677 C C . GLY B 1 11 ? 6.293 -23.125 -12.062 1 92.75 11 GLY B C 1
ATOM 2678 O O . GLY B 1 11 ? 7.223 -22.969 -11.266 1 92.75 11 GLY B O 1
ATOM 2679 N N . SER B 1 12 ? 5.887 -22.172 -12.836 1 93.19 12 SER B N 1
ATOM 2680 C CA . SER B 1 12 ? 6.539 -20.859 -12.859 1 93.19 12 SER B CA 1
ATOM 2681 C C . SER B 1 12 ? 6.516 -20.219 -11.484 1 93.19 12 SER B C 1
ATOM 2683 O O . SER B 1 12 ? 7.516 -19.641 -11.039 1 93.19 12 SER B O 1
ATOM 2685 N N . VAL B 1 13 ? 5.344 -20.297 -10.797 1 95.38 13 VAL B N 1
ATOM 2686 C CA . VAL B 1 13 ? 5.25 -19.719 -9.461 1 95.38 13 VAL B CA 1
ATOM 2687 C C . VAL B 1 13 ? 6.172 -20.484 -8.508 1 95.38 13 VAL B C 1
ATOM 2689 O O . VAL B 1 13 ? 6.871 -19.891 -7.695 1 95.38 13 VAL B O 1
ATOM 2692 N N . GLY B 1 14 ? 6.172 -21.797 -8.594 1 97.12 14 GLY B N 1
ATOM 2693 C CA . GLY B 1 14 ? 7.027 -22.609 -7.742 1 97.12 14 GLY B CA 1
ATOM 2694 C C . GLY B 1 14 ? 8.508 -22.312 -7.918 1 97.12 14 GLY B C 1
ATOM 2695 O O . GLY B 1 14 ? 9.234 -22.172 -6.938 1 97.12 14 GLY B O 1
ATOM 2696 N N . VAL B 1 15 ? 8.938 -22.234 -9.148 1 96.62 15 VAL B N 1
ATOM 2697 C CA . VAL B 1 15 ? 10.336 -21.922 -9.445 1 96.62 15 VAL B CA 1
ATOM 2698 C C . VAL B 1 15 ? 10.703 -20.562 -8.859 1 96.62 15 VAL B C 1
ATOM 2700 O O . VAL B 1 15 ? 11.75 -20.406 -8.234 1 96.62 15 VAL B O 1
ATOM 2703 N N . ALA B 1 16 ? 9.82 -19.594 -9.078 1 97.12 16 ALA B N 1
ATOM 2704 C CA . ALA B 1 16 ? 10.062 -18.266 -8.523 1 97.12 16 ALA B CA 1
ATOM 2705 C C . ALA B 1 16 ? 10.117 -18.312 -7 1 97.12 16 ALA B C 1
ATOM 2707 O O . ALA B 1 16 ? 10.945 -17.625 -6.387 1 97.12 16 ALA B O 1
ATOM 2708 N N . ALA B 1 17 ? 9.273 -19.094 -6.387 1 98.62 17 ALA B N 1
ATOM 2709 C CA . ALA B 1 17 ? 9.25 -19.219 -4.93 1 98.62 17 ALA B CA 1
ATOM 2710 C C . ALA B 1 17 ? 10.539 -19.844 -4.402 1 98.62 17 ALA B C 1
ATOM 2712 O O . ALA B 1 17 ? 11.078 -19.391 -3.389 1 98.62 17 ALA B O 1
ATOM 2713 N N . ILE B 1 18 ? 11.008 -20.875 -5.078 1 98.62 18 ILE B N 1
ATOM 2714 C CA . ILE B 1 18 ? 12.258 -21.5 -4.684 1 98.62 18 ILE B CA 1
ATOM 2715 C C . ILE B 1 18 ? 13.375 -20.469 -4.66 1 98.62 18 ILE B C 1
ATOM 2717 O O . ILE B 1 18 ? 14.109 -20.359 -3.676 1 98.62 18 ILE B O 1
ATOM 2721 N N . LYS B 1 19 ? 13.477 -19.703 -5.703 1 98.06 19 LYS B N 1
ATOM 2722 C CA . LYS B 1 19 ? 14.508 -18.672 -5.781 1 98.06 19 LYS B CA 1
ATOM 2723 C C . LYS B 1 19 ? 14.344 -17.656 -4.66 1 98.06 19 LYS B C 1
ATOM 2725 O O . LYS B 1 19 ? 15.328 -17.219 -4.059 1 98.06 19 LYS B O 1
ATOM 2730 N N . GLY B 1 20 ? 13.094 -17.266 -4.379 1 98.25 20 GLY B N 1
ATOM 2731 C CA . GLY B 1 20 ? 12.82 -16.359 -3.281 1 98.25 20 GLY B CA 1
ATOM 2732 C C . GLY B 1 20 ? 13.219 -16.906 -1.928 1 98.25 20 GLY B C 1
ATOM 2733 O O . GLY B 1 20 ? 13.766 -16.188 -1.093 1 98.25 20 GLY B O 1
ATOM 2734 N N . VAL B 1 21 ? 12.953 -18.156 -1.731 1 98.56 21 VAL B N 1
ATOM 2735 C CA . VAL B 1 21 ? 13.312 -18.812 -0.476 1 98.56 21 VAL B CA 1
ATOM 2736 C C . VAL B 1 21 ? 14.828 -18.797 -0.299 1 98.56 21 VAL B C 1
ATOM 2738 O O . VAL B 1 21 ? 15.328 -18.516 0.79 1 98.56 21 VAL B O 1
ATOM 2741 N N . LEU B 1 22 ? 15.531 -19.094 -1.341 1 97.12 22 LEU B N 1
ATOM 2742 C CA . LEU B 1 22 ? 16.984 -19.172 -1.29 1 97.12 22 LEU B CA 1
ATOM 2743 C C . LEU B 1 22 ? 17.609 -17.812 -0.967 1 97.12 22 LEU B C 1
ATOM 2745 O O . LEU B 1 22 ? 18.688 -17.75 -0.37 1 97.12 22 LEU B O 1
ATOM 2749 N N . GLU B 1 23 ? 16.906 -16.75 -1.299 1 94.88 23 GLU B N 1
ATOM 2750 C CA . GLU B 1 23 ? 17.406 -15.406 -1.077 1 94.88 23 GLU B CA 1
ATOM 2751 C C . GLU B 1 23 ? 16.953 -14.859 0.276 1 94.88 23 GLU B C 1
ATOM 2753 O O . GLU B 1 23 ? 17.484 -13.859 0.761 1 94.88 23 GLU B O 1
ATOM 2758 N N . HIS B 1 24 ? 16 -15.461 0.857 1 97.31 24 HIS B N 1
ATOM 2759 C CA . HIS B 1 24 ? 15.367 -14.938 2.064 1 97.31 24 HIS B CA 1
ATOM 2760 C C . HIS B 1 24 ? 16.203 -15.242 3.301 1 97.31 24 HIS B C 1
ATOM 2762 O O . HIS B 1 24 ? 16.609 -16.391 3.51 1 97.31 24 HIS B O 1
ATOM 2768 N N . PRO B 1 25 ? 16.422 -14.32 4.176 1 96.44 25 PRO B N 1
ATOM 2769 C CA . PRO B 1 25 ? 17.359 -14.508 5.297 1 96.44 25 PRO B CA 1
ATOM 2770 C C . PRO B 1 25 ? 16.781 -15.422 6.379 1 96.44 25 PRO B C 1
ATOM 2772 O O . PRO B 1 25 ? 17.547 -15.938 7.207 1 96.44 25 PRO B O 1
ATOM 2775 N N . GLU B 1 26 ? 15.508 -15.68 6.34 1 97.44 26 GLU B N 1
ATOM 2776 C CA . GLU B 1 26 ? 14.898 -16.406 7.449 1 97.44 26 GLU B CA 1
ATOM 2777 C C . GLU B 1 26 ? 14.391 -17.781 6.996 1 97.44 26 GLU B C 1
ATOM 2779 O O . GLU B 1 26 ? 13.688 -18.453 7.742 1 97.44 26 GLU B O 1
ATOM 2784 N N . LEU B 1 27 ? 14.734 -18.172 5.719 1 98.56 27 LEU B N 1
ATOM 2785 C CA . LEU B 1 27 ? 14.148 -19.406 5.195 1 98.56 27 LEU B CA 1
ATOM 2786 C C . LEU B 1 27 ? 15.227 -20.344 4.648 1 98.56 27 LEU B C 1
ATOM 2788 O O . LEU B 1 27 ? 16.266 -19.875 4.188 1 98.56 27 LEU B O 1
ATOM 2792 N N . GLU B 1 28 ? 14.922 -21.578 4.758 1 98.5 28 GLU B N 1
ATOM 2793 C CA . GLU B 1 28 ? 15.758 -22.641 4.195 1 98.5 28 GLU B CA 1
ATOM 2794 C C . GLU B 1 28 ? 14.914 -23.641 3.414 1 98.5 28 GLU B C 1
ATOM 2796 O O . GLU B 1 28 ? 13.922 -24.172 3.928 1 98.5 28 GLU B O 1
ATOM 2801 N N . LEU B 1 29 ? 15.312 -23.922 2.197 1 98.75 29 LEU B N 1
ATOM 2802 C CA . LEU B 1 29 ? 14.617 -24.938 1.403 1 98.75 29 LEU B CA 1
ATOM 2803 C C . LEU B 1 29 ? 15.039 -26.344 1.816 1 98.75 29 LEU B C 1
ATOM 2805 O O . LEU B 1 29 ? 16.219 -26.688 1.738 1 98.75 29 LEU B O 1
ATOM 2809 N N . VAL B 1 30 ? 14.016 -27.172 2.189 1 98.75 30 VAL B N 1
ATOM 2810 C CA . VAL B 1 30 ? 14.422 -28.469 2.713 1 98.75 30 VAL B CA 1
ATOM 2811 C C . VAL B 1 30 ? 13.719 -29.594 1.939 1 98.75 30 VAL B C 1
ATOM 2813 O O . VAL B 1 30 ? 14.031 -30.766 2.123 1 98.75 30 VAL B O 1
ATOM 2816 N N . GLY B 1 31 ? 12.766 -29.203 1.084 1 98.81 31 GLY B N 1
ATOM 2817 C CA . GLY B 1 31 ? 12.031 -30.188 0.294 1 98.81 31 GLY B CA 1
ATOM 2818 C C . GLY B 1 31 ? 11.344 -29.578 -0.916 1 98.81 31 GLY B C 1
ATOM 2819 O O . GLY B 1 31 ? 11.211 -28.359 -1.016 1 98.81 31 GLY B O 1
ATOM 2820 N N . CYS B 1 32 ? 10.953 -30.453 -1.795 1 98.88 32 CYS B N 1
ATOM 2821 C CA . CYS B 1 32 ? 10.273 -30.047 -3.018 1 98.88 32 CYS B CA 1
ATOM 2822 C C . CYS B 1 32 ? 9.438 -31.172 -3.586 1 98.88 32 CYS B C 1
ATOM 2824 O O . CYS B 1 32 ? 9.953 -32.25 -3.875 1 98.88 32 CYS B O 1
ATOM 2826 N N . TRP B 1 33 ? 8.172 -30.906 -3.682 1 98.69 33 TRP B N 1
ATOM 2827 C CA . TRP B 1 33 ? 7.27 -31.875 -4.281 1 98.69 33 TRP B CA 1
ATOM 2828 C C . TRP B 1 33 ? 7.012 -31.562 -5.75 1 98.69 33 TRP B C 1
ATOM 2830 O O . TRP B 1 33 ? 6.809 -30.391 -6.109 1 98.69 33 TRP B O 1
ATOM 2840 N N . VAL B 1 34 ? 7.004 -32.562 -6.641 1 97.94 34 VAL B N 1
ATOM 2841 C CA . VAL B 1 34 ? 6.762 -32.406 -8.07 1 97.94 34 VAL B CA 1
ATOM 2842 C C . VAL B 1 34 ? 5.684 -33.406 -8.523 1 97.94 34 VAL B C 1
ATOM 2844 O O . VAL B 1 34 ? 5.473 -34.438 -7.891 1 97.94 34 VAL B O 1
ATOM 2847 N N . TYR B 1 35 ? 5.039 -33.031 -9.586 1 93.94 35 TYR B N 1
ATOM 2848 C CA . TYR B 1 35 ? 3.941 -33.844 -10.094 1 93.94 35 TYR B CA 1
ATOM 2849 C C . TYR B 1 35 ? 4.473 -35.031 -10.883 1 93.94 35 TYR B C 1
ATOM 2851 O O . TYR B 1 35 ? 4.047 -36.188 -10.664 1 93.94 35 TYR B O 1
ATOM 2859 N N . SER B 1 36 ? 5.414 -34.75 -11.797 1 91.56 36 SER B N 1
ATOM 2860 C CA . SER B 1 36 ? 5.785 -35.75 -12.797 1 91.56 36 SER B CA 1
ATOM 2861 C C . SER B 1 36 ? 6.902 -36.656 -12.289 1 91.56 36 SER B C 1
ATOM 2863 O O . SER B 1 36 ? 7.785 -36.188 -11.555 1 91.56 36 SER B O 1
ATOM 2865 N N . GLU B 1 37 ? 6.91 -37.844 -12.766 1 93.19 37 GLU B N 1
ATOM 2866 C CA . GLU B 1 37 ? 7.965 -38.781 -12.453 1 93.19 37 GLU B CA 1
ATOM 2867 C C . GLU B 1 37 ? 9.312 -38.312 -12.992 1 93.19 37 GLU B C 1
ATOM 2869 O O . GLU B 1 37 ? 10.352 -38.562 -12.375 1 93.19 37 GLU B O 1
ATOM 2874 N N . ALA B 1 38 ? 9.234 -37.625 -14.055 1 93.25 38 ALA B N 1
ATOM 2875 C CA . ALA B 1 38 ? 10.453 -37.188 -14.719 1 93.25 38 ALA B CA 1
ATOM 2876 C C . ALA B 1 38 ? 11.188 -36.156 -13.859 1 93.25 38 ALA B C 1
ATOM 2878 O O . ALA B 1 38 ? 12.414 -36.031 -13.945 1 93.25 38 ALA B O 1
ATOM 2879 N N . LYS B 1 39 ? 10.523 -35.438 -13.016 1 94.75 39 LYS B N 1
ATOM 2880 C CA . LYS B 1 39 ? 11.117 -34.406 -12.164 1 94.75 39 LYS B CA 1
ATOM 2881 C C . LYS B 1 39 ? 11.453 -34.969 -10.789 1 94.75 39 LYS B C 1
ATOM 2883 O O . LYS B 1 39 ? 12.094 -34.312 -9.977 1 94.75 39 LYS B O 1
ATOM 2888 N N . SER B 1 40 ? 10.961 -36.156 -10.523 1 97.12 40 SER B N 1
ATOM 2889 C CA . SER B 1 40 ? 11.211 -36.75 -9.219 1 97.12 40 SER B CA 1
ATOM 2890 C C . SER B 1 40 ? 12.625 -37.312 -9.133 1 97.12 40 SER B C 1
ATOM 2892 O O . SER B 1 40 ? 13.125 -37.906 -10.086 1 97.12 40 SER B O 1
ATOM 2894 N N . GLY B 1 41 ? 13.234 -37.125 -7.949 1 97.69 41 GLY B N 1
ATOM 2895 C CA . GLY B 1 41 ? 14.562 -37.688 -7.719 1 97.69 41 GLY B CA 1
ATOM 2896 C C . GLY B 1 41 ? 15.672 -36.812 -8.281 1 97.69 41 GLY B C 1
ATOM 2897 O O . GLY B 1 41 ? 16.812 -37.219 -8.375 1 97.69 41 GLY B O 1
ATOM 2898 N N . VAL B 1 42 ? 15.312 -35.656 -8.664 1 97.25 42 VAL B N 1
ATOM 2899 C CA . VAL B 1 42 ? 16.266 -34.75 -9.25 1 97.25 42 VAL B CA 1
ATOM 2900 C C . VAL B 1 42 ? 16.578 -33.625 -8.25 1 97.25 42 VAL B C 1
ATOM 2902 O O . VAL B 1 42 ? 15.742 -33.281 -7.418 1 97.25 42 VAL B O 1
ATOM 2905 N N . ASP B 1 43 ? 17.844 -33.125 -8.297 1 98.44 43 ASP B N 1
ATOM 2906 C CA . ASP B 1 43 ? 18.188 -31.969 -7.453 1 98.44 43 ASP B CA 1
ATOM 2907 C C . ASP B 1 43 ? 17.391 -30.734 -7.863 1 98.44 43 ASP B C 1
ATOM 2909 O O . ASP B 1 43 ? 17.281 -30.438 -9.055 1 98.44 43 ASP B O 1
ATOM 2913 N N . VAL B 1 44 ? 16.875 -30 -6.922 1 98.5 44 VAL B N 1
ATOM 2914 C CA . VAL B 1 44 ? 16.078 -28.812 -7.18 1 98.5 44 VAL B CA 1
ATOM 2915 C C . VAL B 1 44 ? 16.875 -27.797 -7.988 1 98.5 44 VAL B C 1
ATOM 2917 O O . VAL B 1 44 ? 16.328 -27.062 -8.812 1 98.5 44 VAL B O 1
ATOM 2920 N N . GLY B 1 45 ? 18.188 -27.688 -7.754 1 98.12 45 GLY B N 1
ATOM 2921 C CA . GLY B 1 45 ? 19.047 -26.797 -8.531 1 98.12 45 GLY B CA 1
ATOM 2922 C C . GLY B 1 45 ? 18.891 -27 -10.031 1 98.12 45 GLY B C 1
ATOM 2923 O O . GLY B 1 45 ? 18.938 -26.031 -10.797 1 98.12 45 GLY B O 1
ATOM 2924 N N . GLU B 1 46 ? 18.719 -28.266 -10.469 1 97.25 46 GLU B N 1
ATOM 2925 C CA . GLU B 1 46 ? 18.516 -28.578 -11.883 1 97.25 46 GLU B CA 1
ATOM 2926 C C . GLU B 1 46 ? 17.219 -27.984 -12.406 1 97.25 46 GLU B C 1
ATOM 2928 O O . GLU B 1 46 ? 17.156 -27.5 -13.539 1 97.25 46 GLU B O 1
ATOM 2933 N N . ILE B 1 47 ? 16.297 -28 -11.602 1 95.56 47 ILE B N 1
ATOM 2934 C CA . ILE B 1 47 ? 14.969 -27.516 -11.984 1 95.56 47 ILE B CA 1
ATOM 2935 C C . ILE B 1 47 ? 15 -26 -12.156 1 95.56 47 ILE B C 1
ATOM 2937 O O . ILE B 1 47 ? 14.398 -25.469 -13.086 1 95.56 47 ILE B O 1
ATOM 2941 N N . ILE B 1 48 ? 15.711 -25.312 -11.336 1 96.06 48 ILE B N 1
ATOM 2942 C CA . ILE B 1 48 ? 15.648 -23.844 -11.367 1 96.06 48 ILE B CA 1
ATOM 2943 C C . ILE B 1 48 ? 16.859 -23.297 -12.109 1 96.06 48 ILE B C 1
ATOM 2945 O O . ILE B 1 48 ? 17.031 -22.078 -12.203 1 96.06 48 ILE B O 1
ATOM 2949 N N . GLY B 1 49 ? 17.766 -24.109 -12.602 1 95.38 49 GLY B N 1
ATOM 2950 C CA . GLY B 1 49 ? 18.875 -23.688 -13.438 1 95.38 49 GLY B CA 1
ATOM 2951 C C . GLY B 1 49 ? 20.047 -23.172 -12.633 1 95.38 49 GLY B C 1
ATOM 2952 O O . GLY B 1 49 ? 20.688 -22.188 -13.023 1 95.38 49 GLY B O 1
ATOM 2953 N N . THR B 1 50 ? 20.297 -23.75 -11.461 1 96.31 50 THR B N 1
ATOM 2954 C CA . THR B 1 50 ? 21.438 -23.391 -10.609 1 96.31 50 THR B CA 1
ATOM 2955 C C . THR B 1 50 ? 22.281 -24.625 -10.289 1 96.31 50 THR B C 1
ATOM 2957 O O . THR B 1 50 ? 21.906 -25.75 -10.625 1 96.31 50 THR B O 1
ATOM 2960 N N . PRO B 1 51 ? 23.484 -24.406 -9.672 1 96.88 51 PRO B N 1
ATOM 2961 C CA . PRO B 1 51 ? 24.219 -25.562 -9.156 1 96.88 51 PRO B CA 1
ATOM 2962 C C . PRO B 1 51 ? 23.422 -26.344 -8.117 1 96.88 51 PRO B C 1
ATOM 2964 O O . PRO B 1 51 ? 22.438 -25.828 -7.574 1 96.88 51 PRO B O 1
ATOM 2967 N N . PRO B 1 52 ? 23.828 -27.562 -7.918 1 97.88 52 PRO B N 1
ATOM 2968 C CA . PRO B 1 52 ? 23.062 -28.406 -6.988 1 97.88 52 PRO B CA 1
ATOM 2969 C C . PRO B 1 52 ? 22.875 -27.75 -5.621 1 97.88 52 PRO B C 1
ATOM 2971 O O . PRO B 1 52 ? 23.797 -27.094 -5.109 1 97.88 52 PRO B O 1
ATOM 2974 N N . LEU B 1 53 ? 21.688 -27.875 -5.117 1 97.94 53 LEU B N 1
ATOM 2975 C CA . LEU B 1 53 ? 21.328 -27.297 -3.83 1 97.94 53 LEU B CA 1
ATOM 2976 C C . LEU B 1 53 ? 21.359 -28.344 -2.729 1 97.94 53 LEU B C 1
ATOM 2978 O O . LEU B 1 53 ? 21.344 -28.016 -1.543 1 97.94 53 LEU B O 1
ATOM 2982 N N . GLY B 1 54 ? 21.328 -29.609 -3.148 1 98.25 54 GLY B N 1
ATOM 2983 C CA . GLY B 1 54 ? 21.281 -30.688 -2.17 1 98.25 54 GLY B CA 1
ATOM 2984 C C . GLY B 1 54 ? 19.875 -31.016 -1.716 1 98.25 54 GLY B C 1
ATOM 2985 O O . GLY B 1 54 ? 19.688 -31.719 -0.724 1 98.25 54 GLY B O 1
ATOM 2986 N N . VAL B 1 55 ? 18.859 -30.484 -2.291 1 98.62 55 VAL B N 1
ATOM 2987 C CA . VAL B 1 55 ? 17.453 -30.797 -2.037 1 98.62 55 VAL B CA 1
ATOM 2988 C C . VAL B 1 55 ? 16.891 -31.609 -3.197 1 98.62 55 VAL B C 1
ATOM 2990 O O . VAL B 1 55 ? 16.859 -31.141 -4.336 1 98.62 55 VAL B O 1
ATOM 2993 N N . ILE B 1 56 ? 16.453 -32.844 -2.904 1 98.5 56 ILE B N 1
ATOM 2994 C CA . ILE B 1 56 ? 16 -33.75 -3.943 1 98.5 56 ILE B CA 1
ATOM 2995 C C . ILE B 1 56 ? 14.484 -33.75 -4.008 1 98.5 56 ILE B C 1
ATOM 2997 O O . ILE B 1 56 ? 13.805 -33.844 -2.979 1 98.5 56 ILE B O 1
ATOM 3001 N N . THR B 1 57 ? 13.969 -33.625 -5.188 1 98.62 57 THR B N 1
ATOM 3002 C CA . THR B 1 57 ? 12.523 -33.594 -5.391 1 98.62 57 THR B CA 1
ATOM 3003 C C . THR B 1 57 ? 11.914 -34.969 -5.148 1 98.62 57 THR B C 1
ATOM 3005 O O . THR B 1 57 ? 12.602 -35.969 -5.234 1 98.62 57 THR B O 1
ATOM 3008 N N . THR B 1 58 ? 10.688 -34.969 -4.793 1 98.62 58 THR B N 1
ATOM 3009 C CA . THR B 1 58 ? 9.922 -36.219 -4.652 1 98.62 58 THR B CA 1
ATOM 3010 C C . THR B 1 58 ? 8.492 -36 -5.148 1 98.62 58 THR B C 1
ATOM 3012 O O . THR B 1 58 ? 7.965 -34.906 -5.129 1 98.62 58 THR B O 1
ATOM 3015 N N . ASN B 1 59 ? 7.906 -37 -5.66 1 98.19 59 ASN B N 1
ATOM 3016 C CA . ASN B 1 59 ? 6.484 -36.969 -5.992 1 98.19 59 ASN B CA 1
ATOM 3017 C C . ASN B 1 59 ? 5.652 -37.75 -4.98 1 98.19 59 ASN B C 1
ATOM 3019 O O . ASN B 1 59 ? 4.484 -38.031 -5.23 1 98.19 59 ASN B O 1
ATOM 3023 N N . SER B 1 60 ? 6.277 -38.062 -3.879 1 97.81 60 SER B N 1
ATOM 3024 C CA . SER B 1 60 ? 5.594 -38.75 -2.787 1 97.81 60 SER B CA 1
ATOM 3025 C C . SER B 1 60 ? 5.059 -37.781 -1.758 1 97.81 60 SER B C 1
ATOM 3027 O O . SER B 1 60 ? 5.836 -37.125 -1.058 1 97.81 60 SER B O 1
ATOM 3029 N N . VAL B 1 61 ? 3.756 -37.75 -1.604 1 98 61 VAL B N 1
ATOM 3030 C CA . VAL B 1 61 ? 3.119 -36.906 -0.608 1 98 61 VAL B CA 1
ATOM 3031 C C . VAL B 1 61 ? 3.525 -37.344 0.794 1 98 61 VAL B C 1
ATOM 3033 O O . VAL B 1 61 ? 3.816 -36.531 1.658 1 98 61 VAL B O 1
ATOM 3036 N N . ASP B 1 62 ? 3.658 -38.625 0.979 1 98.25 62 ASP B N 1
ATOM 3037 C CA . ASP B 1 62 ? 4.004 -39.188 2.281 1 98.25 62 ASP B CA 1
ATOM 3038 C C . ASP B 1 62 ? 5.391 -38.719 2.725 1 98.25 62 ASP B C 1
ATOM 3040 O O . ASP B 1 62 ? 5.617 -38.469 3.912 1 98.25 62 ASP B O 1
ATOM 3044 N N . GLU B 1 63 ? 6.266 -38.656 1.79 1 98.5 63 GLU B N 1
ATOM 3045 C CA . GLU B 1 63 ? 7.617 -38.219 2.111 1 98.5 63 GLU B CA 1
ATOM 3046 C C . GLU B 1 63 ? 7.613 -36.75 2.586 1 98.5 63 GLU B C 1
ATOM 3048 O O . GLU B 1 63 ? 8.352 -36.406 3.506 1 98.5 63 GLU B O 1
ATOM 3053 N N . ILE B 1 64 ? 6.781 -35.938 1.974 1 98.75 64 ILE B N 1
ATOM 3054 C CA . ILE B 1 64 ? 6.684 -34.562 2.379 1 98.75 64 ILE B CA 1
ATOM 3055 C C . ILE B 1 64 ? 6.047 -34.469 3.764 1 98.75 64 ILE B C 1
ATOM 3057 O O . ILE B 1 64 ? 6.531 -33.719 4.629 1 98.75 64 ILE B O 1
ATOM 3061 N N . LEU B 1 65 ? 5 -35.25 3.969 1 98.75 65 LEU B N 1
ATOM 3062 C CA . LEU B 1 65 ? 4.293 -35.219 5.242 1 98.75 65 LEU B CA 1
ATOM 3063 C C . LEU B 1 65 ? 5.211 -35.656 6.383 1 98.75 65 LEU B C 1
ATOM 3065 O O . LEU B 1 65 ? 5.094 -35.156 7.504 1 98.75 65 LEU B O 1
ATOM 3069 N N . ALA B 1 66 ? 6.152 -36.531 6.094 1 98.44 66 ALA B N 1
ATOM 3070 C CA . ALA B 1 66 ? 7.039 -37.062 7.117 1 98.44 66 ALA B CA 1
ATOM 3071 C C . ALA B 1 66 ? 8.242 -36.156 7.344 1 98.44 66 ALA B C 1
ATOM 3073 O O . ALA B 1 66 ? 8.938 -36.281 8.352 1 98.44 66 ALA B O 1
ATOM 3074 N N . LEU B 1 67 ? 8.5 -35.281 6.383 1 98.5 67 LEU B N 1
ATOM 3075 C CA . LEU B 1 67 ? 9.672 -34.406 6.434 1 98.5 67 LEU B CA 1
ATOM 3076 C C . LEU B 1 67 ? 9.539 -33.406 7.555 1 98.5 67 LEU B C 1
ATOM 3078 O O . LEU B 1 67 ? 8.469 -32.812 7.754 1 98.5 67 LEU B O 1
ATOM 3082 N N . ASP B 1 68 ? 10.578 -33.219 8.344 1 98.31 68 ASP B N 1
ATOM 3083 C CA . ASP B 1 68 ? 10.594 -32.156 9.336 1 98.31 68 ASP B CA 1
ATOM 3084 C C . ASP B 1 68 ? 10.703 -30.781 8.672 1 98.31 68 ASP B C 1
ATOM 3086 O O . ASP B 1 68 ? 11.797 -30.359 8.281 1 98.31 68 ASP B O 1
ATOM 3090 N N . ALA B 1 69 ? 9.617 -30.094 8.492 1 98.75 69 ALA B N 1
ATOM 3091 C CA . ALA B 1 69 ? 9.516 -28.781 7.859 1 98.75 69 ALA B CA 1
ATOM 3092 C C . ALA B 1 69 ? 8.5 -27.906 8.586 1 98.75 69 ALA B C 1
ATOM 3094 O O . ALA B 1 69 ? 7.555 -28.406 9.195 1 98.75 69 ALA B O 1
ATOM 3095 N N . ASP B 1 70 ? 8.75 -26.578 8.531 1 98.88 70 ASP B N 1
ATOM 3096 C CA . ASP B 1 70 ? 7.895 -25.625 9.227 1 98.88 70 ASP B CA 1
ATOM 3097 C C . ASP B 1 70 ? 6.738 -25.172 8.344 1 98.88 70 ASP B C 1
ATOM 3099 O O . ASP B 1 70 ? 5.664 -24.828 8.836 1 98.88 70 ASP B O 1
ATOM 3103 N N . ALA B 1 71 ? 6.953 -25.141 7.02 1 98.94 71 ALA B N 1
ATOM 3104 C CA . ALA B 1 71 ? 5.949 -24.562 6.133 1 98.94 71 ALA B CA 1
ATOM 3105 C C . ALA B 1 71 ? 6.059 -25.141 4.727 1 98.94 71 ALA B C 1
ATOM 3107 O O . ALA B 1 71 ? 7.117 -25.641 4.336 1 98.94 71 ALA B O 1
ATOM 3108 N N . VAL B 1 72 ? 4.992 -25.094 4.047 1 98.94 72 VAL B N 1
ATOM 3109 C CA . VAL B 1 72 ? 4.91 -25.453 2.633 1 98.94 72 VAL B CA 1
ATOM 3110 C C . VAL B 1 72 ? 4.367 -24.266 1.835 1 98.94 72 VAL B C 1
ATOM 3112 O O . VAL B 1 72 ? 3.344 -23.688 2.195 1 98.94 72 VAL B O 1
ATOM 3115 N N . ILE B 1 73 ? 5.098 -23.859 0.857 1 98.94 73 ILE B N 1
ATOM 3116 C CA . ILE B 1 73 ? 4.535 -22.953 -0.151 1 98.94 73 ILE B CA 1
ATOM 3117 C C . ILE B 1 73 ? 3.848 -23.781 -1.24 1 98.94 73 ILE B C 1
ATOM 3119 O O . ILE B 1 73 ? 4.512 -24.422 -2.055 1 98.94 73 ILE B O 1
ATOM 3123 N N . TYR B 1 74 ? 2.51 -23.75 -1.2 1 98.81 74 TYR B N 1
ATOM 3124 C CA . TYR B 1 74 ? 1.646 -24.625 -1.983 1 98.81 74 TYR B CA 1
ATOM 3125 C C . TYR B 1 74 ? 1.171 -23.922 -3.254 1 98.81 74 TYR B C 1
ATOM 3127 O O . TYR B 1 74 ? 0.294 -23.062 -3.203 1 98.81 74 TYR B O 1
ATOM 3135 N N . ALA B 1 75 ? 1.722 -24.375 -4.457 1 97.31 75 ALA B N 1
ATOM 3136 C CA . ALA B 1 75 ? 1.43 -23.625 -5.672 1 97.31 75 ALA B CA 1
ATOM 3137 C C . ALA B 1 75 ? 1.172 -24.562 -6.852 1 97.31 75 ALA B C 1
ATOM 3139 O O . ALA B 1 75 ? 1.751 -24.391 -7.926 1 97.31 75 ALA B O 1
ATOM 3140 N N . PRO B 1 76 ? 0.318 -25.531 -6.684 1 95 76 PRO B N 1
ATOM 3141 C CA . PRO B 1 76 ? -0.096 -26.312 -7.852 1 95 76 PRO B CA 1
ATOM 3142 C C . PRO B 1 76 ? -1.021 -25.531 -8.781 1 95 76 PRO B C 1
ATOM 3144 O O . PRO B 1 76 ? -1.436 -24.422 -8.461 1 95 76 PRO B O 1
ATOM 3147 N N . LEU B 1 77 ? -1.264 -26.094 -9.945 1 86.38 77 LEU B N 1
ATOM 3148 C CA . LEU B 1 77 ? -2.178 -25.438 -10.883 1 86.38 77 LEU B CA 1
ATOM 3149 C C . LEU B 1 77 ? -3.584 -25.359 -10.297 1 86.38 77 LEU B C 1
ATOM 3151 O O . LEU B 1 77 ? -4.227 -24.312 -10.367 1 86.38 77 LEU B O 1
ATOM 3155 N N . MET B 1 78 ? -4.031 -26.484 -9.695 1 87.88 78 MET B N 1
ATOM 3156 C CA . MET B 1 78 ? -5.348 -26.531 -9.07 1 87.88 78 MET B CA 1
ATOM 3157 C C . MET B 1 78 ? -5.23 -26.859 -7.582 1 87.88 78 MET B C 1
ATOM 3159 O O . MET B 1 78 ? -4.438 -27.719 -7.191 1 87.88 78 MET B O 1
ATOM 3163 N N . PRO B 1 79 ? -5.98 -26.188 -6.855 1 91.69 79 PRO B N 1
ATOM 3164 C CA . PRO B 1 79 ? -5.93 -26.469 -5.418 1 91.69 79 PRO B CA 1
ATOM 3165 C C . PRO B 1 79 ? -6.574 -27.797 -5.051 1 91.69 79 PRO B C 1
ATOM 3167 O O . PRO B 1 79 ? -7.496 -28.25 -5.73 1 91.69 79 PRO B O 1
ATOM 3170 N N . SER B 1 80 ? -6.105 -28.438 -4.059 1 96 80 SER B N 1
ATOM 3171 C CA . SER B 1 80 ? -6.688 -29.625 -3.434 1 96 80 SER B CA 1
ATOM 3172 C C . SER B 1 80 ? -6.875 -29.422 -1.935 1 96 80 SER B C 1
ATOM 3174 O O . SER B 1 80 ? -5.902 -29.344 -1.184 1 96 80 SER B O 1
ATOM 3176 N N . VAL B 1 81 ? -8.117 -29.406 -1.555 1 97.25 81 VAL B N 1
ATOM 3177 C CA . VAL B 1 81 ? -8.445 -29.234 -0.141 1 97.25 81 VAL B CA 1
ATOM 3178 C C . VAL B 1 81 ? -7.836 -30.375 0.667 1 97.25 81 VAL B C 1
ATOM 3180 O O . VAL B 1 81 ? -7.301 -30.156 1.757 1 97.25 81 VAL B O 1
ATOM 3183 N N . ASP B 1 82 ? -7.844 -31.531 0.073 1 97.94 82 ASP B N 1
ATOM 3184 C CA . ASP B 1 82 ? -7.324 -32.719 0.755 1 97.94 82 ASP B CA 1
ATOM 3185 C C . ASP B 1 82 ? -5.816 -32.594 0.978 1 97.94 82 ASP B C 1
ATOM 3187 O O . ASP B 1 82 ? -5.312 -32.969 2.045 1 97.94 82 ASP B O 1
ATOM 3191 N N . GLU B 1 83 ? -5.109 -32.125 -0.03 1 98.19 83 GLU B N 1
ATOM 3192 C CA . GLU B 1 83 ? -3.666 -31.969 0.101 1 98.19 83 GLU B CA 1
ATOM 3193 C C . GLU B 1 83 ? -3.328 -30.938 1.176 1 98.19 83 GLU B C 1
ATOM 3195 O O . GLU B 1 83 ? -2.465 -31.188 2.023 1 98.19 83 GLU B O 1
ATOM 3200 N N . VAL B 1 84 ? -4.031 -29.844 1.134 1 98.69 84 VAL B N 1
ATOM 3201 C CA . VAL B 1 84 ? -3.773 -28.781 2.096 1 98.69 84 VAL B CA 1
ATOM 3202 C C . VAL B 1 84 ? -4.117 -29.266 3.504 1 98.69 84 VAL B C 1
ATOM 3204 O O . VAL B 1 84 ? -3.359 -29.031 4.449 1 98.69 84 VAL B O 1
ATOM 3207 N N . ALA B 1 85 ? -5.223 -29.969 3.615 1 98.69 85 ALA B N 1
ATOM 3208 C CA . ALA B 1 85 ? -5.609 -30.516 4.918 1 98.69 85 ALA B CA 1
ATOM 3209 C C . ALA B 1 85 ? -4.555 -31.484 5.445 1 98.69 85 ALA B C 1
ATOM 3211 O O . ALA B 1 85 ? -4.215 -31.453 6.629 1 98.69 85 ALA B O 1
ATOM 3212 N N . ALA B 1 86 ? -4.082 -32.312 4.586 1 98.75 86 ALA B N 1
ATOM 3213 C CA . ALA B 1 86 ? -3.062 -33.281 4.988 1 98.75 86 ALA B CA 1
ATOM 3214 C C . ALA B 1 86 ? -1.803 -32.562 5.48 1 98.75 86 ALA B C 1
ATOM 3216 O O . ALA B 1 86 ? -1.21 -32.969 6.488 1 98.75 86 ALA B O 1
ATOM 3217 N N . LEU B 1 87 ? -1.401 -31.547 4.777 1 98.88 87 LEU B N 1
ATOM 3218 C CA . LEU B 1 87 ? -0.232 -30.781 5.176 1 98.88 87 LEU B CA 1
ATOM 3219 C C . LEU B 1 87 ? -0.443 -30.141 6.547 1 98.88 87 LEU B C 1
ATOM 3221 O O . LEU B 1 87 ? 0.417 -30.25 7.422 1 98.88 87 LEU B O 1
ATOM 3225 N N . LEU B 1 88 ? -1.578 -29.547 6.742 1 98.88 88 LEU B N 1
ATOM 3226 C CA . LEU B 1 88 ? -1.899 -28.906 8.023 1 98.88 88 LEU B CA 1
ATOM 3227 C C . LEU B 1 88 ? -1.932 -29.938 9.141 1 98.88 88 LEU B C 1
ATOM 3229 O O . LEU B 1 88 ? -1.354 -29.719 10.211 1 98.88 88 LEU B O 1
ATOM 3233 N N . HIS B 1 89 ? -2.521 -31.109 8.867 1 98.5 89 HIS B N 1
ATOM 3234 C CA . HIS B 1 89 ? -2.594 -32.188 9.844 1 98.5 89 HIS B CA 1
ATOM 3235 C C . HIS B 1 89 ? -1.2 -32.625 10.273 1 98.5 89 HIS B C 1
ATOM 3237 O O . HIS B 1 89 ? -0.992 -33.031 11.422 1 98.5 89 HIS B O 1
ATOM 3243 N N . SER B 1 90 ? -0.332 -32.531 9.367 1 98.62 90 SER B N 1
ATOM 3244 C CA . SER B 1 90 ? 1.025 -33 9.633 1 98.62 90 SER B CA 1
ATOM 3245 C C . SER B 1 90 ? 1.826 -31.969 10.406 1 98.62 90 SER B C 1
ATOM 3247 O O . SER B 1 90 ? 3.008 -32.156 10.695 1 98.62 90 SER B O 1
ATOM 3249 N N . GLY B 1 91 ? 1.237 -30.797 10.688 1 98.75 91 GLY B N 1
ATOM 3250 C CA . GLY B 1 91 ? 1.885 -29.766 11.484 1 98.75 91 GLY B CA 1
ATOM 3251 C C . GLY B 1 91 ? 2.623 -28.734 10.641 1 98.75 91 GLY B C 1
ATOM 3252 O O . GLY B 1 91 ? 3.324 -27.875 11.18 1 98.75 91 GLY B O 1
ATOM 3253 N N . LYS B 1 92 ? 2.5 -28.844 9.391 1 98.94 92 LYS B N 1
ATOM 3254 C CA . LYS B 1 92 ? 3.17 -27.875 8.523 1 98.94 92 LYS B CA 1
ATOM 3255 C C . LYS B 1 92 ? 2.248 -26.719 8.18 1 98.94 92 LYS B C 1
ATOM 3257 O O . LYS B 1 92 ? 1.101 -26.922 7.777 1 98.94 92 LYS B O 1
ATOM 3262 N N . ASN B 1 93 ? 2.725 -25.453 8.383 1 98.94 93 ASN B N 1
ATOM 3263 C CA . ASN B 1 93 ? 2.008 -24.281 7.918 1 98.94 93 ASN B CA 1
ATOM 3264 C C . ASN B 1 93 ? 1.962 -24.219 6.395 1 98.94 93 ASN B C 1
ATOM 3266 O O . ASN B 1 93 ? 2.85 -24.734 5.719 1 98.94 93 ASN B O 1
ATOM 3270 N N . VAL B 1 94 ? 0.914 -23.625 5.859 1 98.94 94 VAL B N 1
ATOM 3271 C CA . VAL B 1 94 ? 0.757 -23.562 4.41 1 98.94 94 VAL B CA 1
ATOM 3272 C C . VAL B 1 94 ? 0.536 -22.109 3.98 1 98.94 94 VAL B C 1
ATOM 3274 O O . VAL B 1 94 ? -0.309 -21.406 4.543 1 98.94 94 VAL B O 1
ATOM 3277 N N . VAL B 1 95 ? 1.333 -21.656 3.055 1 98.88 95 VAL B N 1
ATOM 3278 C CA . VAL B 1 95 ? 1.103 -20.406 2.332 1 98.88 95 VAL B CA 1
ATOM 3279 C C . VAL B 1 95 ? 0.825 -20.719 0.861 1 98.88 95 VAL B C 1
ATOM 3281 O O . VAL B 1 95 ? 1.539 -21.5 0.236 1 98.88 95 VAL B O 1
ATOM 3284 N N . THR B 1 96 ? -0.227 -20.047 0.275 1 98.56 96 THR B N 1
ATOM 3285 C CA . THR B 1 96 ? -0.611 -20.438 -1.078 1 98.56 96 THR B CA 1
ATOM 3286 C C . THR B 1 96 ? -1.197 -19.25 -1.835 1 98.56 96 THR B C 1
ATOM 3288 O O . THR B 1 96 ? -1.897 -18.422 -1.251 1 98.56 96 THR B O 1
ATOM 3291 N N . PRO B 1 97 ? -0.937 -19.156 -3.115 1 96.75 97 PRO B N 1
ATOM 3292 C CA . PRO B 1 97 ? -1.555 -18.109 -3.93 1 96.75 97 PRO B CA 1
ATOM 3293 C C . PRO B 1 97 ? -2.92 -18.516 -4.48 1 96.75 97 PRO B C 1
ATOM 3295 O O . PRO B 1 97 ? -3.477 -17.812 -5.332 1 96.75 97 PRO B O 1
ATOM 3298 N N . LEU B 1 98 ? -3.529 -19.594 -4.016 1 93.62 98 LEU B N 1
ATOM 3299 C CA . LEU B 1 98 ? -4.688 -20.188 -4.672 1 93.62 98 LEU B CA 1
ATOM 3300 C C . LEU B 1 98 ? -5.973 -19.844 -3.922 1 93.62 98 LEU B C 1
ATOM 3302 O O . LEU B 1 98 ? -7.035 -20.391 -4.227 1 93.62 98 LEU B O 1
ATOM 3306 N N . GLY B 1 99 ? -5.746 -18.969 -2.902 1 92.38 99 GLY B N 1
ATOM 3307 C CA . GLY B 1 99 ? -6.945 -18.531 -2.205 1 92.38 99 GLY B CA 1
ATOM 3308 C C . GLY B 1 99 ? -6.867 -18.719 -0.702 1 92.38 99 GLY B C 1
ATOM 3309 O O . GLY B 1 99 ? -5.832 -18.438 -0.088 1 92.38 99 GLY B O 1
ATOM 3310 N N . TRP B 1 100 ? -8.07 -18.906 -0.047 1 94.38 100 TRP B N 1
ATOM 3311 C CA . TRP B 1 100 ? -8.289 -19.188 1.368 1 94.38 100 TRP B CA 1
ATOM 3312 C C . TRP B 1 100 ? -7.812 -18.031 2.232 1 94.38 100 TRP B C 1
ATOM 3314 O O . TRP B 1 100 ? -7.426 -18.219 3.389 1 94.38 100 TRP B O 1
ATOM 3324 N N . PHE B 1 101 ? -7.738 -16.844 1.686 1 95.75 101 PHE B N 1
ATOM 3325 C CA . PHE B 1 101 ? -7.41 -15.688 2.51 1 95.75 101 PHE B CA 1
ATOM 3326 C C . PHE B 1 101 ? -8.664 -15.117 3.166 1 95.75 101 PHE B C 1
ATOM 3328 O O . PHE B 1 101 ? -8.578 -14.375 4.145 1 95.75 101 PHE B O 1
ATOM 3335 N N . TYR B 1 102 ? -9.805 -15.398 2.617 1 96.88 102 TYR B N 1
ATOM 3336 C CA . TYR B 1 102 ? -11.086 -14.977 3.184 1 96.88 102 TYR B CA 1
ATOM 3337 C C . TYR B 1 102 ? -12.203 -15.922 2.76 1 96.88 102 TYR B C 1
ATOM 3339 O O . TYR B 1 102 ? -13.227 -15.484 2.227 1 96.88 102 TYR B O 1
ATOM 3347 N N . PRO B 1 103 ? -12.086 -17.141 3.07 1 96.12 103 PRO B N 1
ATOM 3348 C CA . PRO B 1 103 ? -13.062 -18.141 2.635 1 96.12 103 PRO B CA 1
ATOM 3349 C C . PRO B 1 103 ? -14.391 -18.031 3.387 1 96.12 103 PRO B C 1
ATOM 3351 O O . PRO B 1 103 ? -14.438 -17.469 4.48 1 96.12 103 PRO B O 1
ATOM 3354 N N . THR B 1 104 ? -15.438 -18.578 2.762 1 95.12 104 THR B N 1
ATOM 3355 C CA . THR B 1 104 ? -16.688 -18.766 3.496 1 95.12 104 THR B CA 1
ATOM 3356 C C . THR B 1 104 ? -16.516 -19.781 4.613 1 95.12 104 THR B C 1
ATOM 3358 O O . THR B 1 104 ? -15.531 -20.531 4.633 1 95.12 104 THR B O 1
ATOM 3361 N N . GLU B 1 105 ? -17.484 -19.812 5.43 1 95.25 105 GLU B N 1
ATOM 3362 C CA . GLU B 1 105 ? -17.438 -20.781 6.527 1 95.25 105 GLU B CA 1
ATOM 3363 C C . GLU B 1 105 ? -17.406 -22.219 6 1 95.25 105 GLU B C 1
ATOM 3365 O O . GLU B 1 105 ? -16.656 -23.047 6.512 1 95.25 105 GLU B O 1
ATOM 3370 N N . LYS B 1 106 ? -18.188 -22.453 4.98 1 94.94 106 LYS B N 1
ATOM 3371 C CA . LYS B 1 106 ? -18.281 -23.781 4.406 1 94.94 106 LYS B CA 1
ATOM 3372 C C . LYS B 1 106 ? -16.953 -24.219 3.789 1 94.94 106 LYS B C 1
ATOM 3374 O O . LYS B 1 106 ? -16.516 -25.344 3.973 1 94.94 106 LYS B O 1
ATOM 3379 N N . GLU B 1 107 ? -16.312 -23.297 3.105 1 93.62 107 GLU B N 1
ATOM 3380 C CA . GLU B 1 107 ? -15.031 -23.562 2.467 1 93.62 107 GLU B CA 1
ATOM 3381 C C . GLU B 1 107 ? -13.93 -23.766 3.504 1 93.62 107 GLU B C 1
ATOM 3383 O O . GLU B 1 107 ? -12.992 -24.531 3.287 1 93.62 107 GLU B O 1
ATOM 3388 N N . ALA B 1 108 ? -14.07 -23.109 4.637 1 96.44 108 ALA B N 1
ATOM 3389 C CA . ALA B 1 108 ? -13.016 -23.031 5.645 1 96.44 108 ALA B CA 1
ATOM 3390 C C . ALA B 1 108 ? -13.07 -24.234 6.586 1 96.44 108 ALA B C 1
ATOM 3392 O O . ALA B 1 108 ? -12.047 -24.656 7.125 1 96.44 108 ALA B O 1
ATOM 3393 N N . ALA B 1 109 ? -14.164 -24.781 6.793 1 97.06 109 ALA B N 1
ATOM 3394 C CA . ALA B 1 109 ? -14.445 -25.703 7.891 1 97.06 109 ALA B CA 1
ATOM 3395 C C . ALA B 1 109 ? -13.453 -26.859 7.895 1 97.06 109 ALA B C 1
ATOM 3397 O O . ALA B 1 109 ? -12.789 -27.109 8.898 1 97.06 109 ALA B O 1
ATOM 3398 N N . PRO B 1 110 ? -13.32 -27.562 6.762 1 97.56 110 PRO B N 1
ATOM 3399 C CA . PRO B 1 110 ? -12.398 -28.703 6.801 1 97.56 110 PRO B CA 1
ATOM 3400 C C . PRO B 1 110 ? -10.953 -28.297 7.059 1 97.56 110 PRO B C 1
ATOM 3402 O O . PRO B 1 110 ? -10.203 -29.031 7.703 1 97.56 110 PRO B O 1
ATOM 3405 N N . LEU B 1 111 ? -10.562 -27.172 6.562 1 98.38 111 LEU B N 1
ATOM 3406 C CA . LEU B 1 111 ? -9.188 -26.719 6.699 1 98.38 111 LEU B CA 1
ATOM 3407 C C . LEU B 1 111 ? -8.93 -26.188 8.102 1 98.38 111 LEU B C 1
ATOM 3409 O O . LEU B 1 111 ? -7.824 -26.312 8.633 1 98.38 111 LEU B O 1
ATOM 3413 N N . GLU B 1 112 ? -9.977 -25.578 8.703 1 98.44 112 GLU B N 1
ATOM 3414 C CA . GLU B 1 112 ? -9.867 -25.141 10.094 1 98.44 112 GLU B CA 1
ATOM 3415 C C . GLU B 1 112 ? -9.633 -26.328 11.023 1 98.44 112 GLU B C 1
ATOM 3417 O O . GLU B 1 112 ? -8.789 -26.266 11.922 1 98.44 112 GLU B O 1
ATOM 3422 N N . VAL B 1 113 ? -10.352 -27.406 10.805 1 98.38 113 VAL B N 1
ATOM 3423 C CA . VAL B 1 113 ? -10.211 -28.609 11.609 1 98.38 113 VAL B CA 1
ATOM 3424 C C . VAL B 1 113 ? -8.797 -29.172 11.461 1 98.38 113 VAL B C 1
ATOM 3426 O O . VAL B 1 113 ? -8.148 -29.516 12.453 1 98.38 113 VAL B O 1
ATOM 3429 N N . ALA B 1 114 ? -8.367 -29.219 10.227 1 98.81 114 ALA B N 1
ATOM 3430 C CA . ALA B 1 114 ? -7.027 -29.734 9.961 1 98.81 114 ALA B CA 1
ATOM 3431 C C . ALA B 1 114 ? -5.961 -28.859 10.625 1 98.81 114 ALA B C 1
ATOM 3433 O O . ALA B 1 114 ? -5.02 -29.375 11.227 1 98.81 114 ALA B O 1
ATOM 3434 N N . ALA B 1 115 ? -6.074 -27.562 10.516 1 98.88 115 ALA B N 1
ATOM 3435 C CA . ALA B 1 115 ? -5.117 -26.609 11.07 1 98.88 115 ALA B CA 1
ATOM 3436 C C . ALA B 1 115 ? -5.023 -26.75 12.586 1 98.88 115 ALA B C 1
ATOM 3438 O O . ALA B 1 115 ? -3.928 -26.766 13.148 1 98.88 115 ALA B O 1
ATOM 3439 N N . GLN B 1 116 ? -6.152 -26.812 13.227 1 98.69 116 GLN B N 1
ATOM 3440 C CA . GLN B 1 116 ? -6.18 -26.969 14.672 1 98.69 116 GLN B CA 1
ATOM 3441 C C . GLN B 1 116 ? -5.559 -28.297 15.102 1 98.69 116 GLN B C 1
ATOM 3443 O O . GLN B 1 116 ? -4.785 -28.344 16.062 1 98.69 116 GLN B O 1
ATOM 3448 N N . SER B 1 117 ? -5.922 -29.312 14.359 1 98.5 117 SER B N 1
ATOM 3449 C CA . SER B 1 117 ? -5.41 -30.656 14.672 1 98.5 117 SER B CA 1
ATOM 3450 C C . SER B 1 117 ? -3.893 -30.703 14.562 1 98.5 117 SER B C 1
ATOM 3452 O O . SER B 1 117 ? -3.227 -31.344 15.367 1 98.5 117 SER B O 1
ATOM 3454 N N . GLY B 1 118 ? -3.338 -30.062 13.594 1 98.75 118 GLY B N 1
ATOM 3455 C CA . GLY B 1 118 ? -1.904 -30.094 13.344 1 98.75 118 GLY B CA 1
ATOM 3456 C C . GLY B 1 118 ? -1.162 -28.938 14.008 1 98.75 118 GLY B C 1
ATOM 3457 O O . GLY B 1 118 ? 0.065 -28.859 13.922 1 98.75 118 GLY B O 1
ATOM 3458 N N . ASN B 1 119 ? -1.949 -28.047 14.68 1 98.81 119 ASN B N 1
ATOM 3459 C CA . ASN B 1 119 ? -1.385 -26.812 15.219 1 98.81 119 ASN B CA 1
ATOM 3460 C C . ASN B 1 119 ? -0.6 -26.047 14.164 1 98.81 119 ASN B C 1
ATOM 3462 O O . ASN B 1 119 ? 0.557 -25.688 14.383 1 98.81 119 ASN B O 1
ATOM 3466 N N . ALA B 1 120 ? -1.248 -25.812 13.07 1 98.88 120 ALA B N 1
ATOM 3467 C CA . ALA B 1 120 ? -0.627 -25.172 11.906 1 98.88 120 ALA B CA 1
ATOM 3468 C C . ALA B 1 120 ? -1.518 -24.078 11.352 1 98.88 120 ALA B C 1
ATOM 3470 O O . ALA B 1 120 ? -2.695 -23.984 11.703 1 98.88 120 ALA B O 1
ATOM 3471 N N . THR B 1 121 ? -0.97 -23.25 10.523 1 98.94 121 THR B N 1
ATOM 3472 C CA . THR B 1 121 ? -1.645 -22.062 10 1 98.94 121 THR B CA 1
ATOM 3473 C C . THR B 1 121 ? -1.704 -22.125 8.469 1 98.94 121 THR B C 1
ATOM 3475 O O . THR B 1 121 ? -0.732 -22.5 7.82 1 98.94 121 THR B O 1
ATOM 3478 N N . LEU B 1 122 ? -2.859 -21.812 7.914 1 98.88 122 LEU B N 1
ATOM 3479 C CA . LEU B 1 122 ? -3.051 -21.578 6.484 1 98.88 122 LEU B CA 1
ATOM 3480 C C . LEU B 1 122 ? -3.205 -20.094 6.18 1 98.88 122 LEU B C 1
ATOM 3482 O O . LEU B 1 122 ? -3.977 -19.406 6.844 1 98.88 122 LEU B O 1
ATOM 3486 N N . HIS B 1 123 ? -2.424 -19.625 5.188 1 98.69 123 HIS B N 1
ATOM 3487 C CA . HIS B 1 123 ? -2.518 -18.234 4.746 1 98.69 123 HIS B CA 1
ATOM 3488 C C . HIS B 1 123 ? -2.471 -18.125 3.225 1 98.69 123 HIS B C 1
ATOM 3490 O O . HIS B 1 123 ? -1.569 -18.688 2.59 1 98.69 123 HIS B O 1
ATOM 3496 N N . GLY B 1 124 ? -3.502 -17.484 2.688 1 98 124 GLY B N 1
ATOM 3497 C CA . GLY B 1 124 ? -3.5 -17.188 1.265 1 98 124 GLY B CA 1
ATOM 3498 C C . GLY B 1 124 ? -2.854 -15.852 0.939 1 98 124 GLY B C 1
ATOM 3499 O O . GLY B 1 124 ? -3.113 -14.852 1.609 1 98 124 GLY B O 1
ATOM 3500 N N . ALA B 1 125 ? -1.998 -15.867 -0.092 1 97.06 125 ALA B N 1
ATOM 3501 C CA . ALA B 1 125 ? -1.304 -14.664 -0.54 1 97.06 125 ALA B CA 1
ATOM 3502 C C . ALA B 1 125 ? -1.092 -14.68 -2.051 1 97.06 125 ALA B C 1
ATOM 3504 O O . ALA B 1 125 ? -0.952 -15.75 -2.65 1 97.06 125 ALA B O 1
ATOM 3505 N N . GLY B 1 126 ? -1.095 -13.609 -2.678 1 96.5 126 GLY B N 1
ATOM 3506 C CA . GLY B 1 126 ? -0.924 -13.492 -4.117 1 96.5 126 GLY B CA 1
ATOM 3507 C C . GLY B 1 126 ? -0.834 -12.055 -4.594 1 96.5 126 GLY B C 1
ATOM 3508 O O . GLY B 1 126 ? -0.378 -11.18 -3.854 1 96.5 126 GLY B O 1
ATOM 3509 N N . ILE B 1 127 ? -1.177 -11.75 -5.812 1 96.31 127 ILE B N 1
ATOM 3510 C CA . ILE B 1 127 ? -1.072 -10.414 -6.391 1 96.31 127 ILE B CA 1
ATOM 3511 C C . ILE B 1 127 ? -2.469 -9.867 -6.676 1 96.31 127 ILE B C 1
ATOM 3513 O O . ILE B 1 127 ? -2.791 -8.742 -6.289 1 96.31 127 ILE B O 1
ATOM 3517 N N . GLY B 1 128 ? -3.24 -10.516 -7.336 1 93.38 128 GLY B N 1
ATOM 3518 C CA . GLY B 1 128 ? -4.633 -10.297 -7.688 1 93.38 128 GLY B CA 1
ATOM 3519 C C . GLY B 1 128 ? -5.383 -11.578 -7.996 1 93.38 128 GLY B C 1
ATOM 3520 O O . GLY B 1 128 ? -5.477 -11.984 -9.156 1 93.38 128 GLY B O 1
ATOM 3521 N N . PRO B 1 129 ? -6.039 -12.398 -6.969 1 93.88 129 PRO B N 1
ATOM 3522 C CA . PRO B 1 129 ? -6.25 -11.906 -5.602 1 93.88 129 PRO B CA 1
ATOM 3523 C C . PRO B 1 129 ? -4.992 -12 -4.742 1 93.88 129 PRO B C 1
ATOM 3525 O O . PRO B 1 129 ? -4.059 -12.727 -5.086 1 93.88 129 PRO B O 1
ATOM 3528 N N . GLY B 1 130 ? -5.008 -11.234 -3.545 1 93.12 130 GLY B N 1
ATOM 3529 C CA . GLY B 1 130 ? -3.949 -11.32 -2.551 1 93.12 130 GLY B CA 1
ATOM 3530 C C . GLY B 1 130 ? -3.396 -9.961 -2.148 1 93.12 130 GLY B C 1
ATOM 3531 O O . GLY B 1 130 ? -3.186 -9.703 -0.963 1 93.12 130 GLY B O 1
ATOM 3532 N N . ALA B 1 131 ? -3.088 -9.133 -3.156 1 95.94 131 ALA B N 1
ATOM 3533 C CA . ALA B 1 131 ? -2.445 -7.859 -2.836 1 95.94 131 ALA B CA 1
ATOM 3534 C C . ALA B 1 131 ? -3.125 -6.703 -3.562 1 95.94 131 ALA B C 1
ATOM 3536 O O . ALA B 1 131 ? -3.879 -5.938 -2.955 1 95.94 131 ALA B O 1
ATOM 3537 N N . ALA B 1 132 ? -3.166 -6.715 -4.875 1 97.5 132 ALA B N 1
ATOM 3538 C CA . ALA B 1 132 ? -3.572 -5.586 -5.707 1 97.5 132 ALA B CA 1
ATOM 3539 C C . ALA B 1 132 ? -5.082 -5.383 -5.656 1 97.5 132 ALA B C 1
ATOM 3541 O O . ALA B 1 132 ? -5.578 -4.289 -5.945 1 97.5 132 ALA B O 1
ATOM 3542 N N . THR B 1 133 ? -5.824 -6.426 -5.238 1 97.94 133 THR B N 1
ATOM 3543 C CA . THR B 1 133 ? -7.27 -6.324 -5.402 1 97.94 133 THR B CA 1
ATOM 3544 C C . THR B 1 133 ? -7.961 -6.184 -4.051 1 97.94 133 THR B C 1
ATOM 3546 O O . THR B 1 133 ? -9.148 -5.848 -3.986 1 97.94 133 THR B O 1
ATOM 3549 N N . GLU B 1 134 ? -7.266 -6.48 -2.963 1 97.69 134 GLU B N 1
ATOM 3550 C CA . GLU B 1 134 ? -7.902 -6.324 -1.659 1 97.69 134 GLU B CA 1
ATOM 3551 C C . GLU B 1 134 ? -6.938 -5.719 -0.644 1 97.69 134 GLU B C 1
ATOM 3553 O O . GLU B 1 134 ? -7.18 -4.629 -0.121 1 97.69 134 GLU B O 1
ATOM 3558 N N . LEU B 1 135 ? -5.75 -6.293 -0.497 1 97.94 135 LEU B N 1
ATOM 3559 C CA . LEU B 1 135 ? -4.828 -5.84 0.54 1 97.94 135 LEU B CA 1
ATOM 3560 C C . LEU B 1 135 ? -4.43 -4.387 0.316 1 97.94 135 LEU B C 1
ATOM 3562 O O . LEU B 1 135 ? -4.613 -3.545 1.199 1 97.94 135 LEU B O 1
ATOM 3566 N N . PHE B 1 136 ? -3.938 -4.055 -0.86 1 98.44 136 PHE B N 1
ATOM 3567 C CA . PHE B 1 136 ? -3.395 -2.721 -1.096 1 98.44 136 PHE B CA 1
ATOM 3568 C C . PHE B 1 136 ? -4.508 -1.682 -1.132 1 98.44 136 PHE B C 1
ATOM 3570 O O . PHE B 1 136 ? -4.391 -0.614 -0.526 1 98.44 136 PHE B O 1
ATOM 3577 N N . PRO B 1 137 ? -5.648 -1.952 -1.811 1 98.5 137 PRO B N 1
ATOM 3578 C CA . PRO B 1 137 ? -6.715 -0.95 -1.748 1 98.5 137 PRO B CA 1
ATOM 3579 C C . PRO B 1 137 ? -7.199 -0.692 -0.323 1 98.5 137 PRO B C 1
ATOM 3581 O O . PRO B 1 137 ? -7.496 0.45 0.035 1 98.5 137 PRO B O 1
ATOM 3584 N N . LEU B 1 138 ? -7.277 -1.736 0.467 1 98.5 138 LEU B N 1
ATOM 3585 C CA . LEU B 1 138 ? -7.703 -1.574 1.853 1 98.5 138 LEU B CA 1
ATOM 3586 C C . LEU B 1 138 ? -6.68 -0.769 2.646 1 98.5 138 LEU B C 1
ATOM 3588 O O . LEU B 1 138 ? -7.043 0.129 3.408 1 98.5 138 LEU B O 1
ATOM 3592 N N . LEU B 1 139 ? -5.434 -1.054 2.42 1 97.38 139 LEU B N 1
ATOM 3593 C CA . LEU B 1 139 ? -4.398 -0.315 3.131 1 97.38 139 LEU B CA 1
ATOM 3594 C C . LEU B 1 139 ? -4.352 1.137 2.668 1 97.38 139 LEU B C 1
ATOM 3596 O O . LEU B 1 139 ? -4.184 2.047 3.482 1 97.38 139 LEU B O 1
ATOM 3600 N N . LEU B 1 140 ? -4.527 1.349 1.355 1 98.31 140 LEU B N 1
ATOM 3601 C CA . LEU B 1 140 ? -4.543 2.695 0.792 1 98.31 140 LEU B CA 1
ATOM 3602 C C . LEU B 1 140 ? -5.715 3.502 1.346 1 98.31 140 LEU B C 1
ATOM 3604 O O . LEU B 1 140 ? -5.613 4.719 1.501 1 98.31 140 LEU B O 1
ATOM 3608 N N . SER B 1 141 ? -6.766 2.846 1.736 1 98.75 141 SER B N 1
ATOM 3609 C CA . SER B 1 141 ? -7.988 3.512 2.17 1 98.75 141 SER B CA 1
ATOM 3610 C C . SER B 1 141 ? -7.785 4.223 3.506 1 98.75 141 SER B C 1
ATOM 3612 O O . SER B 1 141 ? -8.586 5.078 3.887 1 98.75 141 SER B O 1
ATOM 3614 N N . VAL B 1 142 ? -6.684 3.916 4.223 1 98.56 142 VAL B N 1
ATOM 3615 C CA . VAL B 1 142 ? -6.422 4.562 5.504 1 98.56 142 VAL B CA 1
ATOM 3616 C C . VAL B 1 142 ? -6.246 6.066 5.297 1 98.56 142 VAL B C 1
ATOM 3618 O O . VAL B 1 142 ? -6.453 6.852 6.223 1 98.56 142 VAL B O 1
ATOM 3621 N N . MET B 1 143 ? -5.977 6.496 4.031 1 98.75 143 MET B N 1
ATOM 3622 C CA . MET B 1 143 ? -5.668 7.883 3.697 1 98.75 143 MET B CA 1
ATOM 3623 C C . MET B 1 143 ? -6.938 8.656 3.348 1 98.75 143 MET B C 1
ATOM 3625 O O . MET B 1 143 ? -6.871 9.812 2.936 1 98.75 143 MET B O 1
ATOM 3629 N N . SER B 1 144 ? -8.094 8.008 3.525 1 98.69 144 SER B N 1
ATOM 3630 C CA . SER B 1 144 ? -9.367 8.641 3.189 1 98.69 144 SER B CA 1
ATOM 3631 C C . SER B 1 144 ? -10.398 8.414 4.289 1 98.69 144 SER B C 1
ATOM 3633 O O . SER B 1 144 ? -10.367 7.395 4.977 1 98.69 144 SER B O 1
ATOM 3635 N N . THR B 1 145 ? -11.266 9.336 4.5 1 98.31 145 THR B N 1
ATOM 3636 C CA . THR B 1 145 ? -12.477 9.141 5.289 1 98.31 145 THR B CA 1
ATOM 3637 C C . THR B 1 145 ? -13.703 9.094 4.387 1 98.31 145 THR B C 1
ATOM 3639 O O . THR B 1 145 ? -13.648 9.5 3.225 1 98.31 145 THR B O 1
ATOM 3642 N N . GLY B 1 146 ? -14.758 8.547 4.898 1 98.38 146 GLY B N 1
ATOM 3643 C CA . GLY B 1 146 ? -15.992 8.516 4.129 1 98.38 146 GLY B CA 1
ATOM 3644 C C . GLY B 1 146 ? -15.836 7.84 2.779 1 98.38 146 GLY B C 1
ATOM 3645 O O . GLY B 1 146 ? -16.234 8.398 1.753 1 98.38 146 GLY B O 1
ATOM 3646 N N . VAL B 1 147 ? -15.266 6.676 2.752 1 98.81 147 VAL B N 1
ATOM 3647 C CA . VAL B 1 147 ? -15 5.961 1.506 1 98.81 147 VAL B CA 1
ATOM 3648 C C . VAL B 1 147 ? -16.312 5.594 0.827 1 98.81 147 VAL B C 1
ATOM 3650 O O . VAL B 1 147 ? -17.219 5.039 1.463 1 98.81 147 VAL B O 1
ATOM 3653 N N . THR B 1 148 ? -16.422 5.875 -0.515 1 98.81 148 THR B N 1
ATOM 3654 C CA . THR B 1 148 ? -17.656 5.598 -1.233 1 98.81 148 THR B CA 1
ATOM 3655 C C . THR B 1 148 ? -17.438 4.516 -2.289 1 98.81 148 THR B C 1
ATOM 3657 O O . THR B 1 148 ? -18.406 3.934 -2.793 1 98.81 148 THR B O 1
ATOM 3660 N N . PHE B 1 149 ? -16.266 4.363 -2.654 1 98.88 149 PHE B N 1
ATOM 3661 C CA . PHE B 1 149 ? -15.969 3.465 -3.764 1 98.88 149 PHE B CA 1
ATOM 3662 C C . PHE B 1 149 ? -14.516 3.018 -3.721 1 98.88 149 PHE B C 1
ATOM 3664 O O . PHE B 1 149 ? -13.625 3.818 -3.436 1 98.88 149 PHE B O 1
ATOM 3671 N N . VAL B 1 150 ? -14.25 1.695 -3.953 1 98.94 150 VAL B N 1
ATOM 3672 C CA . VAL B 1 150 ? -12.906 1.149 -4.137 1 98.94 150 VAL B CA 1
ATOM 3673 C C . VAL B 1 150 ? -12.859 0.316 -5.418 1 98.94 150 VAL B C 1
ATOM 3675 O O . VAL B 1 150 ? -13.75 -0.497 -5.668 1 98.94 150 VAL B O 1
ATOM 3678 N N . ARG B 1 151 ? -11.805 0.524 -6.211 1 98.75 151 ARG B N 1
ATOM 3679 C CA . ARG B 1 151 ? -11.648 -0.194 -7.469 1 98.75 151 ARG B CA 1
ATOM 3680 C C . ARG B 1 151 ? -10.227 -0.711 -7.633 1 98.75 151 ARG B C 1
ATOM 3682 O O . ARG B 1 151 ? -9.266 -0.021 -7.285 1 98.75 151 ARG B O 1
ATOM 3689 N N . SER B 1 152 ? -10.102 -1.916 -8.141 1 98.81 152 SER B N 1
ATOM 3690 C CA . SER B 1 152 ? -8.844 -2.486 -8.602 1 98.81 152 SER B CA 1
ATOM 3691 C C . SER B 1 152 ? -8.969 -3.033 -10.023 1 98.81 152 SER B C 1
ATOM 3693 O O . SER B 1 152 ? -9.969 -3.674 -10.359 1 98.81 152 SER B O 1
ATOM 3695 N N . GLU B 1 153 ? -8 -2.793 -10.836 1 98.62 153 GLU B N 1
ATOM 3696 C CA . GLU B 1 153 ? -8.078 -3.195 -12.234 1 98.62 153 GLU B CA 1
ATOM 3697 C C . GLU B 1 153 ? -6.715 -3.627 -12.766 1 98.62 153 GLU B C 1
ATOM 3699 O O . GLU B 1 153 ? -5.707 -2.957 -12.523 1 98.62 153 GLU B O 1
ATOM 3704 N N . GLU B 1 154 ? -6.711 -4.777 -13.375 1 98.38 154 GLU B N 1
ATOM 3705 C CA . GLU B 1 154 ? -5.504 -5.336 -13.977 1 98.38 154 GLU B CA 1
ATOM 3706 C C . GLU B 1 154 ? -5.52 -5.172 -15.5 1 98.38 154 GLU B C 1
ATOM 3708 O O . GLU B 1 154 ? -6.531 -5.438 -16.141 1 98.38 154 GLU B O 1
ATOM 3713 N N . PHE B 1 155 ? -4.391 -4.738 -16.094 1 98.31 155 PHE B N 1
ATOM 3714 C CA . PHE B 1 155 ? -4.168 -4.672 -17.547 1 98.31 155 PHE B CA 1
ATOM 3715 C C . PHE B 1 155 ? -2.947 -5.492 -17.938 1 98.31 155 PHE B C 1
ATOM 3717 O O . PHE B 1 155 ? -1.812 -5.102 -17.656 1 98.31 155 PHE B O 1
ATOM 3724 N N . SER B 1 156 ? -3.189 -6.621 -18.609 1 97.56 156 SER B N 1
ATOM 3725 C CA . SER B 1 156 ? -2.076 -7.523 -18.875 1 97.56 156 SER B CA 1
ATOM 3726 C C . SER B 1 156 ? -2.107 -8.016 -20.328 1 97.56 156 SER B C 1
ATOM 3728 O O . SER B 1 156 ? -3.168 -8.367 -20.844 1 97.56 156 SER B O 1
ATOM 3730 N N . ASP B 1 157 ? -0.976 -8.008 -20.984 1 97.5 157 ASP B N 1
ATOM 3731 C CA . ASP B 1 157 ? -0.771 -8.664 -22.281 1 97.5 157 ASP B CA 1
ATOM 3732 C C . ASP B 1 157 ? -0.464 -10.148 -22.094 1 97.5 157 ASP B C 1
ATOM 3734 O O . ASP B 1 157 ? 0.638 -10.516 -21.688 1 97.5 157 ASP B O 1
ATOM 3738 N N . LEU B 1 158 ? -1.388 -10.992 -22.484 1 96.5 158 LEU B N 1
ATOM 3739 C CA . LEU B 1 158 ? -1.273 -12.422 -22.188 1 96.5 158 LEU B CA 1
ATOM 3740 C C . LEU B 1 158 ? -0.358 -13.109 -23.203 1 96.5 158 LEU B C 1
ATOM 3742 O O . LEU B 1 158 ? -0.045 -14.289 -23.062 1 96.5 158 LEU B O 1
ATOM 3746 N N . ARG B 1 159 ? 0.125 -12.383 -24.25 1 95.94 159 ARG B N 1
ATOM 3747 C CA . ARG B 1 159 ? 1.171 -12.914 -25.125 1 95.94 159 ARG B CA 1
ATOM 3748 C C . ARG B 1 159 ? 2.451 -13.18 -24.328 1 95.94 159 ARG B C 1
ATOM 3750 O O . ARG B 1 159 ? 3.318 -13.93 -24.797 1 95.94 159 ARG B O 1
ATOM 3757 N N . THR B 1 160 ? 2.504 -12.562 -23.062 1 93.38 160 THR B N 1
ATOM 3758 C CA . THR B 1 160 ? 3.693 -12.664 -22.234 1 93.38 160 THR B CA 1
ATOM 3759 C C . THR B 1 160 ? 3.609 -13.883 -21.312 1 93.38 160 THR B C 1
ATOM 3761 O O . THR B 1 160 ? 4.547 -14.172 -20.562 1 93.38 160 THR B O 1
ATOM 3764 N N . TYR B 1 161 ? 2.533 -14.602 -21.359 1 90.44 161 TYR B N 1
ATOM 3765 C CA . TYR B 1 161 ? 2.289 -15.734 -20.484 1 90.44 161 TYR B CA 1
ATOM 3766 C C . TYR B 1 161 ? 2.729 -17.047 -21.141 1 90.44 161 TYR B C 1
ATOM 3768 O O . TYR B 1 161 ? 2.078 -17.531 -22.062 1 90.44 161 TYR B O 1
ATOM 3776 N N . GLY B 1 162 ? 3.758 -17.625 -20.656 1 85.44 162 GLY B N 1
ATOM 3777 C CA . GLY B 1 162 ? 4.387 -18.797 -21.266 1 85.44 162 GLY B CA 1
ATOM 3778 C C . GLY B 1 162 ? 3.707 -20.094 -20.906 1 85.44 162 GLY B C 1
ATOM 3779 O O . GLY B 1 162 ? 4.363 -21.047 -20.484 1 85.44 162 GLY B O 1
ATOM 3780 N N . ALA B 1 163 ? 2.473 -20.203 -20.984 1 87.12 163 ALA B N 1
ATOM 3781 C CA . ALA B 1 163 ? 1.694 -21.422 -20.766 1 87.12 163 ALA B CA 1
ATOM 3782 C C . ALA B 1 163 ? 0.601 -21.578 -21.812 1 87.12 163 ALA B C 1
ATOM 3784 O O . ALA B 1 163 ? -0.581 -21.375 -21.531 1 87.12 163 ALA B O 1
ATOM 3785 N N . PRO B 1 164 ? 0.933 -22.031 -22.984 1 91.62 164 PRO B N 1
ATOM 3786 C CA . PRO B 1 164 ? 0.004 -22.031 -24.125 1 91.62 164 PRO B CA 1
ATOM 3787 C C . PRO B 1 164 ? -1.235 -22.891 -23.859 1 91.62 164 PRO B C 1
ATOM 3789 O O . PRO B 1 164 ? -2.342 -22.516 -24.25 1 91.62 164 PRO B O 1
ATOM 3792 N N . ASP B 1 165 ? -1.065 -23.984 -23.203 1 89.94 165 ASP B N 1
ATOM 3793 C CA . ASP B 1 165 ? -2.203 -24.859 -22.938 1 89.94 165 ASP B CA 1
ATOM 3794 C C . ASP B 1 165 ? -3.209 -24.203 -22 1 89.94 165 ASP B C 1
ATOM 3796 O O . ASP B 1 165 ? -4.422 -24.312 -22.203 1 89.94 165 ASP B O 1
ATOM 3800 N N . VAL B 1 166 ? -2.697 -23.531 -21.031 1 88 166 VAL B N 1
ATOM 3801 C CA . VAL B 1 166 ? -3.564 -22.812 -20.109 1 88 166 VAL B CA 1
ATOM 3802 C C . VAL B 1 166 ? -4.289 -21.688 -20.844 1 88 166 VAL B C 1
ATOM 3804 O O . VAL B 1 166 ? -5.5 -21.516 -20.703 1 88 166 VAL B O 1
ATOM 3807 N N . LEU B 1 167 ? -3.602 -20.953 -21.719 1 93.56 167 LEU B N 1
ATOM 3808 C CA . LEU B 1 167 ? -4.164 -19.844 -22.484 1 93.56 167 LEU B CA 1
ATOM 3809 C C . LEU B 1 167 ? -5.305 -20.312 -23.375 1 93.56 167 LEU B C 1
ATOM 3811 O O . LEU B 1 167 ? -6.375 -19.703 -23.406 1 93.56 167 LEU B O 1
ATOM 3815 N N . ARG B 1 168 ? -5.051 -21.453 -23.969 1 93.5 168 ARG B N 1
ATOM 3816 C CA . ARG B 1 168 ? -6.016 -21.938 -24.953 1 93.5 168 ARG B CA 1
ATOM 3817 C C . ARG B 1 168 ? -7.168 -22.672 -24.266 1 93.5 168 ARG B C 1
ATOM 3819 O O . ARG B 1 168 ? -8.336 -22.328 -24.469 1 93.5 168 ARG B O 1
ATOM 3826 N N . TYR B 1 169 ? -6.84 -23.531 -23.344 1 90.38 169 TYR B N 1
ATOM 3827 C CA . TYR B 1 169 ? -7.852 -24.5 -22.922 1 90.38 169 TYR B CA 1
ATOM 3828 C C . TYR B 1 169 ? -8.516 -24.078 -21.625 1 90.38 169 TYR B C 1
ATOM 3830 O O . TYR B 1 169 ? -9.633 -24.484 -21.328 1 90.38 169 TYR B O 1
ATOM 3838 N N . VAL B 1 170 ? -7.824 -23.281 -20.922 1 87.94 170 VAL B N 1
ATOM 3839 C CA . VAL B 1 170 ? -8.398 -22.828 -19.656 1 87.94 170 VAL B CA 1
ATOM 3840 C C . VAL B 1 170 ? -8.953 -21.406 -19.812 1 87.94 170 VAL B C 1
ATOM 3842 O O . VAL B 1 170 ? -10.109 -21.141 -19.484 1 87.94 170 VAL B O 1
ATOM 3845 N N . MET B 1 171 ? -8.219 -20.5 -20.453 1 92.88 171 MET B N 1
ATOM 3846 C CA . MET B 1 171 ? -8.586 -19.094 -20.547 1 92.88 171 MET B CA 1
ATOM 3847 C C . MET B 1 171 ? -9.445 -18.844 -21.781 1 92.88 171 MET B C 1
ATOM 3849 O O . MET B 1 171 ? -10.102 -17.797 -21.875 1 92.88 171 MET B O 1
ATOM 3853 N N . GLY B 1 172 ? -9.383 -19.797 -22.703 1 95 172 GLY B N 1
ATOM 3854 C CA . GLY B 1 172 ? -10.32 -19.766 -23.812 1 95 172 GLY B CA 1
ATOM 3855 C C . GLY B 1 172 ? -9.844 -18.906 -24.969 1 95 172 GLY B C 1
ATOM 3856 O O . GLY B 1 172 ? -10.609 -18.609 -25.906 1 95 172 GLY B O 1
ATOM 3857 N N . PHE B 1 173 ? -8.594 -18.547 -25.062 1 97.31 173 PHE B N 1
ATOM 3858 C CA . PHE B 1 173 ? -8.062 -17.781 -26.188 1 97.31 173 PHE B CA 1
ATOM 3859 C C . PHE B 1 173 ? -7.965 -18.656 -27.438 1 97.31 173 PHE B C 1
ATOM 3861 O O . PHE B 1 173 ? -7.688 -19.844 -27.344 1 97.31 173 PHE B O 1
ATOM 3868 N N . GLY B 1 174 ? -8.148 -18.031 -28.531 1 97.62 174 GLY B N 1
ATOM 3869 C CA . GLY B 1 174 ? -8.031 -18.75 -29.797 1 97.62 174 GLY B CA 1
ATOM 3870 C C . GLY B 1 174 ? -9.258 -19.594 -30.125 1 97.62 174 GLY B C 1
ATOM 3871 O O . GLY B 1 174 ? -9.32 -20.219 -31.188 1 97.62 174 GLY B O 1
ATOM 3872 N N . GLY B 1 175 ? -10.18 -19.641 -29.219 1 97.19 175 GLY B N 1
ATOM 3873 C CA . GLY B 1 175 ? -11.445 -20.312 -29.453 1 97.19 175 GLY B CA 1
ATOM 3874 C C . GLY B 1 175 ? -12.555 -19.375 -29.906 1 97.19 175 GLY B C 1
ATOM 3875 O O . GLY B 1 175 ? -12.281 -18.266 -30.359 1 97.19 175 GLY B O 1
ATOM 3876 N N . THR B 1 176 ? -13.789 -19.891 -29.797 1 97.31 176 THR B N 1
ATOM 3877 C CA . THR B 1 176 ? -14.938 -19.062 -30.156 1 97.31 176 THR B CA 1
ATOM 3878 C C . THR B 1 176 ? -15.43 -18.266 -28.969 1 97.31 176 THR B C 1
ATOM 3880 O O . THR B 1 176 ? -15.219 -18.656 -27.812 1 97.31 176 THR B O 1
ATOM 3883 N N . PRO B 1 177 ? -16.031 -17.062 -29.281 1 97.12 177 PRO B N 1
ATOM 3884 C CA . PRO B 1 177 ? -16.625 -16.312 -28.188 1 97.12 177 PRO B CA 1
ATOM 3885 C C . PRO B 1 177 ? -17.562 -17.141 -27.312 1 97.12 177 PRO B C 1
ATOM 3887 O O . PRO B 1 177 ? -17.516 -17.062 -26.094 1 97.12 177 PRO B O 1
ATOM 3890 N N . ASP B 1 178 ? -18.391 -17.984 -27.938 1 96.75 178 ASP B N 1
ATOM 3891 C CA . ASP B 1 178 ? -19.328 -18.812 -27.203 1 96.75 178 ASP B CA 1
ATOM 3892 C C . ASP B 1 178 ? -18.609 -19.766 -26.266 1 96.75 178 ASP B C 1
ATOM 3894 O O . ASP B 1 178 ? -18.984 -19.922 -25.094 1 96.75 178 ASP B O 1
ATOM 3898 N N . SER B 1 179 ? -17.656 -20.375 -26.781 1 95.31 179 SER B N 1
ATOM 3899 C CA . SER B 1 179 ? -16.875 -21.328 -25.984 1 95.31 179 SER B CA 1
ATOM 3900 C C . SER B 1 179 ? -16.188 -20.625 -24.828 1 95.31 179 SER B C 1
ATOM 3902 O O . SER B 1 179 ? -16.125 -21.156 -23.719 1 95.31 179 SER B O 1
ATOM 3904 N N . ALA B 1 180 ? -15.68 -19.484 -25.094 1 95 180 ALA B N 1
ATOM 3905 C CA . ALA B 1 180 ? -14.992 -18.734 -24.062 1 95 180 ALA B CA 1
ATOM 3906 C C . ALA B 1 180 ? -15.961 -18.297 -22.969 1 95 180 ALA B C 1
ATOM 3908 O O . ALA B 1 180 ? -15.656 -18.391 -21.781 1 95 180 ALA B O 1
ATOM 3909 N N . LEU B 1 181 ? -17.125 -17.828 -23.312 1 95.06 181 LEU B N 1
ATOM 3910 C CA . LEU B 1 181 ? -18.094 -17.266 -22.391 1 95.06 181 LEU B CA 1
ATOM 3911 C C . LEU B 1 181 ? -18.781 -18.359 -21.562 1 95.06 181 LEU B C 1
ATOM 3913 O O . LEU B 1 181 ? -19.344 -18.078 -20.5 1 95.06 181 LEU B O 1
ATOM 3917 N N . THR B 1 182 ? -18.703 -19.594 -22 1 92.25 182 THR B N 1
ATOM 3918 C CA . THR B 1 182 ? -19.344 -20.688 -21.281 1 92.25 182 THR B CA 1
ATOM 3919 C C . THR B 1 182 ? -18.297 -21.578 -20.625 1 92.25 182 THR B C 1
ATOM 3921 O O . THR B 1 182 ? -18.641 -22.547 -19.938 1 92.25 182 THR B O 1
ATOM 3924 N N . GLY B 1 183 ? -17.062 -21.297 -20.891 1 88 183 GLY B N 1
ATOM 3925 C CA . GLY B 1 183 ? -15.969 -22.094 -20.344 1 88 183 GLY B CA 1
ATOM 3926 C C . GLY B 1 183 ? -15.812 -21.922 -18.844 1 8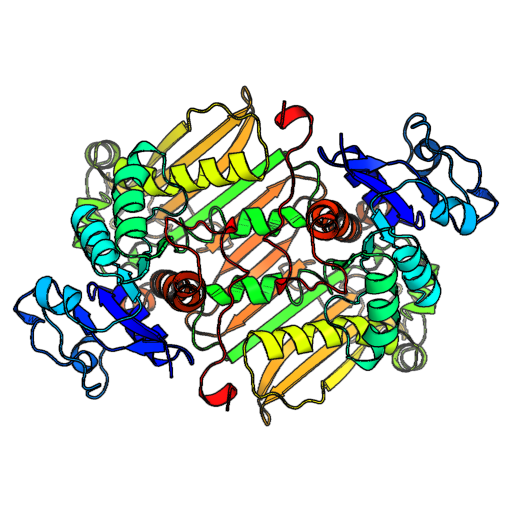8 183 GLY B C 1
ATOM 3927 O O . GLY B 1 183 ? -16.578 -21.203 -18.203 1 88 183 GLY B O 1
ATOM 3928 N N . PRO B 1 184 ? -14.898 -22.578 -18.281 1 87.81 184 PRO B N 1
ATOM 3929 C CA . PRO B 1 184 ? -14.758 -22.672 -16.812 1 87.81 184 PRO B CA 1
ATOM 3930 C C . PRO B 1 184 ? -14.039 -21.484 -16.203 1 87.81 184 PRO B C 1
ATOM 3932 O O . PRO B 1 184 ? -14.039 -21.312 -14.984 1 87.81 184 PRO B O 1
ATOM 3935 N N . MET B 1 185 ? -13.492 -20.594 -17.031 1 89.06 185 MET B N 1
ATOM 3936 C CA . MET B 1 185 ? -12.547 -19.594 -16.531 1 89.06 185 MET B CA 1
ATOM 3937 C C . MET B 1 185 ? -13.211 -18.672 -15.523 1 89.06 185 MET B C 1
ATOM 3939 O O . MET B 1 185 ? -12.648 -18.391 -14.461 1 89.06 185 MET B O 1
ATOM 3943 N N . GLN B 1 186 ? -14.383 -18.234 -15.812 1 88.69 186 GLN B N 1
ATOM 3944 C CA . GLN B 1 186 ? -15.078 -17.328 -14.898 1 88.69 186 GLN B CA 1
ATOM 3945 C C . GLN B 1 186 ? -15.258 -17.969 -13.523 1 88.69 186 GLN B C 1
ATOM 3947 O O . GLN B 1 186 ? -15 -17.328 -12.5 1 88.69 186 GLN B O 1
ATOM 3952 N N . LYS B 1 187 ? -15.68 -19.156 -13.523 1 87.94 187 LYS B N 1
ATOM 3953 C CA . LYS B 1 187 ? -15.906 -19.859 -12.266 1 87.94 187 LYS B CA 1
ATOM 3954 C C . LYS B 1 187 ? -14.609 -20.031 -11.484 1 87.94 187 LYS B C 1
ATOM 3956 O O . LYS B 1 187 ? -14.586 -19.906 -10.258 1 87.94 187 LYS B O 1
ATOM 3961 N N . LEU B 1 188 ? -13.602 -20.297 -12.219 1 87.94 188 LEU B N 1
ATOM 3962 C CA . LEU B 1 188 ? -12.297 -20.453 -11.586 1 87.94 188 LEU B CA 1
ATOM 3963 C C . LEU B 1 188 ? -11.836 -19.141 -10.961 1 87.94 188 LEU B C 1
ATOM 3965 O O . LEU B 1 188 ? -11.297 -19.141 -9.852 1 87.94 188 LEU B O 1
ATOM 3969 N N . LEU B 1 189 ? -12.102 -18.031 -11.641 1 92.31 189 LEU B N 1
ATOM 3970 C CA . LEU B 1 189 ? -11.703 -16.719 -11.148 1 92.31 189 LEU B CA 1
ATOM 3971 C C . LEU B 1 189 ? -12.594 -16.266 -9.992 1 92.31 189 LEU B C 1
ATOM 3973 O O . LEU B 1 189 ? -12.141 -15.578 -9.078 1 92.31 189 LEU B O 1
ATOM 3977 N N . ASP B 1 190 ? -13.859 -16.688 -9.984 1 93.38 190 ASP B N 1
ATOM 3978 C CA . ASP B 1 190 ? -14.82 -16.297 -8.961 1 93.38 190 ASP B CA 1
ATOM 3979 C C . ASP B 1 190 ? -14.32 -16.672 -7.566 1 93.38 190 ASP B C 1
ATOM 3981 O O . ASP B 1 190 ? -14.5 -15.922 -6.613 1 93.38 190 ASP B O 1
ATOM 3985 N N . GLY B 1 191 ? -13.742 -17.781 -7.426 1 88.31 191 GLY B N 1
ATOM 3986 C CA . GLY B 1 191 ? -13.289 -18.266 -6.129 1 88.31 191 GLY B CA 1
ATOM 3987 C C . GLY B 1 191 ? -12.391 -17.281 -5.41 1 88.31 191 GLY B C 1
ATOM 3988 O O . GLY B 1 191 ? -12.539 -17.047 -4.207 1 88.31 191 GLY B O 1
ATOM 3989 N N . GLY B 1 192 ? -11.477 -16.672 -6.129 1 93.62 192 GLY B N 1
ATOM 3990 C CA . GLY B 1 192 ? -10.539 -15.727 -5.543 1 93.62 192 GLY B CA 1
ATOM 3991 C C . GLY B 1 192 ? -11.062 -14.297 -5.512 1 93.62 192 GLY B C 1
ATOM 3992 O O . GLY B 1 192 ? -11.055 -13.656 -4.461 1 93.62 192 GLY B O 1
ATOM 3993 N N . PHE B 1 193 ? -11.664 -13.836 -6.59 1 97.38 193 PHE B N 1
ATOM 3994 C CA . PHE B 1 193 ? -12 -12.422 -6.723 1 97.38 193 PHE B CA 1
ATOM 3995 C C . PHE B 1 193 ? -13.242 -12.086 -5.902 1 97.38 193 PHE B C 1
ATOM 3997 O O . PHE B 1 193 ? -13.391 -10.953 -5.43 1 97.38 193 PHE B O 1
ATOM 4004 N N . MET B 1 194 ? -14.109 -13.094 -5.699 1 97.19 194 MET B N 1
ATOM 4005 C CA . MET B 1 194 ? -15.25 -12.844 -4.824 1 97.19 194 MET B CA 1
ATOM 4006 C C . MET B 1 194 ? -14.797 -12.664 -3.377 1 97.19 194 MET B C 1
ATOM 4008 O O . MET B 1 194 ? -15.391 -11.891 -2.627 1 97.19 194 MET B O 1
ATOM 4012 N N . GLN B 1 195 ? -13.773 -13.461 -2.955 1 97.06 195 GLN B N 1
ATOM 4013 C CA . GLN B 1 195 ? -13.203 -13.227 -1.635 1 97.06 195 GLN B CA 1
ATOM 4014 C C . GLN B 1 195 ? -12.664 -11.805 -1.507 1 97.06 195 GLN B C 1
ATOM 4016 O O . GLN B 1 195 ? -12.859 -11.156 -0.479 1 97.06 195 GLN B O 1
ATOM 4021 N N . SER B 1 196 ? -12 -11.32 -2.602 1 98.12 196 SER B N 1
ATOM 4022 C CA . SER B 1 196 ? -11.453 -9.969 -2.607 1 98.12 196 SER B CA 1
ATOM 4023 C C . SER B 1 196 ? -12.547 -8.93 -2.396 1 98.12 196 SER B C 1
ATOM 4025 O O . SER B 1 196 ? -12.414 -8.039 -1.555 1 98.12 196 SER B O 1
ATOM 4027 N N . VAL B 1 197 ? -13.594 -9.086 -3.164 1 98.62 197 VAL B N 1
ATOM 4028 C CA . VAL B 1 197 ? -14.695 -8.125 -3.088 1 98.62 197 VAL B CA 1
ATOM 4029 C C . VAL B 1 197 ? -15.32 -8.164 -1.694 1 98.62 197 VAL B C 1
ATOM 4031 O O . VAL B 1 197 ? -15.523 -7.117 -1.073 1 98.62 197 VAL B O 1
ATOM 4034 N N . ARG B 1 198 ? -15.555 -9.344 -1.186 1 97.94 198 ARG B N 1
ATOM 4035 C CA . ARG B 1 198 ? -16.188 -9.484 0.123 1 97.94 198 ARG B CA 1
ATOM 4036 C C . ARG B 1 198 ? -15.305 -8.898 1.221 1 97.94 198 ARG B C 1
ATOM 4038 O O . ARG B 1 198 ? -15.797 -8.242 2.137 1 97.94 198 ARG B O 1
ATOM 4045 N N . LEU B 1 199 ? -14.055 -9.18 1.133 1 98.06 199 LEU B N 1
ATOM 4046 C CA . LEU B 1 199 ? -13.133 -8.656 2.135 1 98.06 199 LEU B CA 1
ATOM 4047 C C . LEU B 1 199 ? -13.148 -7.129 2.141 1 98.06 199 LEU B C 1
ATOM 4049 O O . LEU B 1 199 ? -13.188 -6.508 3.203 1 98.06 199 LEU B O 1
ATOM 4053 N N . CYS B 1 200 ? -13.109 -6.469 0.952 1 98.69 200 CYS B N 1
ATOM 4054 C CA . CYS B 1 200 ? -13.18 -5.016 0.868 1 98.69 200 CYS B CA 1
ATOM 4055 C C . CYS B 1 200 ? -14.469 -4.488 1.479 1 98.69 200 CYS B C 1
ATOM 4057 O O . CYS B 1 200 ? -14.445 -3.547 2.271 1 98.69 200 CYS B O 1
ATOM 4059 N N . VAL B 1 201 ? -15.547 -5.168 1.11 1 98.69 201 VAL B N 1
ATOM 4060 C CA . VAL B 1 201 ? -16.859 -4.758 1.604 1 98.69 201 VAL B CA 1
ATOM 4061 C C . VAL B 1 201 ? -16.875 -4.824 3.129 1 98.69 201 VAL B C 1
ATOM 4063 O O . VAL B 1 201 ? -17.266 -3.857 3.793 1 98.69 201 VAL B O 1
ATOM 4066 N N . ASP B 1 202 ? -16.438 -5.922 3.652 1 97.94 202 ASP B N 1
ATOM 4067 C CA . ASP B 1 202 ? -16.516 -6.176 5.086 1 97.94 202 ASP B CA 1
ATOM 4068 C C . ASP B 1 202 ? -15.594 -5.242 5.863 1 97.94 202 ASP B C 1
ATOM 4070 O O . ASP B 1 202 ? -16 -4.656 6.871 1 97.94 202 ASP B O 1
ATOM 4074 N N . ARG B 1 203 ? -14.391 -5.059 5.418 1 97.88 203 ARG B N 1
ATOM 4075 C CA . ARG B 1 203 ? -13.398 -4.289 6.168 1 97.88 203 ARG B CA 1
ATOM 4076 C C . ARG B 1 203 ? -13.727 -2.799 6.133 1 97.88 203 ARG B C 1
ATOM 4078 O O . ARG B 1 203 ? -13.477 -2.08 7.105 1 97.88 203 ARG B O 1
ATOM 4085 N N . LEU B 1 204 ? -14.266 -2.301 5.027 1 98.56 204 LEU B N 1
ATOM 4086 C CA . LEU B 1 204 ? -14.594 -0.884 4.922 1 98.56 204 LEU B CA 1
ATOM 4087 C C . LEU B 1 204 ? -15.945 -0.593 5.566 1 98.56 204 LEU B C 1
ATOM 4089 O O . LEU B 1 204 ? -16.25 0.556 5.895 1 98.56 204 LEU B O 1
ATOM 4093 N N . GLY B 1 205 ? -16.781 -1.6 5.641 1 98.31 205 GLY B N 1
ATOM 4094 C CA . GLY B 1 205 ? -18.047 -1.457 6.324 1 98.31 205 GLY B CA 1
ATOM 4095 C C . GLY B 1 205 ? -19.188 -1.035 5.402 1 98.31 205 GLY B C 1
ATOM 4096 O O . GLY B 1 205 ? -20.094 -0.323 5.816 1 98.31 205 GLY B O 1
ATOM 4097 N N . PHE B 1 206 ? -19.125 -1.42 4.121 1 98.69 206 PHE B N 1
ATOM 4098 C CA . PHE B 1 206 ? -20.219 -1.134 3.205 1 98.69 206 PHE B CA 1
ATOM 4099 C C . PHE B 1 206 ? -21.422 -2.021 3.506 1 98.69 206 PHE B C 1
ATOM 4101 O O . PHE B 1 206 ? -21.266 -3.209 3.799 1 98.69 206 PHE B O 1
ATOM 4108 N N . ALA B 1 207 ? -22.594 -1.492 3.447 1 98.44 207 ALA B N 1
ATOM 4109 C CA . ALA B 1 207 ? -23.812 -2.285 3.537 1 98.44 207 ALA B CA 1
ATOM 4110 C C . ALA B 1 207 ? -24.219 -2.836 2.17 1 98.44 207 ALA B C 1
ATOM 4112 O O . ALA B 1 207 ? -25.344 -2.611 1.706 1 98.44 207 ALA B O 1
ATOM 4113 N N . ALA B 1 208 ? -23.344 -3.598 1.588 1 98.5 208 ALA B N 1
ATOM 4114 C CA . ALA B 1 208 ? -23.531 -4.047 0.21 1 98.5 208 ALA B CA 1
ATOM 4115 C C . ALA B 1 208 ? -24.469 -5.254 0.146 1 98.5 208 ALA B C 1
ATOM 4117 O O . ALA B 1 208 ? -24.562 -6.023 1.104 1 98.5 208 ALA B O 1
ATOM 4118 N N . ASP B 1 209 ? -25.156 -5.371 -0.996 1 97.44 209 ASP B N 1
ATOM 4119 C CA . ASP B 1 209 ? -25.875 -6.605 -1.307 1 97.44 209 ASP B CA 1
ATOM 4120 C C . ASP B 1 209 ? -24.938 -7.816 -1.196 1 97.44 209 ASP B C 1
ATOM 4122 O O . ASP B 1 209 ? -23.797 -7.766 -1.646 1 97.44 209 ASP B O 1
ATOM 4126 N N . PRO B 1 210 ? -25.453 -8.82 -0.538 1 95.25 210 PRO B N 1
ATOM 4127 C CA . PRO B 1 210 ? -24.609 -10 -0.374 1 95.25 210 PRO B CA 1
ATOM 4128 C C . PRO B 1 210 ? -24.219 -10.641 -1.705 1 95.25 210 PRO B C 1
ATOM 4130 O O . PRO B 1 210 ? -23.188 -11.32 -1.792 1 95.25 210 PRO B O 1
ATOM 4133 N N . GLN B 1 211 ? -25.016 -10.43 -2.678 1 96.44 211 GLN B N 1
ATOM 4134 C CA . GLN B 1 211 ? -24.719 -11 -3.986 1 96.44 211 GLN B CA 1
ATOM 4135 C C . GLN B 1 211 ? -23.703 -10.141 -4.742 1 96.44 211 GLN B C 1
ATOM 4137 O O . GLN B 1 211 ? -23.953 -8.961 -4.996 1 96.44 211 GLN B O 1
ATOM 4142 N N . ILE B 1 212 ? -22.625 -10.75 -5.066 1 97.56 212 ILE B N 1
ATOM 4143 C CA . ILE B 1 212 ? -21.625 -10.102 -5.902 1 97.56 212 ILE B CA 1
ATOM 4144 C C . ILE B 1 212 ? -21.969 -10.297 -7.375 1 97.56 212 ILE B C 1
ATOM 4146 O O . ILE B 1 212 ? -22.188 -11.422 -7.824 1 97.56 212 ILE B O 1
ATOM 4150 N N . ARG B 1 213 ? -22.031 -9.203 -8.109 1 97.44 213 ARG B N 1
ATOM 4151 C CA . ARG B 1 213 ? -22.312 -9.273 -9.539 1 97.44 213 ARG B CA 1
ATOM 4152 C C . ARG B 1 213 ? -21.062 -9.602 -10.336 1 97.44 213 ARG B C 1
ATOM 4154 O O . ARG B 1 213 ? -19.984 -9.062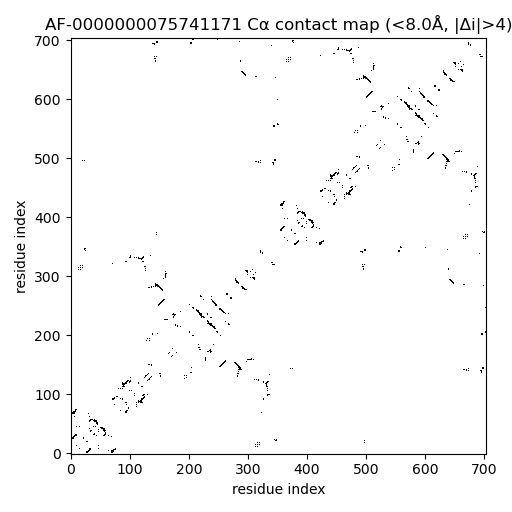 -10.055 1 97.44 213 ARG B O 1
ATOM 4161 N N . THR B 1 214 ? -21.234 -10.555 -11.25 1 97 214 THR B N 1
ATOM 4162 C CA . THR B 1 214 ? -20.125 -10.945 -12.109 1 97 214 THR B CA 1
ATOM 4163 C C . THR B 1 214 ? -20.5 -10.836 -13.578 1 97 214 THR B C 1
ATOM 4165 O O . THR B 1 214 ? -21.672 -11.039 -13.938 1 97 214 THR B O 1
ATOM 4168 N N . SER B 1 215 ? -19.578 -10.406 -14.375 1 96.19 215 SER B N 1
ATOM 4169 C CA . SER B 1 215 ? -19.781 -10.391 -15.82 1 96.19 215 SER B CA 1
ATOM 4170 C C . SER B 1 215 ? -18.469 -10.617 -16.562 1 96.19 215 SER B C 1
ATOM 4172 O O . SER B 1 215 ? -17.391 -10.484 -15.984 1 96.19 215 SER B O 1
ATOM 4174 N N . GLN B 1 216 ? -18.516 -11.016 -17.781 1 96.69 216 GLN B N 1
ATOM 4175 C CA . GLN B 1 216 ? -17.359 -11.188 -18.641 1 96.69 216 GLN B CA 1
ATOM 4176 C C . GLN B 1 216 ? -17.656 -10.688 -20.062 1 96.69 216 GLN B C 1
ATOM 4178 O O . GLN B 1 216 ? -18.797 -10.688 -20.5 1 96.69 216 GLN B O 1
ATOM 4183 N N . GLU B 1 217 ? -16.656 -10.18 -20.688 1 97.62 217 GLU B N 1
ATOM 4184 C CA . GLU B 1 217 ? -16.656 -9.727 -22.078 1 97.62 217 GLU B CA 1
ATOM 4185 C C . GLU B 1 217 ? -15.516 -10.359 -22.875 1 97.62 217 GLU B C 1
ATOM 4187 O O . GLU B 1 217 ? -14.508 -10.781 -22.297 1 97.62 217 GLU B O 1
ATOM 4192 N N . VAL B 1 218 ? -15.766 -10.477 -24.219 1 98.12 218 VAL B N 1
ATOM 4193 C CA . VAL B 1 218 ? -14.719 -11.016 -25.094 1 98.12 218 VAL B CA 1
ATOM 4194 C C . VAL B 1 218 ? -14.492 -10.062 -26.266 1 98.12 218 VAL B C 1
ATOM 4196 O O . VAL B 1 218 ? -15.398 -9.336 -26.672 1 98.12 218 VAL B O 1
ATOM 4199 N N . ALA B 1 219 ? -13.312 -9.992 -26.734 1 98.69 219 ALA B N 1
ATOM 4200 C CA . ALA B 1 219 ? -12.945 -9.391 -28 1 98.69 219 ALA B CA 1
ATOM 4201 C C . ALA B 1 219 ? -12.32 -10.422 -28.938 1 98.69 219 ALA B C 1
ATOM 4203 O O . ALA B 1 219 ? -11.625 -11.344 -28.484 1 98.69 219 ALA B O 1
ATOM 4204 N N . VAL B 1 220 ? -12.586 -10.289 -30.219 1 98.75 220 VAL B N 1
ATOM 4205 C CA . VAL B 1 220 ? -12.039 -11.234 -31.188 1 98.75 220 VAL B CA 1
ATOM 4206 C C . VAL B 1 220 ? -11.016 -10.531 -32.062 1 98.75 220 VAL B C 1
ATOM 4208 O O . VAL B 1 220 ? -11.023 -9.305 -32.188 1 98.75 220 VAL B O 1
ATOM 4211 N N . ALA B 1 221 ? -10.172 -11.32 -32.656 1 98.75 221 ALA B N 1
ATOM 4212 C CA . ALA B 1 221 ? -9.188 -10.805 -33.625 1 98.75 221 ALA B CA 1
ATOM 4213 C C . ALA B 1 221 ? -9.859 -10.367 -34.906 1 98.75 221 ALA B C 1
ATOM 4215 O O . ALA B 1 221 ? -10.734 -11.062 -35.438 1 98.75 221 ALA B O 1
ATOM 4216 N N . THR B 1 222 ? -9.438 -9.195 -35.469 1 98.69 222 THR B N 1
ATOM 4217 C CA . THR B 1 222 ? -9.914 -8.727 -36.75 1 98.69 222 THR B CA 1
ATOM 4218 C C . THR B 1 222 ? -8.914 -9.055 -37.844 1 98.69 222 THR B C 1
ATOM 4220 O O . THR B 1 222 ? -9.242 -9 -39.031 1 98.69 222 THR B O 1
ATOM 4223 N N . SER B 1 223 ? -7.703 -9.352 -37.5 1 98.56 223 SER B N 1
ATOM 4224 C CA . SER B 1 223 ? -6.594 -9.844 -38.312 1 98.56 223 SER B CA 1
ATOM 4225 C C . SER B 1 223 ? -5.742 -10.844 -37.531 1 98.56 223 SER B C 1
ATOM 4227 O O . SER B 1 223 ? -5.859 -10.945 -36.312 1 98.56 223 SER B O 1
ATOM 4229 N N . PRO B 1 224 ? -4.977 -11.641 -38.281 1 98.38 224 PRO B N 1
ATOM 4230 C CA . PRO B 1 224 ? -4.141 -12.609 -37.562 1 98.38 224 PRO B CA 1
ATOM 4231 C C . PRO B 1 224 ? -3.27 -11.945 -36.5 1 98.38 224 PRO B C 1
ATOM 4233 O O . PRO B 1 224 ? -2.654 -10.906 -36.75 1 98.38 224 PRO B O 1
ATOM 4236 N N . ILE B 1 225 ? -3.238 -12.523 -35.25 1 98.12 225 ILE B N 1
ATOM 4237 C CA . ILE B 1 225 ? -2.428 -12.055 -34.156 1 98.12 225 ILE B CA 1
ATOM 4238 C C . ILE B 1 225 ? -1.438 -13.141 -33.719 1 98.12 225 ILE B C 1
ATOM 4240 O O . ILE B 1 225 ? -1.841 -14.25 -33.375 1 98.12 225 ILE B O 1
ATOM 4244 N N . GLU B 1 226 ? -0.151 -12.852 -33.844 1 96.31 226 GLU B N 1
ATOM 4245 C CA . GLU B 1 226 ? 0.859 -13.773 -33.312 1 96.31 226 GLU B CA 1
ATOM 4246 C C . GLU B 1 226 ? 0.794 -13.891 -31.797 1 96.31 226 GLU B C 1
ATOM 4248 O O . GLU B 1 226 ? 0.65 -12.883 -31.109 1 96.31 226 GLU B O 1
ATOM 4253 N N . SER B 1 227 ? 0.871 -15.109 -31.312 1 95.06 227 SER B N 1
ATOM 4254 C CA . SER B 1 227 ? 0.768 -15.352 -29.875 1 95.06 227 SER B CA 1
ATOM 4255 C C . SER B 1 227 ? 1.49 -16.641 -29.484 1 95.06 227 SER B C 1
ATOM 4257 O O . SER B 1 227 ? 1.933 -17.406 -30.344 1 95.06 227 SER B O 1
ATOM 4259 N N . PRO B 1 228 ? 1.604 -16.875 -28.219 1 92.38 228 PRO B N 1
ATOM 4260 C CA . PRO B 1 228 ? 2.244 -18.109 -27.75 1 92.38 228 PRO B CA 1
ATOM 4261 C C . PRO B 1 228 ? 1.445 -19.359 -28.094 1 92.38 228 PRO B C 1
ATOM 4263 O O . PRO B 1 228 ? 1.976 -20.469 -28.031 1 92.38 228 PRO B O 1
ATOM 4266 N N . ILE B 1 229 ? 0.222 -19.234 -28.484 1 94.81 229 ILE B N 1
ATOM 4267 C CA . ILE B 1 229 ? -0.599 -20.391 -28.828 1 94.81 229 ILE B CA 1
ATOM 4268 C C . ILE B 1 229 ? -0.689 -20.516 -30.359 1 94.81 229 ILE B C 1
ATOM 4270 O O . ILE B 1 229 ? -1.539 -21.25 -30.875 1 94.81 229 ILE B O 1
ATOM 4274 N N . GLY B 1 230 ? 0.182 -19.859 -30.953 1 95.62 230 GLY B N 1
ATOM 4275 C CA . GLY B 1 230 ? 0.095 -19.766 -32.406 1 95.62 230 GLY B CA 1
ATOM 4276 C C . GLY B 1 230 ? -0.674 -18.547 -32.875 1 95.62 230 GLY B C 1
ATOM 4277 O O . GLY B 1 230 ? -0.905 -17.609 -32.094 1 95.62 230 GLY B O 1
ATOM 4278 N N . VAL B 1 231 ? -0.997 -18.594 -34.094 1 97.75 231 VAL B N 1
ATOM 4279 C CA . VAL B 1 231 ? -1.71 -17.469 -34.688 1 97.75 231 VAL B CA 1
ATOM 4280 C C . VAL B 1 231 ? -3.184 -17.516 -34.281 1 97.75 231 VAL B C 1
ATOM 4282 O O . VAL B 1 231 ? -3.836 -18.562 -34.438 1 97.75 231 VAL B O 1
ATOM 4285 N N . ILE B 1 232 ? -3.646 -16.469 -33.719 1 98.44 232 ILE B N 1
ATOM 4286 C CA . ILE B 1 232 ? -5.074 -16.312 -33.469 1 98.44 232 ILE B CA 1
ATOM 4287 C C . ILE B 1 232 ? -5.742 -15.719 -34.719 1 98.44 232 ILE B C 1
ATOM 4289 O O . ILE B 1 232 ? -5.449 -14.586 -35.094 1 98.44 232 ILE B O 1
ATOM 4293 N N . GLU B 1 233 ? -6.629 -16.453 -35.312 1 98.44 233 GLU B N 1
ATOM 4294 C CA . GLU B 1 233 ? -7.242 -16.062 -36.562 1 98.44 233 GLU B CA 1
ATOM 4295 C C . GLU B 1 233 ? -8.422 -15.125 -36.344 1 98.44 233 GLU B C 1
ATOM 4297 O O . GLU B 1 233 ? -9.008 -15.109 -35.25 1 98.44 233 GLU B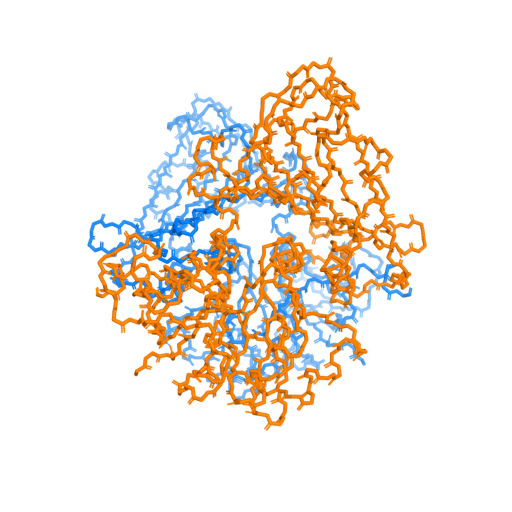 O 1
ATOM 4302 N N . PRO B 1 234 ? -8.758 -14.312 -37.406 1 98.56 234 PRO B N 1
ATOM 4303 C CA . PRO B 1 234 ? -9.938 -13.445 -37.281 1 98.56 234 PRO B CA 1
ATOM 4304 C C . PRO B 1 234 ? -11.18 -14.203 -36.844 1 98.56 234 PRO B C 1
ATOM 4306 O O . PRO B 1 234 ? -11.445 -15.312 -37.312 1 98.56 234 PRO B O 1
ATOM 4309 N N . GLY B 1 235 ? -11.812 -13.609 -35.844 1 98.44 235 GLY B N 1
ATOM 4310 C CA . GLY B 1 235 ? -13.016 -14.242 -35.312 1 98.44 235 GLY B CA 1
ATOM 4311 C C . GLY B 1 235 ? -12.758 -15.047 -34.062 1 98.44 235 GLY B C 1
ATOM 4312 O O . GLY B 1 235 ? -13.695 -15.383 -33.344 1 98.44 235 GLY B O 1
ATOM 4313 N N . GLN B 1 236 ? -11.539 -15.32 -33.781 1 98.56 236 GLN B N 1
ATOM 4314 C CA . GLN B 1 236 ? -11.18 -16.062 -32.562 1 98.56 236 GLN B CA 1
ATOM 4315 C C . GLN B 1 236 ? -10.93 -15.125 -31.391 1 98.56 236 GLN B C 1
ATOM 4317 O O . GLN B 1 236 ? -10.516 -13.984 -31.578 1 98.56 236 GLN B O 1
ATOM 4322 N N . VAL B 1 237 ? -11.172 -15.625 -30.219 1 98.69 237 VAL B N 1
ATOM 4323 C CA . VAL B 1 237 ? -11.07 -14.82 -29 1 98.69 237 VAL B CA 1
ATOM 4324 C C . VAL B 1 237 ? -9.625 -14.367 -28.797 1 98.69 237 VAL B C 1
ATOM 4326 O O . VAL B 1 237 ? -8.703 -15.188 -28.797 1 98.69 237 VAL B O 1
ATOM 4329 N N . ALA B 1 238 ? -9.453 -13.047 -28.594 1 98.75 238 ALA B N 1
ATOM 4330 C CA . ALA B 1 238 ? -8.133 -12.445 -28.422 1 98.75 238 ALA B CA 1
ATOM 4331 C C . ALA B 1 238 ? -8.133 -11.438 -27.266 1 98.75 238 ALA B C 1
ATOM 4333 O O . ALA B 1 238 ? -7.113 -10.797 -27 1 98.75 238 ALA B O 1
ATOM 4334 N N . GLY B 1 239 ? -9.164 -11.25 -26.641 1 98.56 239 GLY B N 1
ATOM 4335 C CA . GLY B 1 239 ? -9.312 -10.438 -25.453 1 98.56 239 GLY B CA 1
ATOM 4336 C C . GLY B 1 239 ? -10.383 -10.945 -24.5 1 98.56 239 GLY B C 1
ATOM 4337 O O . GLY B 1 239 ? -11.445 -11.398 -24.953 1 98.56 239 GLY B O 1
ATOM 4338 N N . ARG B 1 240 ? -10.148 -10.898 -23.281 1 98.25 240 ARG B N 1
ATOM 4339 C CA . ARG B 1 240 ? -11.117 -11.266 -22.25 1 98.25 240 ARG B CA 1
ATOM 4340 C C . ARG B 1 240 ? -11.125 -10.242 -21.125 1 98.25 240 ARG B C 1
ATOM 4342 O O . ARG B 1 240 ? -10.07 -9.758 -20.719 1 98.25 240 ARG B O 1
ATOM 4349 N N . ARG B 1 241 ? -12.258 -9.859 -20.734 1 97.88 241 ARG B N 1
ATOM 4350 C CA . ARG B 1 241 ? -12.453 -8.969 -19.594 1 97.88 241 ARG B CA 1
ATOM 4351 C C . ARG B 1 241 ? -13.414 -9.578 -18.578 1 97.88 241 ARG B C 1
ATOM 4353 O O . ARG B 1 241 ? -14.469 -10.086 -18.953 1 97.88 241 ARG B O 1
ATOM 4360 N N . PHE B 1 242 ? -13.016 -9.594 -17.312 1 98.25 242 PHE B N 1
ATOM 4361 C CA . PHE B 1 242 ? -13.828 -10.117 -16.219 1 98.25 242 PHE B CA 1
ATOM 4362 C C . PHE B 1 242 ? -14.117 -9.031 -15.188 1 98.25 242 PHE B C 1
ATOM 4364 O O . PHE B 1 242 ? -13.25 -8.219 -14.883 1 98.25 242 PHE B O 1
ATOM 4371 N N . HIS B 1 243 ? -15.328 -9.039 -14.633 1 97.62 243 HIS B N 1
ATOM 4372 C CA . HIS B 1 243 ? -15.758 -8.016 -13.68 1 97.62 243 HIS B CA 1
ATOM 4373 C C . HIS B 1 243 ? -16.406 -8.648 -12.445 1 97.62 243 HIS B C 1
ATOM 4375 O O . HIS B 1 243 ? -17.156 -9.617 -12.562 1 97.62 243 HIS B O 1
ATOM 4381 N N . TRP B 1 244 ? -16.109 -8.148 -11.312 1 98.5 244 TRP B N 1
ATOM 4382 C CA . TRP B 1 244 ? -16.781 -8.422 -10.047 1 98.5 244 TRP B CA 1
ATOM 4383 C C . TRP B 1 244 ? -17.188 -7.129 -9.352 1 98.5 244 TRP B C 1
ATOM 4385 O O . TRP B 1 244 ? -16.391 -6.199 -9.242 1 98.5 244 TRP B O 1
ATOM 4395 N N . GLU B 1 245 ? -18.422 -7.059 -8.875 1 98.25 245 GLU B N 1
ATOM 4396 C CA . GLU B 1 245 ? -18.922 -5.797 -8.336 1 98.25 245 GLU B CA 1
ATOM 4397 C C . GLU B 1 245 ? -19.844 -6.031 -7.137 1 98.25 245 GLU B C 1
ATOM 4399 O O . GLU B 1 245 ? -20.672 -6.938 -7.148 1 98.25 245 GLU B O 1
ATOM 4404 N N . ALA B 1 246 ? -19.609 -5.301 -6.105 1 98.75 246 ALA B N 1
ATOM 4405 C CA . ALA B 1 246 ? -20.562 -5.184 -5.004 1 98.75 246 ALA B CA 1
ATOM 4406 C C . ALA B 1 246 ? -21.312 -3.855 -5.062 1 98.75 246 ALA B C 1
ATOM 4408 O O . ALA B 1 246 ? -20.719 -2.816 -5.375 1 98.75 246 ALA B O 1
ATOM 4409 N N . VAL B 1 247 ? -22.625 -3.879 -4.758 1 98.69 247 VAL B N 1
ATOM 4410 C CA . VAL B 1 247 ? -23.438 -2.674 -4.867 1 98.69 247 VAL B CA 1
ATOM 4411 C C . VAL B 1 247 ? -24.203 -2.451 -3.566 1 98.69 247 VAL B C 1
ATOM 4413 O O . VAL B 1 247 ? -24.531 -3.408 -2.863 1 98.69 247 VAL B O 1
ATOM 4416 N N . VAL B 1 248 ? -24.391 -1.261 -3.16 1 98.38 248 VAL B N 1
ATOM 4417 C CA . VAL B 1 248 ? -25.391 -0.819 -2.191 1 98.38 248 VAL B CA 1
ATOM 4418 C C . VAL B 1 248 ? -26.562 -0.158 -2.92 1 98.38 248 VAL B C 1
ATOM 4420 O O . VAL B 1 248 ? -26.406 0.925 -3.49 1 98.38 248 VAL B O 1
ATOM 4423 N N . GLY B 1 249 ? -27.719 -0.793 -2.873 1 96.19 249 GLY B N 1
ATOM 4424 C CA . GLY B 1 249 ? -28.734 -0.365 -3.814 1 96.19 249 GLY B CA 1
ATOM 4425 C C . GLY B 1 249 ? -28.297 -0.448 -5.262 1 96.19 249 GLY B C 1
ATOM 4426 O O . GLY B 1 249 ? -27.922 -1.521 -5.738 1 96.19 249 GLY B O 1
ATOM 4427 N N . ASP B 1 250 ? -28.219 0.679 -5.91 1 94.88 250 ASP B N 1
ATOM 4428 C CA . ASP B 1 250 ? -27.797 0.705 -7.309 1 94.88 250 ASP B CA 1
ATOM 4429 C C . ASP B 1 250 ? -26.391 1.309 -7.453 1 94.88 250 ASP B C 1
ATOM 4431 O O . ASP B 1 250 ? -25.922 1.539 -8.57 1 94.88 250 ASP B O 1
ATOM 4435 N N . THR B 1 251 ? -25.75 1.501 -6.297 1 97.62 251 THR B N 1
ATOM 4436 C CA . THR B 1 251 ? -24.453 2.16 -6.309 1 97.62 251 THR B CA 1
ATOM 4437 C C . THR B 1 251 ? -23.328 1.139 -6.16 1 97.62 251 THR B C 1
ATOM 4439 O O . THR B 1 251 ? -23.281 0.4 -5.172 1 97.62 251 THR B O 1
ATOM 4442 N N . ALA B 1 252 ? -22.438 1.112 -7.164 1 98.5 252 ALA B N 1
ATOM 4443 C CA . ALA B 1 252 ? -21.25 0.277 -7.031 1 98.5 252 ALA B CA 1
ATOM 4444 C C . ALA B 1 252 ? -20.312 0.819 -5.949 1 98.5 252 ALA B C 1
ATOM 4446 O O . ALA B 1 252 ? -20 2.01 -5.938 1 98.5 252 ALA B O 1
ATOM 4447 N N . VAL B 1 253 ? -19.859 -0.056 -5.02 1 98.88 253 VAL B N 1
ATOM 4448 C CA . VAL B 1 253 ? -19 0.41 -3.939 1 98.88 253 VAL B CA 1
ATOM 4449 C C . VAL B 1 253 ? -17.641 -0.304 -4.012 1 98.88 253 VAL B C 1
ATOM 4451 O O . VAL B 1 253 ? -16.656 0.189 -3.482 1 98.88 253 VAL B O 1
ATOM 4454 N N . VAL B 1 254 ? -17.609 -1.495 -4.605 1 98.94 254 VAL B N 1
ATOM 4455 C CA . VAL B 1 254 ? -16.359 -2.213 -4.867 1 98.94 254 VAL B CA 1
ATOM 4456 C C . VAL B 1 254 ? -16.375 -2.785 -6.281 1 98.94 254 VAL B C 1
ATOM 4458 O O . VAL B 1 254 ? -17.375 -3.379 -6.703 1 98.94 254 VAL B O 1
ATOM 4461 N N . GLU B 1 255 ? -15.359 -2.545 -7.027 1 98.88 255 GLU B N 1
ATOM 4462 C CA . GLU B 1 255 ? -15.234 -3.098 -8.375 1 98.88 255 GLU B CA 1
ATOM 4463 C C . GLU B 1 255 ? -13.836 -3.664 -8.609 1 98.88 255 GLU B C 1
ATOM 4465 O O . GLU B 1 255 ? -12.836 -3.029 -8.266 1 98.88 255 GLU B O 1
ATOM 4470 N N . ILE B 1 256 ? -13.781 -4.828 -9.117 1 98.81 256 ILE B N 1
ATOM 4471 C CA . ILE B 1 256 ? -12.539 -5.434 -9.57 1 98.81 256 ILE B CA 1
ATOM 4472 C C . ILE B 1 256 ? -12.672 -5.848 -11.039 1 98.81 256 ILE B C 1
ATOM 4474 O O . ILE B 1 256 ? -13.664 -6.461 -11.422 1 98.81 256 ILE B O 1
ATOM 4478 N N . THR B 1 257 ? -11.742 -5.445 -11.867 1 98.56 257 THR B N 1
ATOM 4479 C CA . THR B 1 257 ? -11.75 -5.785 -13.289 1 98.56 257 THR B CA 1
ATOM 4480 C C . THR B 1 257 ? -10.398 -6.332 -13.719 1 98.56 257 THR B C 1
ATOM 4482 O O . THR B 1 257 ? -9.352 -5.863 -13.258 1 98.56 257 THR B O 1
ATOM 4485 N N . VAL B 1 258 ? -10.445 -7.324 -14.516 1 98.06 258 VAL B N 1
ATOM 4486 C CA . VAL B 1 258 ? -9.25 -7.91 -15.125 1 98.06 258 VAL B CA 1
ATOM 4487 C C . VAL B 1 258 ? -9.344 -7.805 -16.641 1 98.06 258 VAL B C 1
ATOM 4489 O O . VAL B 1 258 ? -10.312 -8.266 -17.25 1 98.06 258 VAL B O 1
ATOM 4492 N N . ASN B 1 259 ? -8.336 -7.176 -17.281 1 98.25 259 ASN B N 1
ATOM 4493 C CA . ASN B 1 259 ? -8.227 -7.062 -18.719 1 98.25 259 ASN B CA 1
ATOM 4494 C C . ASN B 1 259 ? -7.07 -7.898 -19.266 1 98.25 259 ASN B C 1
ATOM 4496 O O . ASN B 1 259 ? -5.906 -7.555 -19.078 1 98.25 259 ASN B O 1
ATOM 4500 N N . TRP B 1 260 ? -7.434 -8.953 -19.922 1 97.81 260 TRP B N 1
ATOM 4501 C CA . TRP B 1 260 ? -6.465 -9.82 -20.578 1 97.81 260 TRP B CA 1
ATOM 4502 C C . TRP B 1 260 ? -6.566 -9.703 -22.109 1 97.81 260 TRP B C 1
ATOM 4504 O O . TRP B 1 260 ? -7.543 -10.156 -22.703 1 97.81 260 TRP B O 1
ATOM 4514 N N . LEU B 1 261 ? -5.531 -9.133 -22.703 1 98.12 261 LEU B N 1
ATOM 4515 C CA . LEU B 1 261 ? -5.562 -8.922 -24.141 1 98.12 261 LEU B CA 1
ATOM 4516 C C . LEU B 1 261 ? -4.391 -9.625 -24.828 1 98.12 261 LEU B C 1
ATOM 4518 O O . LEU B 1 261 ? -3.309 -9.734 -24.25 1 98.12 261 LEU B O 1
ATOM 4522 N N . MET B 1 262 ? -4.613 -10.125 -26.047 1 97.81 262 MET B N 1
ATOM 4523 C CA . MET B 1 262 ? -3.537 -10.516 -26.953 1 97.81 262 MET B CA 1
ATOM 4524 C C . MET B 1 262 ? -3.076 -9.328 -27.797 1 97.81 262 MET B C 1
ATOM 4526 O O . MET B 1 262 ? -3.377 -9.25 -28.984 1 97.81 262 MET B O 1
ATOM 4530 N N . GLY B 1 263 ? -2.273 -8.43 -27.109 1 95.31 263 GLY B N 1
ATOM 4531 C CA . GLY B 1 263 ? -1.93 -7.172 -27.75 1 95.31 263 GLY B CA 1
ATOM 4532 C C . GLY B 1 263 ? -3.082 -6.188 -27.781 1 95.31 263 GLY B C 1
ATOM 4533 O O . GLY B 1 263 ? -4.152 -6.457 -27.234 1 95.31 263 GLY B O 1
ATOM 4534 N N . GLU B 1 264 ? -2.824 -5.02 -28.359 1 95.88 264 GLU B N 1
ATOM 4535 C CA . GLU B 1 264 ? -3.832 -3.965 -28.344 1 95.88 264 GLU B CA 1
ATOM 4536 C C . GLU B 1 264 ? -4.27 -3.609 -29.766 1 95.88 264 GLU B C 1
ATOM 4538 O O . GLU B 1 264 ? -4.965 -2.615 -29.984 1 95.88 264 GLU B O 1
ATOM 4543 N N . GLU B 1 265 ? -3.844 -4.391 -30.656 1 96.12 265 GLU B N 1
ATOM 4544 C CA . GLU B 1 265 ? -4.207 -4.16 -32.062 1 96.12 265 GLU B CA 1
ATOM 4545 C C . GLU B 1 265 ? -5.117 -5.27 -32.562 1 96.12 265 GLU B C 1
ATOM 4547 O O . GLU B 1 265 ? -5.078 -6.398 -32.094 1 96.12 265 GLU B O 1
ATOM 4552 N N . ASN B 1 266 ? -5.961 -4.914 -33.562 1 98 266 ASN B N 1
ATOM 4553 C CA . ASN B 1 266 ? -6.766 -5.875 -34.312 1 98 266 ASN B CA 1
ATOM 4554 C C . ASN B 1 266 ? -7.773 -6.582 -33.406 1 98 266 ASN B C 1
ATOM 4556 O O . ASN B 1 266 ? -7.969 -7.793 -33.5 1 98 266 ASN B O 1
ATOM 4560 N N . LEU B 1 267 ? -8.273 -5.906 -32.438 1 98.56 267 LEU B N 1
ATOM 4561 C CA . LEU B 1 267 ? -9.312 -6.434 -31.562 1 98.56 267 LEU B CA 1
ATOM 4562 C C . LEU B 1 267 ? -10.672 -5.832 -31.906 1 98.56 267 LEU B C 1
ATOM 4564 O O . LEU B 1 267 ? -10.766 -4.652 -32.25 1 98.56 267 LEU B O 1
ATOM 4568 N N . ASP B 1 268 ? -11.727 -6.602 -31.797 1 98.56 268 ASP B N 1
ATOM 4569 C CA . ASP B 1 268 ? -13.109 -6.148 -31.891 1 98.56 268 ASP B CA 1
ATOM 4570 C C . ASP B 1 268 ? -13.953 -6.691 -30.75 1 98.56 268 ASP B C 1
ATOM 4572 O O . ASP B 1 268 ? -14.211 -7.895 -30.672 1 98.56 268 ASP B O 1
ATOM 4576 N N . PRO B 1 269 ? -14.477 -5.859 -29.891 1 98.25 269 PRO B N 1
ATOM 4577 C CA . PRO B 1 269 ? -14.305 -4.402 -29.906 1 98.25 269 PRO B CA 1
ATOM 4578 C C . PRO B 1 269 ? -12.844 -3.984 -29.734 1 98.25 269 PRO B C 1
ATOM 4580 O O . PRO B 1 269 ? -12.008 -4.797 -29.328 1 98.25 269 PRO B O 1
ATOM 4583 N N . PRO B 1 270 ? -12.508 -2.744 -30.047 1 98.25 270 PRO B N 1
ATOM 4584 C CA . PRO B 1 270 ? -11.109 -2.287 -30.047 1 98.25 270 PRO B CA 1
ATOM 4585 C C . PRO B 1 270 ? -10.609 -1.925 -28.656 1 98.25 270 PRO B C 1
ATOM 4587 O O . PRO B 1 270 ? -10.398 -0.746 -28.359 1 98.25 270 PRO B O 1
ATOM 4590 N N . TRP B 1 271 ? -10.391 -2.869 -27.859 1 98.06 271 TRP B N 1
ATOM 4591 C CA . TRP B 1 271 ? -9.852 -2.676 -26.516 1 98.06 271 TRP B CA 1
ATOM 4592 C C . TRP B 1 271 ? -8.391 -2.244 -26.562 1 98.06 271 TRP B C 1
ATOM 4594 O O . TRP B 1 271 ? -7.66 -2.611 -27.484 1 98.06 271 TRP B O 1
ATOM 4604 N N . SER B 1 272 ? -8.039 -1.401 -25.609 1 97.12 272 SER B N 1
ATOM 4605 C CA . SER B 1 272 ? -6.652 -0.976 -25.453 1 97.12 272 SER B CA 1
ATOM 4606 C C . SER B 1 272 ? -6.32 -0.738 -23.984 1 97.12 272 SER B C 1
ATOM 4608 O O . SER B 1 272 ? -7.219 -0.592 -23.141 1 97.12 272 SER B O 1
ATOM 4610 N N . PHE B 1 273 ? -5.059 -0.808 -23.641 1 96.44 273 PHE B N 1
ATOM 4611 C CA . PHE B 1 273 ? -4.617 -0.512 -22.281 1 96.44 273 PHE B CA 1
ATOM 4612 C C . PHE B 1 273 ? -4.57 0.992 -22.047 1 96.44 273 PHE B C 1
ATOM 4614 O O . PHE B 1 273 ? -4.473 1.442 -20.891 1 96.44 273 PHE B O 1
ATOM 4621 N N . GLY B 1 274 ? -4.625 1.786 -23.125 1 94.38 274 GLY B N 1
ATOM 4622 C CA . GLY B 1 274 ? -4.465 3.229 -23.016 1 94.38 274 GLY B CA 1
ATOM 4623 C C . GLY B 1 274 ? -3.014 3.658 -22.906 1 94.38 274 GLY B C 1
ATOM 4624 O O . GLY B 1 274 ? -2.104 2.842 -23.062 1 94.38 274 GLY B O 1
ATOM 4625 N N . PRO B 1 275 ? -2.785 4.949 -22.625 1 92.44 275 PRO B N 1
ATOM 4626 C CA . PRO B 1 275 ? -1.432 5.508 -22.656 1 92.44 275 PRO B CA 1
ATOM 4627 C C . PRO B 1 275 ? -0.531 4.934 -21.562 1 92.44 275 PRO B C 1
ATOM 4629 O O . PRO B 1 275 ? 0.694 4.926 -21.719 1 92.44 275 PRO B O 1
ATOM 4632 N N . ALA B 1 276 ? -1.104 4.422 -20.578 1 93.44 276 ALA B N 1
ATOM 4633 C CA . ALA B 1 276 ? -0.304 3.934 -19.453 1 93.44 276 ALA B CA 1
ATOM 4634 C C . ALA B 1 276 ? 0.142 2.492 -19.688 1 93.44 276 ALA B C 1
ATOM 4636 O O . ALA B 1 276 ? 0.981 1.972 -18.953 1 93.44 276 ALA B O 1
ATOM 4637 N N . GLY B 1 277 ? -0.414 1.813 -20.719 1 96.44 277 GLY B N 1
ATOM 4638 C CA . GLY B 1 277 ? -0.016 0.447 -21.016 1 96.44 277 GLY B CA 1
ATOM 4639 C C . GLY B 1 277 ? -0.384 -0.535 -19.922 1 96.44 277 GLY B C 1
ATOM 4640 O O . GLY B 1 277 ? -1.384 -0.349 -19.219 1 96.44 277 GLY B O 1
ATOM 4641 N N . GLU B 1 278 ? 0.308 -1.644 -19.844 1 97.44 278 GLU B N 1
ATOM 4642 C CA . GLU B 1 278 ? 0.066 -2.678 -18.828 1 97.44 278 GLU B CA 1
ATOM 4643 C C . GLU B 1 278 ? 0.359 -2.164 -17.422 1 97.44 278 GLU B C 1
ATOM 4645 O O . GLU B 1 278 ? 1.34 -1.447 -17.219 1 97.44 278 GLU B O 1
ATOM 4650 N N . ARG B 1 279 ? -0.516 -2.426 -16.531 1 98.06 279 ARG B N 1
ATOM 4651 C CA . ARG B 1 279 ? -0.372 -1.963 -15.156 1 98.06 279 ARG B CA 1
ATOM 4652 C C . ARG B 1 279 ? -1.469 -2.539 -14.266 1 98.06 279 ARG B C 1
ATOM 4654 O O . ARG B 1 279 ? -2.365 -3.234 -14.75 1 98.06 279 ARG B O 1
ATOM 4661 N N . TYR B 1 280 ? -1.319 -2.371 -13.008 1 98.5 280 TYR B N 1
ATOM 4662 C CA . TYR B 1 280 ? -2.43 -2.428 -12.062 1 98.5 280 TYR B CA 1
ATOM 4663 C C . TYR B 1 280 ? -2.885 -1.027 -11.672 1 98.5 280 TYR B C 1
ATOM 4665 O O . TYR B 1 280 ? -2.07 -0.105 -11.578 1 98.5 280 TYR B O 1
ATOM 4673 N N . GLU B 1 281 ? -4.148 -0.835 -11.492 1 98.62 281 GLU B N 1
ATOM 4674 C CA . GLU B 1 281 ? -4.711 0.403 -10.961 1 98.62 281 GLU B CA 1
ATOM 4675 C C . GLU B 1 281 ? -5.504 0.144 -9.68 1 98.62 281 GLU B C 1
ATOM 4677 O O . GLU B 1 281 ? -6.16 -0.89 -9.555 1 98.62 281 GLU B O 1
ATOM 4682 N N . ILE B 1 282 ? -5.43 1.037 -8.781 1 98.88 282 ILE B N 1
ATOM 4683 C CA . ILE B 1 282 ? -6.25 1.066 -7.578 1 98.88 282 ILE B CA 1
ATOM 4684 C C . ILE B 1 282 ? -6.852 2.459 -7.398 1 98.88 282 ILE B C 1
ATOM 4686 O O . ILE B 1 282 ? -6.152 3.465 -7.535 1 98.88 282 ILE B O 1
ATOM 4690 N N . GLU B 1 283 ? -8.078 2.514 -7.168 1 98.88 283 GLU B N 1
ATOM 4691 C CA . GLU B 1 283 ? -8.773 3.768 -6.887 1 98.88 283 GLU B CA 1
ATOM 4692 C C . GLU B 1 283 ? -9.555 3.688 -5.578 1 98.88 283 GLU B C 1
ATOM 4694 O O . GLU B 1 283 ? -10.25 2.701 -5.324 1 98.88 283 GLU B O 1
ATOM 4699 N N . VAL B 1 284 ? -9.398 4.605 -4.723 1 98.88 284 VAL B N 1
ATOM 4700 C CA . VAL B 1 284 ? -10.219 4.82 -3.535 1 98.88 284 VAL B CA 1
ATOM 4701 C C . VAL B 1 284 ? -10.906 6.18 -3.621 1 98.88 284 VAL B C 1
ATOM 4703 O O . VAL B 1 284 ? -10.242 7.215 -3.713 1 98.88 284 VAL B O 1
ATOM 4706 N N . ARG B 1 285 ? -12.211 6.203 -3.627 1 98.81 285 ARG B N 1
ATOM 4707 C CA . ARG B 1 285 ? -12.953 7.457 -3.58 1 98.81 285 ARG B CA 1
ATOM 4708 C C . ARG B 1 285 ? -13.438 7.754 -2.166 1 98.81 285 ARG B C 1
ATOM 4710 O O . ARG B 1 285 ? -14.109 6.926 -1.544 1 98.81 285 ARG B O 1
ATOM 4717 N N . GLY B 1 286 ? -13.117 8.789 -1.642 1 98.38 286 GLY B N 1
ATOM 4718 C CA . GLY B 1 286 ? -13.445 9.352 -0.338 1 98.38 286 GLY B CA 1
ATOM 4719 C C . GLY B 1 286 ? -12.93 10.766 -0.147 1 98.38 286 GLY B C 1
ATOM 4720 O O . GLY B 1 286 ? -12.953 11.57 -1.079 1 98.38 286 GLY B O 1
ATOM 4721 N N . HIS B 1 287 ? -12.523 11.047 1.19 1 97.69 287 HIS B N 1
ATOM 4722 C CA . HIS B 1 287 ? -11.914 12.336 1.486 1 97.69 287 HIS B CA 1
ATOM 4723 C C . HIS B 1 287 ? -10.484 12.172 1.986 1 97.69 287 HIS B C 1
ATOM 4725 O O . HIS B 1 287 ? -10.258 11.867 3.16 1 97.69 287 HIS B O 1
ATOM 4731 N N . PRO B 1 288 ? -9.555 12.383 1.057 1 98.06 288 PRO B N 1
ATOM 4732 C CA . PRO B 1 288 ? -9.656 12.656 -0.379 1 98.06 288 PRO B CA 1
ATOM 4733 C C . PRO B 1 288 ? -9.742 11.375 -1.213 1 98.06 288 PRO B C 1
ATOM 4735 O O . PRO B 1 288 ? -9.727 10.273 -0.662 1 98.06 288 PRO B O 1
ATOM 4738 N N . ASP B 1 289 ? -9.914 11.547 -2.529 1 98.31 289 ASP B N 1
ATOM 4739 C CA . ASP B 1 289 ? -9.742 10.453 -3.48 1 98.31 289 ASP B CA 1
ATOM 4740 C C . ASP B 1 289 ? -8.266 10.109 -3.658 1 98.31 289 ASP B C 1
ATOM 4742 O O . ASP B 1 289 ? -7.395 10.945 -3.422 1 98.31 289 ASP B O 1
ATOM 4746 N N . ALA B 1 290 ? -8.016 8.867 -4.016 1 98.38 290 ALA B N 1
ATOM 4747 C CA . ALA B 1 290 ? -6.684 8.406 -4.383 1 98.38 290 ALA B CA 1
ATOM 4748 C C . ALA B 1 290 ? -6.727 7.531 -5.633 1 98.38 290 ALA B C 1
ATOM 4750 O O . ALA B 1 290 ? -7.641 6.719 -5.801 1 98.38 290 ALA B O 1
ATOM 4751 N N . PHE B 1 291 ? -5.82 7.754 -6.531 1 98.5 291 PHE B N 1
ATOM 4752 C CA . PHE B 1 291 ? -5.625 6.945 -7.73 1 98.5 291 PHE B CA 1
ATOM 4753 C C . PHE B 1 291 ? -4.18 6.469 -7.836 1 98.5 291 PHE B C 1
ATOM 4755 O O . PHE B 1 291 ? -3.256 7.285 -7.887 1 98.5 291 PHE B O 1
ATOM 4762 N N . VAL B 1 292 ? -4.004 5.148 -7.918 1 98.56 292 VAL B N 1
ATOM 4763 C CA . VAL B 1 292 ? -2.676 4.551 -7.852 1 98.56 292 VAL B CA 1
ATOM 4764 C C . VAL B 1 292 ? -2.438 3.678 -9.078 1 98.56 292 VAL B C 1
ATOM 4766 O O . VAL B 1 292 ? -3.312 2.904 -9.477 1 98.56 292 VAL B O 1
ATOM 4769 N N . THR B 1 293 ? -1.305 3.816 -9.695 1 98.38 293 THR B N 1
ATOM 4770 C CA . THR B 1 293 ? -0.844 2.928 -10.75 1 98.38 293 THR B CA 1
ATOM 4771 C C . THR B 1 293 ? 0.388 2.146 -10.305 1 98.38 293 THR B C 1
ATOM 4773 O O . THR B 1 293 ? 1.307 2.711 -9.711 1 98.38 293 THR B O 1
ATOM 4776 N N . ILE B 1 294 ? 0.406 0.874 -10.562 1 98.44 294 ILE B N 1
ATOM 4777 C CA . ILE B 1 294 ? 1.534 0.017 -10.219 1 98.44 294 ILE B CA 1
ATOM 4778 C C . ILE B 1 294 ? 2.121 -0.601 -11.484 1 98.44 294 ILE B C 1
ATOM 4780 O O . ILE B 1 294 ? 1.418 -1.278 -12.234 1 98.44 294 ILE B O 1
ATOM 4784 N N . LYS B 1 295 ? 3.326 -0.387 -11.711 1 98 295 LYS B N 1
ATOM 4785 C CA . LYS B 1 295 ? 4.094 -0.966 -12.805 1 98 295 LYS B CA 1
ATOM 4786 C C . LYS B 1 295 ? 5.227 -1.844 -12.281 1 98 295 LYS B C 1
ATOM 4788 O O . LYS B 1 295 ? 5.609 -1.739 -11.117 1 98 295 LYS B O 1
ATOM 4793 N N . GLY B 1 296 ? 5.684 -2.709 -13.125 1 97.75 296 GLY B N 1
ATOM 4794 C CA . GLY B 1 296 ? 6.773 -3.596 -12.75 1 97.75 296 GLY B CA 1
ATOM 4795 C C . GLY B 1 296 ? 6.344 -5.043 -12.602 1 97.75 296 GLY B C 1
ATOM 4796 O O . GLY B 1 296 ? 7.184 -5.945 -12.555 1 97.75 296 GLY B O 1
ATOM 4797 N N . TRP B 1 297 ? 5.043 -5.215 -12.609 1 97.75 297 TRP B N 1
ATOM 4798 C CA . TRP B 1 297 ? 4.523 -6.566 -12.43 1 97.75 297 TRP B CA 1
ATOM 4799 C C . TRP B 1 297 ? 4.09 -7.16 -13.766 1 97.75 297 TRP B C 1
ATOM 4801 O O . TRP B 1 297 ? 3.494 -8.242 -13.805 1 97.75 297 TRP B O 1
ATOM 4811 N N . GLN B 1 298 ? 4.27 -6.418 -14.867 1 96.62 298 GLN B N 1
ATOM 4812 C CA . GLN B 1 298 ? 4.133 -6.898 -16.234 1 96.62 298 GLN B CA 1
ATOM 4813 C C . GLN B 1 298 ? 5.461 -6.828 -16.984 1 96.62 298 GLN B C 1
ATOM 4815 O O . GLN B 1 298 ? 6.266 -5.922 -16.75 1 96.62 298 GLN B O 1
ATOM 4820 N N . PRO B 1 299 ? 5.613 -7.758 -17.844 1 94.94 299 PRO B N 1
ATOM 4821 C CA . PRO B 1 299 ? 6.875 -7.734 -18.578 1 94.94 299 PRO B CA 1
ATOM 4822 C C . PRO B 1 299 ? 6.977 -6.543 -19.531 1 94.94 299 PRO B C 1
ATOM 4824 O O . PRO B 1 299 ? 5.953 -6.02 -19.984 1 94.94 299 PRO B O 1
ATOM 4827 N N . ASP B 1 300 ? 8.211 -6.188 -19.875 1 91.56 300 ASP B N 1
ATOM 4828 C CA . ASP B 1 300 ? 8.477 -5.059 -20.766 1 91.56 300 ASP B CA 1
ATOM 4829 C C . ASP B 1 300 ? 8.234 -5.445 -22.234 1 91.56 300 ASP B C 1
ATOM 4831 O O . ASP B 1 300 ? 8.094 -4.578 -23.094 1 91.56 300 ASP B O 1
ATOM 4835 N N . SER B 1 301 ? 8.305 -6.762 -22.484 1 93.12 301 SER B N 1
ATOM 4836 C CA . SER B 1 301 ? 8.086 -7.301 -23.812 1 93.12 301 SER B CA 1
ATOM 4837 C C . SER B 1 301 ? 7.598 -8.742 -23.766 1 93.12 301 SER B C 1
ATOM 4839 O O . SER B 1 301 ? 7.703 -9.398 -22.719 1 93.12 301 SER B O 1
ATOM 4841 N N . VAL B 1 302 ? 7.074 -9.172 -24.844 1 91.94 302 VAL B N 1
ATOM 4842 C CA . VAL B 1 302 ? 6.621 -10.555 -24.938 1 91.94 302 VAL B CA 1
ATOM 4843 C C . VAL B 1 302 ? 7.797 -11.5 -24.719 1 91.94 302 VAL B C 1
ATOM 4845 O O . VAL B 1 302 ? 7.695 -12.445 -23.922 1 91.94 302 VAL B O 1
ATOM 4848 N N . ALA B 1 303 ? 8.906 -11.219 -25.328 1 92.88 303 ALA B N 1
ATOM 4849 C CA . ALA B 1 303 ? 10.102 -12.055 -25.203 1 92.88 303 ALA B CA 1
ATOM 4850 C C . ALA B 1 303 ? 10.562 -12.141 -23.75 1 92.88 303 ALA B C 1
ATOM 4852 O O . ALA B 1 303 ? 10.891 -13.227 -23.266 1 92.88 303 ALA B O 1
ATOM 4853 N N . ALA B 1 304 ? 10.547 -11.039 -23.047 1 92.19 304 ALA B N 1
ATOM 4854 C CA . ALA B 1 304 ? 10.953 -11.008 -21.641 1 92.19 304 ALA B CA 1
ATOM 4855 C C . ALA B 1 304 ? 10 -11.82 -20.766 1 92.19 304 ALA B C 1
ATOM 4857 O O . ALA B 1 304 ? 10.43 -12.523 -19.859 1 92.19 304 ALA B O 1
ATOM 4858 N N . GLY B 1 305 ? 8.727 -11.695 -21.094 1 92.12 305 GLY B N 1
ATOM 4859 C CA . GLY B 1 305 ? 7.711 -12.391 -20.328 1 92.12 305 GLY B CA 1
ATOM 4860 C C . GLY B 1 305 ? 7.797 -13.898 -20.453 1 92.12 305 GLY B C 1
ATOM 4861 O O . GLY B 1 305 ? 7.527 -14.625 -19.484 1 92.12 305 GLY B O 1
ATOM 4862 N N . LEU B 1 306 ? 8.172 -14.336 -21.625 1 88.62 306 LEU B N 1
ATOM 4863 C CA . LEU B 1 306 ? 8.266 -15.766 -21.875 1 88.62 306 LEU B CA 1
ATOM 4864 C C . LEU B 1 306 ? 9.477 -16.359 -21.172 1 88.62 306 LEU B C 1
ATOM 4866 O O . LEU B 1 306 ? 9.523 -17.562 -20.906 1 88.62 306 LEU B O 1
ATOM 4870 N N . GLN B 1 307 ? 10.406 -15.492 -20.797 1 87.25 307 GLN B N 1
ATOM 4871 C CA . GLN B 1 307 ? 11.547 -15.922 -20 1 87.25 307 GLN B CA 1
ATOM 4872 C C . GLN B 1 307 ? 11.219 -15.898 -18.516 1 87.25 307 GLN B C 1
ATOM 4874 O O . GLN B 1 307 ? 11.492 -16.859 -17.797 1 87.25 307 GLN B O 1
ATOM 4879 N N . SER B 1 308 ? 10.688 -14.805 -18.094 1 90 308 SER B N 1
ATOM 4880 C CA . SER B 1 308 ? 10.258 -14.617 -16.703 1 90 308 SER B CA 1
ATOM 4881 C C . SER B 1 308 ? 9.164 -13.562 -16.609 1 90 308 SER B C 1
ATOM 4883 O O . SER B 1 308 ? 9.352 -12.422 -17.047 1 90 308 SER B O 1
ATOM 4885 N N . ASN B 1 309 ? 8.062 -13.984 -16.156 1 94.25 309 ASN B N 1
ATOM 4886 C CA . ASN B 1 309 ? 6.953 -13.055 -15.961 1 94.25 309 ASN B CA 1
ATOM 4887 C C . ASN B 1 309 ? 6.984 -12.414 -14.578 1 94.25 309 ASN B C 1
ATOM 4889 O O . ASN B 1 309 ? 6.812 -13.102 -13.57 1 94.25 309 ASN B O 1
ATOM 4893 N N . PRO B 1 310 ? 7.164 -11.094 -14.469 1 97.31 310 PRO B N 1
ATOM 4894 C CA . PRO B 1 310 ? 7.293 -10.445 -13.164 1 97.31 310 PRO B CA 1
ATOM 4895 C C . PRO B 1 310 ? 6.051 -10.609 -12.297 1 97.31 310 PRO B C 1
ATOM 4897 O O . PRO B 1 310 ? 6.145 -10.594 -11.07 1 97.31 310 PRO B O 1
ATOM 4900 N N . GLY B 1 311 ? 4.891 -10.641 -12.883 1 96.75 311 GLY B N 1
ATOM 4901 C CA . GLY B 1 311 ? 3.684 -10.891 -12.109 1 96.75 311 GLY B CA 1
ATOM 4902 C C . GLY B 1 311 ? 3.711 -12.219 -11.375 1 96.75 311 GLY B C 1
ATOM 4903 O O . GLY B 1 311 ? 3.236 -12.312 -10.242 1 96.75 311 GLY B O 1
ATOM 4904 N N . ILE B 1 312 ? 4.238 -13.227 -12.055 1 95.88 312 ILE B N 1
ATOM 4905 C CA . ILE B 1 312 ? 4.418 -14.547 -11.445 1 95.88 312 ILE B CA 1
ATOM 4906 C C . ILE B 1 312 ? 5.418 -14.453 -10.297 1 95.88 312 ILE B C 1
ATOM 4908 O O . ILE B 1 312 ? 5.176 -14.984 -9.211 1 95.88 312 ILE B O 1
ATOM 4912 N N . VAL B 1 313 ? 6.473 -13.742 -10.523 1 97.62 313 VAL B N 1
ATOM 4913 C CA . VAL B 1 313 ? 7.52 -13.57 -9.516 1 97.62 313 VAL B CA 1
ATOM 4914 C C . VAL B 1 313 ? 6.957 -12.82 -8.312 1 97.62 313 VAL B C 1
ATOM 4916 O O . VAL B 1 313 ? 7.25 -13.172 -7.164 1 97.62 313 VAL B O 1
ATOM 4919 N N . ALA B 1 314 ? 6.156 -11.812 -8.547 1 98.5 314 ALA B N 1
ATOM 4920 C CA . ALA B 1 314 ? 5.531 -11.055 -7.469 1 98.5 314 ALA B CA 1
ATOM 4921 C C . ALA B 1 314 ? 4.617 -11.945 -6.633 1 98.5 314 ALA B C 1
ATOM 4923 O O . ALA B 1 314 ? 4.602 -11.844 -5.402 1 98.5 314 ALA B O 1
ATOM 4924 N N . THR B 1 315 ? 3.846 -12.75 -7.281 1 97.88 315 THR B N 1
ATOM 4925 C CA . THR B 1 315 ? 2.975 -13.703 -6.598 1 97.88 315 THR B CA 1
ATOM 4926 C C . THR B 1 315 ? 3.779 -14.594 -5.66 1 97.88 315 THR B C 1
ATOM 4928 O O . THR B 1 315 ? 3.426 -14.75 -4.488 1 97.88 315 THR B O 1
ATOM 4931 N N . ALA B 1 316 ? 4.848 -15.117 -6.156 1 98.38 316 ALA B N 1
ATOM 4932 C CA . ALA B 1 316 ? 5.719 -15.984 -5.367 1 98.38 316 ALA B CA 1
ATOM 4933 C C . ALA B 1 316 ? 6.34 -15.227 -4.199 1 98.38 316 ALA B C 1
ATOM 4935 O O . ALA B 1 316 ? 6.414 -15.75 -3.084 1 98.38 316 ALA B O 1
ATOM 4936 N N . ALA B 1 317 ? 6.766 -14.023 -4.48 1 98.81 317 ALA B N 1
ATOM 4937 C CA . ALA B 1 317 ? 7.422 -13.211 -3.461 1 98.81 317 ALA B CA 1
ATOM 4938 C C . ALA B 1 317 ? 6.496 -12.961 -2.273 1 98.81 317 ALA B C 1
ATOM 4940 O O . ALA B 1 317 ? 6.922 -13.039 -1.12 1 98.81 317 ALA B O 1
ATOM 4941 N N . HIS B 1 318 ? 5.27 -12.656 -2.578 1 98.81 318 HIS B N 1
ATOM 4942 C CA . HIS B 1 318 ? 4.297 -12.445 -1.512 1 98.81 318 HIS B CA 1
ATOM 4943 C C . HIS B 1 318 ? 4.168 -13.68 -0.627 1 98.81 318 HIS B C 1
ATOM 4945 O O . HIS B 1 318 ? 4.152 -13.57 0.601 1 98.81 318 HIS B O 1
ATOM 4951 N N . CYS B 1 319 ? 4.117 -14.836 -1.206 1 98.81 319 CYS B N 1
ATOM 4952 C CA . CYS B 1 319 ? 4.035 -16.078 -0.451 1 98.81 319 CYS B CA 1
ATOM 4953 C C . CYS B 1 319 ? 5.285 -16.281 0.393 1 98.81 319 CYS B C 1
ATOM 4955 O O . CYS B 1 319 ? 5.191 -16.594 1.582 1 98.81 319 CYS B O 1
ATOM 4957 N N . VAL B 1 320 ? 6.426 -16.078 -0.221 1 98.88 320 VAL B N 1
ATOM 4958 C CA . VAL B 1 320 ? 7.711 -16.297 0.439 1 98.88 320 VAL B CA 1
ATOM 4959 C C . VAL B 1 320 ? 7.824 -15.391 1.663 1 98.88 320 VAL B C 1
ATOM 4961 O O . VAL B 1 320 ? 8.141 -15.859 2.76 1 98.88 320 VAL B O 1
ATOM 4964 N N . ASN B 1 321 ? 7.5 -14.117 1.491 1 98.81 321 ASN B N 1
ATOM 4965 C CA . ASN B 1 321 ? 7.66 -13.141 2.561 1 98.81 321 ASN B CA 1
ATOM 4966 C C . ASN B 1 321 ? 6.633 -13.352 3.67 1 98.81 321 ASN B C 1
ATOM 4968 O O . ASN B 1 321 ? 6.816 -12.875 4.793 1 98.81 321 ASN B O 1
ATOM 4972 N N . ALA B 1 322 ? 5.594 -14.109 3.422 1 98.69 322 ALA B N 1
ATOM 4973 C CA . ALA B 1 322 ? 4.531 -14.312 4.402 1 98.69 322 ALA B CA 1
ATOM 4974 C C . ALA B 1 322 ? 4.844 -15.5 5.312 1 98.69 322 ALA B C 1
ATOM 4976 O O . ALA B 1 322 ? 4.199 -15.68 6.352 1 98.69 322 ALA B O 1
ATOM 4977 N N . VAL B 1 323 ? 5.816 -16.297 4.961 1 98.88 323 VAL B N 1
ATOM 4978 C CA . VAL B 1 323 ? 6.07 -17.562 5.637 1 98.88 323 VAL B CA 1
ATOM 4979 C C . VAL B 1 323 ? 6.371 -17.312 7.113 1 98.88 323 VAL B C 1
ATOM 4981 O O . VAL B 1 323 ? 5.754 -17.922 7.992 1 98.88 323 VAL B O 1
ATOM 4984 N N . PRO B 1 324 ? 7.297 -16.359 7.461 1 98.75 324 PRO B N 1
ATOM 4985 C CA . PRO B 1 324 ? 7.621 -16.203 8.883 1 98.75 324 PRO B CA 1
ATOM 4986 C C . PRO B 1 324 ? 6.406 -15.812 9.727 1 98.75 324 PRO B C 1
ATOM 4988 O O . PRO B 1 324 ? 6.184 -16.391 10.789 1 98.75 324 PRO B O 1
ATOM 4991 N N . ALA B 1 325 ? 5.652 -14.852 9.266 1 98.25 325 ALA B N 1
ATOM 4992 C CA . ALA B 1 325 ? 4.477 -14.414 10.016 1 98.25 325 ALA B CA 1
ATOM 4993 C C . ALA B 1 325 ? 3.449 -15.531 10.141 1 98.25 325 ALA B C 1
ATOM 4995 O O . ALA B 1 325 ? 2.787 -15.672 11.172 1 98.25 325 ALA B O 1
ATOM 4996 N N . THR B 1 326 ? 3.297 -16.359 9.039 1 98.75 326 THR B N 1
ATOM 4997 C CA . THR B 1 326 ? 2.354 -17.469 9.047 1 98.75 326 THR B CA 1
ATOM 4998 C C . THR B 1 326 ? 2.762 -18.516 10.078 1 98.75 326 THR B C 1
ATOM 5000 O O . THR B 1 326 ? 1.923 -19 10.844 1 98.75 326 THR B O 1
ATOM 5003 N N . CYS B 1 327 ? 4.016 -18.797 10.164 1 98.81 327 CYS B N 1
ATOM 5004 C CA . CYS B 1 327 ? 4.531 -19.797 11.086 1 98.81 327 CYS B CA 1
ATOM 5005 C C . CYS B 1 327 ? 4.391 -19.328 12.531 1 98.81 327 CYS B C 1
ATOM 5007 O O . CYS B 1 327 ? 4.277 -20.156 13.445 1 98.81 327 CYS B O 1
ATOM 5009 N N . ALA B 1 328 ? 4.391 -18.031 12.719 1 98.31 328 ALA B N 1
ATOM 5010 C CA . ALA B 1 328 ? 4.32 -17.469 14.07 1 98.31 328 ALA B CA 1
ATOM 5011 C C . ALA B 1 328 ? 2.871 -17.281 14.508 1 98.31 328 ALA B C 1
ATOM 5013 O O . ALA B 1 328 ? 2.602 -17.016 15.68 1 98.31 328 ALA B O 1
ATOM 5014 N N . ALA B 1 329 ? 1.923 -17.422 13.648 1 98.5 329 ALA B N 1
ATOM 5015 C CA . ALA B 1 329 ? 0.518 -17.125 13.914 1 98.5 329 ALA B CA 1
ATOM 5016 C C . ALA B 1 329 ? -0.155 -18.281 14.648 1 98.5 329 ALA B C 1
ATOM 5018 O O . ALA B 1 329 ? 0.317 -19.422 14.594 1 98.5 329 ALA B O 1
ATOM 5019 N N . PRO B 1 330 ? -1.301 -18.031 15.32 1 98.25 330 PRO B N 1
ATOM 5020 C CA . PRO B 1 330 ? -2.086 -19.125 15.898 1 98.25 330 PRO B CA 1
ATOM 5021 C C . PRO B 1 330 ? -2.641 -20.078 14.844 1 98.25 330 PRO B C 1
ATOM 5023 O O . PRO B 1 330 ? -2.859 -19.672 13.695 1 98.25 330 PRO B O 1
ATOM 5026 N N . ALA B 1 331 ? -2.902 -21.312 15.234 1 98.75 331 ALA B N 1
ATOM 5027 C CA . ALA B 1 331 ? -3.436 -22.328 14.328 1 98.75 331 ALA B CA 1
ATOM 5028 C C . ALA B 1 331 ? -4.77 -21.891 13.734 1 98.75 331 ALA B C 1
ATOM 5030 O O . ALA B 1 331 ? -5.602 -21.297 14.43 1 98.75 331 ALA B O 1
ATOM 5031 N N . GLY B 1 332 ? -4.988 -22.156 12.516 1 98.69 332 GLY B N 1
ATOM 5032 C CA . GLY B 1 332 ? -6.207 -21.812 11.805 1 98.69 332 GLY B CA 1
ATOM 5033 C C . GLY B 1 332 ? -5.945 -21.109 10.477 1 98.69 332 GLY B C 1
ATOM 5034 O O . GLY B 1 332 ? -4.805 -21.047 10.023 1 98.69 332 GLY B O 1
ATOM 5035 N N . ILE B 1 333 ? -6.965 -20.703 9.828 1 98.62 333 ILE B N 1
ATOM 5036 C CA . ILE B 1 333 ? -6.859 -19.875 8.648 1 98.62 333 ILE B CA 1
ATOM 5037 C C . ILE B 1 333 ? -6.691 -18.406 9.062 1 98.62 333 ILE B C 1
ATOM 5039 O O . ILE B 1 333 ? -7.555 -17.844 9.742 1 98.62 333 ILE B O 1
ATOM 5043 N N . GLN B 1 334 ? -5.527 -17.859 8.734 1 97.94 334 GLN B N 1
ATOM 5044 C CA . GLN B 1 334 ? -5.234 -16.484 9.094 1 97.94 334 GLN B CA 1
ATOM 5045 C C . GLN B 1 334 ? -5.285 -15.57 7.871 1 97.94 334 GLN B C 1
ATOM 5047 O O . GLN B 1 334 ? -4.594 -15.812 6.879 1 97.94 334 GLN B O 1
ATOM 5052 N N . SER B 1 335 ? -6.109 -14.555 7.961 1 95.62 335 SER B N 1
ATOM 5053 C CA . SER B 1 335 ? -6.234 -13.57 6.891 1 95.62 335 SER B CA 1
ATOM 5054 C C . SER B 1 335 ? -5.191 -12.469 7.035 1 95.62 335 SER B C 1
ATOM 5056 O O . SER B 1 335 ? -4.375 -12.492 7.957 1 95.62 335 SER B O 1
ATOM 5058 N N . PHE B 1 336 ? -5.266 -11.523 6.117 1 96.31 336 PHE B N 1
ATOM 5059 C CA . PHE B 1 336 ? -4.324 -10.406 6.102 1 96.31 336 PHE B CA 1
ATOM 5060 C C . PHE B 1 336 ? -4.426 -9.602 7.387 1 96.31 336 PHE B C 1
ATOM 5062 O O . PHE B 1 336 ? -3.424 -9.062 7.867 1 96.31 336 PHE B O 1
ATOM 5069 N N . PHE B 1 337 ? -5.555 -9.578 7.98 1 95.38 337 PHE B N 1
ATOM 5070 C CA . PHE B 1 337 ? -5.793 -8.711 9.133 1 95.38 337 PHE B CA 1
ATOM 5071 C C . PHE B 1 337 ? -5.582 -9.469 10.438 1 95.38 337 PHE B C 1
ATOM 5073 O O . PHE B 1 337 ? -5.73 -8.906 11.516 1 95.38 337 PHE B O 1
ATOM 5080 N N . ASP B 1 338 ? -5.23 -10.758 10.281 1 95.88 338 ASP B N 1
ATOM 5081 C CA . ASP B 1 338 ? -4.852 -11.57 11.43 1 95.88 338 ASP B CA 1
ATOM 5082 C C . ASP B 1 338 ? -3.332 -11.617 11.594 1 95.88 338 ASP B C 1
ATOM 5084 O O . ASP B 1 338 ? -2.824 -12.047 12.625 1 95.88 338 ASP B O 1
ATOM 5088 N N . LEU B 1 339 ? -2.617 -11.234 10.578 1 96.56 339 LEU B N 1
ATOM 5089 C CA . LEU B 1 339 ? -1.159 -11.25 10.57 1 96.56 339 LEU B CA 1
ATOM 5090 C C . LEU B 1 339 ? -0.599 -9.844 10.734 1 96.56 339 LEU B C 1
ATOM 5092 O O . LEU B 1 339 ? -1.298 -8.859 10.484 1 96.56 339 LEU B O 1
ATOM 5096 N N . PRO B 1 340 ? 0.639 -9.703 11.211 1 95.19 340 PRO B N 1
ATOM 5097 C CA . PRO B 1 340 ? 1.271 -8.383 11.258 1 95.19 340 PRO B CA 1
ATOM 5098 C C . PRO B 1 340 ? 1.562 -7.82 9.867 1 95.19 340 PRO B C 1
ATOM 5100 O O . PRO B 1 340 ? 1.351 -8.508 8.859 1 95.19 340 PRO B O 1
ATOM 5103 N N . LEU B 1 341 ? 1.997 -6.605 9.836 1 95.5 341 LEU B N 1
ATOM 5104 C CA . LEU B 1 341 ? 2.49 -6.027 8.594 1 95.5 341 LEU B CA 1
ATOM 5105 C C . LEU B 1 341 ? 3.715 -6.781 8.086 1 95.5 341 LEU B C 1
ATOM 5107 O O . LEU B 1 341 ? 4.688 -6.953 8.82 1 95.5 341 LEU B O 1
ATOM 5111 N N . ILE B 1 342 ? 3.621 -7.234 6.898 1 97.5 342 ILE B N 1
ATOM 5112 C CA . ILE B 1 342 ? 4.688 -8.047 6.32 1 97.5 342 ILE B CA 1
ATOM 5113 C C . ILE B 1 342 ? 5.438 -7.23 5.266 1 97.5 342 ILE B C 1
ATOM 5115 O O . ILE B 1 342 ? 4.82 -6.523 4.465 1 97.5 342 ILE B O 1
ATOM 5119 N N . THR B 1 343 ? 6.723 -7.309 5.234 1 98.38 343 THR B N 1
ATOM 5120 C CA . THR B 1 343 ? 7.566 -6.598 4.281 1 98.38 343 THR B CA 1
ATOM 5121 C C . THR B 1 343 ? 8.484 -7.57 3.545 1 98.38 343 THR B C 1
ATOM 5123 O O . THR B 1 343 ? 8.555 -8.75 3.891 1 98.38 343 THR B O 1
ATOM 5126 N N . GLY B 1 344 ? 9.117 -7.062 2.467 1 98.44 344 GLY B N 1
ATOM 5127 C CA . GLY B 1 344 ? 10.25 -7.777 1.901 1 98.44 344 GLY B CA 1
ATOM 5128 C C . GLY B 1 344 ? 11.492 -7.715 2.775 1 98.44 344 GLY B C 1
ATOM 5129 O O . GLY B 1 344 ? 11.438 -7.227 3.906 1 98.44 344 GLY B O 1
ATOM 5130 N N . ARG B 1 345 ? 12.555 -8.297 2.275 1 98.5 345 ARG B N 1
ATOM 5131 C CA . ARG B 1 345 ? 13.852 -8.273 2.945 1 98.5 345 ARG B CA 1
ATOM 5132 C C . ARG B 1 345 ? 14.961 -7.871 1.98 1 98.5 345 ARG B C 1
ATOM 5134 O O . ARG B 1 345 ? 14.891 -8.172 0.787 1 98.5 345 ARG B O 1
ATOM 5141 N N . ALA B 1 346 ? 15.898 -7.262 2.521 1 98.56 346 ALA B N 1
ATOM 5142 C CA . ALA B 1 346 ? 17.047 -6.812 1.731 1 98.56 346 ALA B CA 1
ATOM 5143 C C . ALA B 1 346 ? 17.766 -7.992 1.097 1 98.56 346 ALA B C 1
ATOM 5145 O O . ALA B 1 346 ? 17.797 -9.086 1.667 1 98.56 346 ALA B O 1
ATOM 5146 N N . ALA B 1 347 ? 18.281 -7.734 -0.08 1 97.94 347 ALA B N 1
ATOM 5147 C CA . ALA B 1 347 ? 19.172 -8.711 -0.715 1 97.94 347 ALA B CA 1
ATOM 5148 C C . ALA B 1 347 ? 20.312 -9.094 0.214 1 97.94 347 ALA B C 1
ATOM 5150 O O . ALA B 1 347 ? 20.828 -8.258 0.963 1 97.94 347 ALA B O 1
ATOM 5151 N N . PRO B 1 348 ? 20.781 -10.32 0.079 1 95.88 348 PRO B N 1
ATOM 5152 C CA . PRO B 1 348 ? 21.812 -10.812 0.988 1 95.88 348 PRO B CA 1
ATOM 5153 C C . PRO B 1 348 ? 23.078 -9.945 0.968 1 95.88 348 PRO B C 1
ATOM 5155 O O . PRO B 1 348 ? 23.672 -9.703 2.016 1 95.88 348 PRO B O 1
ATOM 5158 N N . GLU B 1 349 ? 23.469 -9.398 -0.117 1 96.12 349 GLU B N 1
ATOM 5159 C CA . GLU B 1 349 ? 24.719 -8.641 -0.236 1 96.12 349 GLU B CA 1
ATOM 5160 C C . GLU B 1 349 ? 24.578 -7.266 0.42 1 96.12 349 GLU B C 1
ATOM 5162 O O . GLU B 1 349 ? 25.578 -6.586 0.649 1 96.12 349 GLU B O 1
ATOM 5167 N N . LEU B 1 350 ? 23.344 -6.871 0.725 1 97.81 350 LEU B N 1
ATOM 5168 C CA . LEU B 1 350 ? 23.109 -5.555 1.312 1 97.81 350 LEU B CA 1
ATOM 5169 C C . LEU B 1 350 ? 22.656 -5.68 2.764 1 97.81 350 LEU B C 1
ATOM 5171 O O . LEU B 1 350 ? 22.297 -4.684 3.395 1 97.81 350 LEU B O 1
ATOM 5175 N N . SER B 1 351 ? 22.531 -6.84 3.301 1 94.69 351 SER B N 1
ATOM 5176 C CA . SER B 1 351 ? 22 -7.09 4.641 1 94.69 351 SER B CA 1
ATOM 5177 C C . SER B 1 351 ? 23.109 -7.551 5.59 1 94.69 351 SER B C 1
ATOM 5179 O O . SER B 1 351 ? 22.859 -7.762 6.777 1 94.69 351 SER B O 1
ATOM 5181 N N . ASN B 1 352 ? 24.391 -7.754 5.238 1 80.44 352 ASN B N 1
ATOM 5182 C CA . ASN B 1 352 ? 25.5 -8.25 6.043 1 80.44 352 ASN B CA 1
ATOM 5183 C C . ASN B 1 352 ? 26.484 -7.141 6.387 1 80.44 352 ASN B C 1
ATOM 5185 O O . ASN B 1 352 ? 26.703 -6.23 5.586 1 80.44 352 ASN B O 1
#

InterPro domains:
  IPR036291 NAD(P)-binding domain superfamily [SSF51735] (3-128)
  IPR045760 2,4-diaminopentanoate dehydrogenase, C-terminal domain [PF19328] (139-343)

Radius of gyration: 26.47 Å; Cα contacts (8 Å, |Δi|>4): 1823; chains: 2; bounding box: 58×77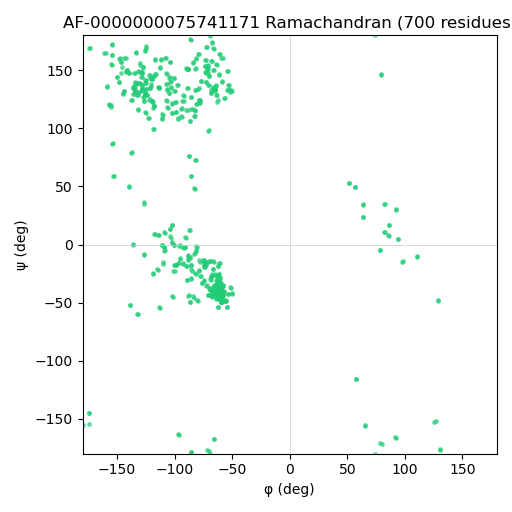×72 Å

Foldseek 3Di:
DAFEEEEEEQDQLSLLLVVLQVFAPRHDYAEYAYQDPVQAQDFVCVSNVHPGPPYGYHNDLVVVLPDPGAAYEHEDPDDDPVSLLSNLLSQHAYEYQQALQQDDCVSFVSNQVSLQNSFAEYHHAAPVLHPQLAPPLLVVCVVFPPWQAKEKEFFAACLLPQDLCCVCQVCPFLHAPVCNQPHCNQVSSCRRNVSRQVNNCVSNVPPWDPDKDKDKDWKFFQAWAQGSNGTRHGRTTFKMKIKIFTADVNHTHYIYMYIYGNDQPRIVVRDDPPPVHGWMWMWIVHHHIDIDTGDDQADPDSVRSNVHGSSSSRGSNGRSQCSVQRSVFGGGYHHPVRTDDTDGDDGPVPPD/DAFEEEEEEQDQLSLLLVVLQVFAPRHDYAEYEYQDPVQFQDFVCVSNVHPGPPYGYHNDLVVVLPDPGAAYEHEDPDDDPVSLLSNLLSQHAYEYQQALQQDDCVSFVSSQVSLQNSFAEYHYAAPVVHPQLAPPLLVVCVVFPPWQAKEKEFFAACLLPQDLCCVCQVCPFLHAPVCNQPHCNQVSSCRRNVSRQVNNCVSNVPPWDPDKDKDKDWKFFQAWAQGNNGTRHGRTTFKMKIKIFTADVNHTHYIYMYIYGNDQPRIVVRDDPPPVHGWMWMWIVHHHIDIDTGDDQADPDSVRSNVHGSSSSRGSNGRSQCSVQRSVFGGGYHHPVRTDDTDGDDGPVPPD

Secondary structure (DSSP, 8-state):
-PEEEEEE--SHHHHHHHHHHHH-TTEEEEEEE-SSGGGTTSBHHHHHTSS--S-B-B--HHHHHHS--SEEEE--SS--HHHHHHHHHTT-EEEETTS-SS--HHHHHHHHHHHHHHT-EEEE--BTTBTTTTHHHHHHGGG-EEEEEEEEEEEEEGGG---HHIIIIIS-TTS-HHHHHHSSHHHHHHHHHHHHHHHHHHHHT----SSPEEEEEEEEESS-B--BTBPBPTTSEEEEEEEEEEEETTEEEEEEEEEEES-SSSEES-----TT-SEEEEEEEEES-EEEEEESSS-SSHHHHHH--HHHHHHHHHHHHHHHHHHHSPSEE--TTTSPP----B-HHHH-/-PEEEEEE--SHHHHHHHHHHHH-TTEEEEEEE-SSGGGTTSBHHHHHTSS--S-B-B--HHHHHHS--SEEEE--SS--HHHHHHHHHTT-EEEETTS-SS--HHHHHHHHHHHHHHT-EEEE--BTTBTTTTHHHHHHGGG-EEEEEEEEEEEEEGGG---HHIIIIIS-TTS-HHHHHHSSHHHHHHHHHHHHHHHHHHHHT----SSPEEEEEEEEESS-B--BTBPBPTTSEEEEEEEEEEEETTEEEEEEEEEEES-SSSEES-----TT-SEEEEEEEEES-EEEEEESSS-SSHHHHHH--HHHHHHHHHHHHHHHHHHHSPSEE--TTTS------B-HHHH-

Organism: Mycobacterium marinum (strain ATCC BAA-535 / M) (NCBI:txid216594)